Protein AF-A5CZR4-F1 (afdb_monomer)

InterPro domains:
  IPR012854 Copper amine oxidase-like, N-terminal [PF07833] (64-169)
  IPR036582 Copper amine oxidase-like, N-terminal domain superfamily [G3DSA:3.30.457.10] (82-157)
  IPR036582 Copper amine oxidase-like, N-terminal domain superfamily [SSF55383] (81-164)
  IPR054513 Dret_0059-like, sensor domain [PF22309] (193-313)

Radius of gyration: 25.27 Å; Cα contacts (8 Å, |Δi|>4): 749; chains: 1; bounding box: 67×56×71 Å

Structure (mmCIF, N/CA/C/O backbone):
data_AF-A5CZR4-F1
#
_entry.id   AF-A5CZR4-F1
#
loop_
_atom_site.group_PDB
_atom_site.id
_atom_site.type_symbol
_atom_site.label_atom_id
_atom_site.label_alt_id
_atom_site.label_comp_id
_atom_site.label_asym_id
_atom_site.label_entity_id
_atom_site.label_seq_id
_atom_site.pdbx_PDB_ins_code
_atom_site.Cartn_x
_atom_site.Cartn_y
_atom_site.Cartn_z
_atom_site.occupancy
_atom_site.B_iso_or_equiv
_atom_site.auth_seq_id
_atom_site.auth_comp_id
_atom_site.auth_asym_id
_atom_site.auth_atom_id
_atom_site.pdbx_PDB_model_num
ATOM 1 N N . MET A 1 1 ? -39.209 28.236 -10.255 1.00 30.67 1 MET A N 1
ATOM 2 C CA . MET A 1 1 ? -39.715 26.924 -9.791 1.00 30.67 1 MET A CA 1
ATOM 3 C C . MET A 1 1 ? -38.685 26.324 -8.853 1.00 30.67 1 MET A C 1
ATOM 5 O O . MET A 1 1 ? -37.496 26.477 -9.090 1.00 30.67 1 MET A O 1
ATOM 9 N N . LYS A 1 2 ? -39.156 25.779 -7.733 1.00 33.31 2 LYS A N 1
ATOM 10 C CA . LYS A 1 2 ? -38.364 25.315 -6.593 1.00 33.31 2 LYS A CA 1
ATOM 11 C C . LYS A 1 2 ? -37.701 23.972 -6.924 1.00 33.31 2 LYS A C 1
ATOM 13 O O . LYS A 1 2 ? -38.430 23.003 -7.052 1.00 33.31 2 LYS A O 1
ATOM 18 N N . ASN A 1 3 ? -36.371 23.908 -6.942 1.00 23.69 3 ASN A N 1
ATOM 19 C CA . ASN A 1 3 ? -35.631 22.676 -6.647 1.00 23.69 3 ASN A CA 1
ATOM 20 C C . ASN A 1 3 ? -34.798 22.932 -5.387 1.00 23.69 3 ASN A C 1
ATOM 22 O O . ASN A 1 3 ? -33.606 23.210 -5.440 1.00 23.69 3 ASN A O 1
ATOM 26 N N . LYS A 1 4 ? -35.480 22.916 -4.235 1.00 23.84 4 LYS A N 1
ATOM 27 C CA . LYS A 1 4 ? -34.820 22.755 -2.939 1.00 23.84 4 LYS A CA 1
ATOM 28 C C . LYS A 1 4 ? -34.399 21.295 -2.855 1.00 23.84 4 LYS A C 1
ATOM 30 O O . LYS A 1 4 ? -35.265 20.440 -2.693 1.00 23.84 4 LYS A O 1
ATOM 35 N N . ILE A 1 5 ? -33.104 21.027 -2.965 1.00 21.16 5 ILE A N 1
ATOM 36 C CA . ILE A 1 5 ? -32.567 19.736 -2.555 1.00 21.16 5 ILE A CA 1
ATOM 37 C C . ILE A 1 5 ? -32.197 19.861 -1.079 1.00 21.16 5 ILE A C 1
ATOM 39 O O . ILE A 1 5 ? -31.377 20.692 -0.696 1.00 21.16 5 ILE A O 1
ATOM 43 N N . PHE A 1 6 ? -32.903 19.103 -0.248 1.00 20.80 6 PHE A N 1
ATOM 44 C CA . PHE A 1 6 ? -32.605 18.912 1.165 1.00 20.80 6 PHE A CA 1
ATOM 45 C C . PHE A 1 6 ? -31.496 17.854 1.246 1.00 20.80 6 PHE A C 1
ATOM 47 O O . PHE A 1 6 ? -31.729 16.722 0.829 1.00 20.80 6 PHE A O 1
ATOM 54 N N . TYR A 1 7 ? -30.319 18.198 1.770 1.00 22.42 7 TYR A N 1
ATOM 55 C CA . TYR A 1 7 ? -29.271 17.224 2.087 1.00 22.42 7 TYR A CA 1
ATOM 56 C C . TYR A 1 7 ? -28.994 17.266 3.596 1.00 22.42 7 TYR A C 1
ATOM 58 O O . TYR A 1 7 ? -28.673 18.339 4.112 1.00 22.42 7 TYR A O 1
ATOM 66 N N . PRO A 1 8 ? -29.139 16.153 4.336 1.00 21.98 8 PRO A N 1
ATOM 67 C CA . PRO A 1 8 ? -28.614 16.069 5.688 1.00 21.98 8 PRO A CA 1
ATOM 68 C C . PRO A 1 8 ? -27.089 15.894 5.596 1.00 21.98 8 PRO A C 1
ATOM 70 O O . PRO A 1 8 ? -26.630 15.066 4.821 1.00 21.98 8 PRO A O 1
ATOM 73 N N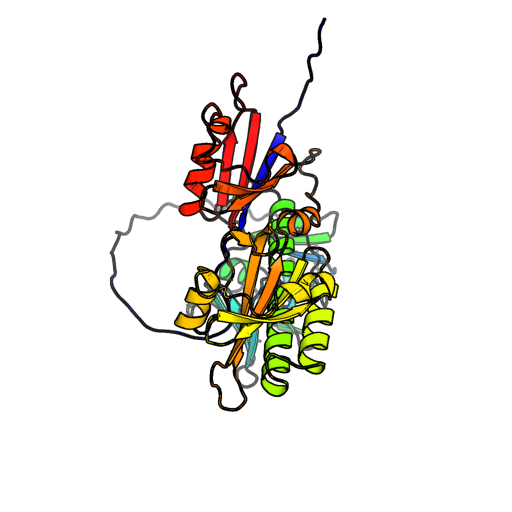 . VAL A 1 9 ? -26.343 16.717 6.343 1.00 23.88 9 VAL A N 1
ATOM 74 C CA . VAL A 1 9 ? -24.925 16.592 6.760 1.00 23.88 9 VAL A CA 1
ATOM 75 C C . VAL A 1 9 ? -24.106 15.550 5.976 1.00 23.88 9 VAL A C 1
ATOM 77 O O . VAL A 1 9 ? -24.296 14.361 6.181 1.00 23.88 9 VAL A O 1
ATOM 80 N N . PHE A 1 10 ? -23.180 15.971 5.109 1.00 28.44 10 PHE A N 1
ATOM 81 C CA . PHE A 1 10 ? -22.302 15.056 4.357 1.00 28.44 10 PHE A CA 1
ATOM 82 C C . PHE A 1 10 ? -20.956 14.892 5.083 1.00 28.44 10 PHE A C 1
ATOM 84 O O . PHE A 1 10 ? -20.252 15.877 5.306 1.00 28.44 10 PHE A O 1
ATOM 91 N N . CYS A 1 11 ? -20.562 13.667 5.427 1.00 24.89 11 CYS A N 1
ATOM 92 C CA . CYS A 1 11 ? -19.204 13.375 5.892 1.00 24.89 11 CYS A CA 1
ATOM 93 C C . CYS A 1 11 ? -18.263 13.133 4.694 1.00 24.89 11 CYS A C 1
ATOM 95 O O . CYS A 1 11 ? -18.562 12.298 3.843 1.00 24.89 11 CYS A O 1
ATOM 97 N N . LEU A 1 12 ? -17.130 13.840 4.633 1.00 31.44 12 LEU A N 1
ATOM 98 C CA . LEU A 1 12 ? -16.026 13.612 3.692 1.00 31.44 12 LEU A CA 1
ATOM 99 C C . LEU A 1 12 ? -14.877 12.915 4.427 1.00 31.44 12 LEU A C 1
ATOM 101 O O . LEU A 1 12 ? -14.344 13.441 5.398 1.00 31.44 12 LEU A O 1
ATOM 105 N N . LEU A 1 13 ? -14.436 11.759 3.963 1.00 36.16 13 LEU A N 1
ATOM 106 C CA . LEU A 1 13 ? -13.185 11.169 4.413 1.00 36.16 13 LEU A CA 1
ATOM 107 C C . LEU A 1 13 ? -12.037 11.755 3.592 1.00 36.16 13 LEU A C 1
ATOM 109 O O . LEU A 1 13 ? -12.016 11.597 2.377 1.00 36.16 13 LEU A O 1
ATOM 113 N N . VAL A 1 14 ? -11.076 12.396 4.250 1.00 39.22 14 VAL A N 1
ATOM 114 C CA . VAL A 1 14 ? -9.824 12.849 3.639 1.00 39.22 14 VAL A CA 1
ATOM 115 C C . VAL A 1 14 ? -8.721 11.898 4.065 1.00 39.22 14 VAL A C 1
ATOM 117 O O . VAL A 1 14 ? -8.128 12.051 5.134 1.00 39.22 14 VAL A O 1
ATOM 120 N N . LEU A 1 15 ? -8.437 10.896 3.241 1.00 35.72 15 LEU A N 1
ATOM 121 C CA . LEU A 1 15 ? -7.306 10.018 3.500 1.00 35.72 15 LEU A CA 1
ATOM 122 C C . LEU A 1 15 ? -6.047 10.683 2.945 1.00 35.72 15 LEU A C 1
ATOM 124 O O . LEU A 1 15 ? -5.894 10.869 1.737 1.00 35.72 15 LEU A O 1
ATOM 128 N N . THR A 1 16 ? -5.145 11.084 3.836 1.00 32.38 16 THR A N 1
ATOM 129 C CA . THR A 1 16 ? -3.812 11.533 3.427 1.00 32.38 16 THR A CA 1
ATOM 130 C C . THR A 1 16 ? -2.904 10.320 3.463 1.00 32.38 16 THR A C 1
ATOM 132 O O . THR A 1 16 ? -2.541 9.860 4.539 1.00 32.38 16 THR A O 1
ATOM 135 N N . VAL A 1 17 ? -2.532 9.770 2.314 1.00 28.62 17 VAL A N 1
ATOM 136 C CA . VAL A 1 17 ? -1.621 8.620 2.302 1.00 28.62 17 VAL A CA 1
ATOM 137 C C . VAL A 1 17 ? -0.233 9.102 2.727 1.00 28.62 17 VAL A C 1
ATOM 139 O O . VAL A 1 17 ? 0.376 9.943 2.060 1.00 28.62 17 VAL A O 1
ATOM 142 N N . PHE A 1 18 ? 0.274 8.604 3.855 1.00 27.00 18 PHE A N 1
ATOM 143 C CA . PHE A 1 18 ? 1.668 8.787 4.224 1.00 27.00 18 PHE A CA 1
ATOM 144 C C . PHE A 1 18 ? 2.429 7.628 3.587 1.00 27.00 18 PHE A C 1
ATOM 146 O O . PHE A 1 18 ? 2.500 6.522 4.102 1.00 27.00 18 PHE A O 1
ATOM 153 N N . LEU A 1 19 ? 3.030 7.880 2.430 1.00 26.22 19 LEU A N 1
ATOM 154 C CA . LEU A 1 19 ? 3.989 6.935 1.874 1.00 26.22 19 LEU A CA 1
ATOM 155 C C . LEU A 1 19 ? 5.321 7.085 2.601 1.00 26.22 19 LEU A C 1
ATOM 157 O O . LEU A 1 19 ? 6.267 7.729 2.152 1.00 26.22 19 LEU A O 1
ATOM 161 N N . LEU A 1 20 ? 5.339 6.537 3.810 1.00 22.75 20 LEU A N 1
ATOM 162 C CA . LEU A 1 20 ? 6.547 6.278 4.561 1.00 22.75 20 LEU A CA 1
ATOM 163 C C . LEU A 1 20 ? 7.191 5.025 3.968 1.00 22.75 20 LEU A C 1
ATOM 165 O O . LEU A 1 20 ? 6.613 3.943 3.997 1.00 22.75 20 LEU A O 1
ATOM 169 N N . VAL A 1 21 ? 8.413 5.173 3.458 1.00 25.75 21 VAL A N 1
ATOM 170 C CA . VAL A 1 21 ? 9.321 4.045 3.231 1.00 25.75 21 VAL A CA 1
ATOM 171 C C . VAL A 1 21 ? 9.515 3.347 4.579 1.00 25.75 21 VAL A C 1
ATOM 173 O O . VAL A 1 21 ? 10.308 3.791 5.407 1.00 25.75 21 VAL A O 1
ATOM 176 N N . ALA A 1 22 ? 8.769 2.274 4.818 1.00 22.27 22 ALA A N 1
ATOM 177 C CA . ALA A 1 22 ? 8.950 1.387 5.959 1.00 22.27 22 ALA A CA 1
ATOM 178 C C . ALA A 1 22 ? 9.208 -0.029 5.446 1.00 22.27 22 ALA A C 1
ATOM 180 O O . ALA A 1 22 ? 8.441 -0.963 5.644 1.00 22.27 22 ALA A O 1
ATOM 181 N N . VAL A 1 23 ? 10.338 -0.181 4.763 1.00 23.75 23 VAL A N 1
ATOM 182 C CA . VAL A 1 23 ? 10.877 -1.493 4.415 1.00 23.75 23 VAL A CA 1
ATOM 183 C C . VAL A 1 23 ? 11.694 -1.959 5.605 1.00 23.75 23 VAL A C 1
ATOM 185 O O . VAL A 1 23 ? 12.598 -1.258 6.056 1.00 23.75 23 VAL A O 1
ATOM 188 N N . ASN A 1 24 ? 11.352 -3.139 6.121 1.00 29.94 24 ASN A N 1
ATOM 189 C CA . ASN A 1 24 ? 12.074 -3.839 7.180 1.00 29.94 24 ASN A CA 1
ATOM 190 C C . ASN A 1 24 ? 13.597 -3.802 6.947 1.00 29.94 24 ASN A C 1
ATOM 192 O O . ASN A 1 24 ? 14.129 -4.558 6.139 1.00 29.94 24 ASN A O 1
ATOM 196 N N . GLY A 1 25 ? 14.304 -2.946 7.684 1.00 23.44 25 GLY A N 1
ATOM 197 C CA . GLY A 1 25 ? 15.756 -2.822 7.609 1.00 23.44 25 GLY A CA 1
ATOM 198 C C . GLY A 1 25 ? 16.273 -1.841 8.655 1.00 23.44 25 GLY A C 1
ATOM 199 O O . GLY A 1 25 ? 16.014 -0.646 8.580 1.00 23.44 25 GLY A O 1
ATOM 200 N N . ARG A 1 26 ? 16.971 -2.361 9.667 1.00 23.73 26 ARG A N 1
ATOM 201 C CA . ARG A 1 26 ? 17.547 -1.612 10.795 1.00 23.73 26 ARG A CA 1
ATOM 202 C C . ARG A 1 26 ? 18.355 -0.382 10.353 1.00 23.73 26 ARG A C 1
ATOM 204 O O . ARG A 1 26 ? 19.246 -0.507 9.520 1.00 23.73 26 ARG A O 1
ATOM 211 N N . ALA A 1 27 ? 18.174 0.725 11.070 1.00 22.50 27 ALA A N 1
ATOM 212 C CA . ALA A 1 27 ? 19.267 1.596 11.502 1.00 22.50 27 ALA A CA 1
ATOM 213 C C . ALA A 1 27 ? 18.890 2.237 12.852 1.00 22.50 27 ALA A C 1
ATOM 215 O O . ALA A 1 27 ? 17.874 2.915 12.968 1.00 22.50 27 ALA A O 1
ATOM 216 N N . MET A 1 28 ? 19.694 1.936 13.872 1.00 23.22 28 MET A N 1
ATOM 217 C CA . MET A 1 28 ? 19.753 2.599 15.180 1.00 23.22 28 MET A CA 1
ATOM 218 C C . MET A 1 28 ? 20.874 3.650 15.154 1.00 23.22 28 MET A C 1
ATOM 220 O O . MET A 1 28 ? 21.793 3.504 14.348 1.00 23.22 28 MET A O 1
ATOM 224 N N . ALA A 1 29 ? 20.820 4.567 16.134 1.00 22.89 29 ALA A N 1
ATOM 225 C CA . ALA A 1 29 ? 21.784 5.614 16.535 1.00 22.89 29 ALA A CA 1
ATOM 226 C C . ALA A 1 29 ? 21.515 7.011 15.930 1.00 22.89 29 ALA A C 1
ATOM 228 O O . ALA A 1 29 ? 21.290 7.119 14.731 1.00 22.89 29 ALA A O 1
ATOM 229 N N . GLN A 1 30 ? 21.571 8.143 16.649 1.00 23.19 30 GLN A N 1
ATOM 230 C CA . GLN A 1 30 ? 21.607 8.533 18.081 1.00 23.19 30 GLN A CA 1
ATOM 231 C C . GLN A 1 30 ? 21.529 10.091 18.057 1.00 23.19 30 GLN A C 1
ATOM 233 O O . GLN A 1 30 ? 22.121 10.696 17.173 1.00 23.19 30 GLN A O 1
ATOM 238 N N . GLU A 1 31 ? 20.665 10.764 18.825 1.00 23.50 31 GLU A N 1
ATOM 239 C CA . GLU A 1 31 ? 20.932 11.490 20.094 1.00 23.50 31 GLU A CA 1
ATOM 240 C C . GLU A 1 31 ? 20.886 13.036 20.009 1.00 23.50 31 GLU A C 1
ATOM 242 O O . GLU A 1 31 ? 21.411 13.646 19.084 1.00 23.50 31 GLU A O 1
ATOM 247 N N . GLY A 1 32 ? 20.322 13.643 21.068 1.00 22.22 32 GLY A N 1
ATOM 248 C CA . GLY A 1 32 ? 20.450 15.055 21.466 1.00 22.22 32 GLY A CA 1
ATOM 249 C C . GLY A 1 32 ? 19.177 15.886 21.243 1.00 22.22 32 GLY A C 1
ATOM 250 O O . GLY A 1 32 ? 18.725 16.008 20.118 1.00 22.22 32 GLY A O 1
ATOM 251 N N . LYS A 1 33 ? 18.532 16.526 22.225 1.00 22.81 33 LYS A N 1
ATOM 252 C CA . LYS A 1 33 ? 18.824 16.802 23.639 1.00 22.81 33 LYS A CA 1
ATOM 253 C C . LYS A 1 33 ? 17.498 16.973 24.392 1.00 22.81 33 LYS A C 1
ATOM 255 O O . LYS A 1 33 ? 16.488 17.346 23.808 1.00 22.81 33 LYS A O 1
ATOM 260 N N . ALA A 1 34 ? 17.555 16.708 25.693 1.00 23.17 34 ALA A N 1
ATOM 261 C CA . ALA A 1 34 ? 16.466 16.830 26.648 1.00 23.17 34 ALA A CA 1
ATOM 262 C C . ALA A 1 34 ? 15.982 18.278 26.824 1.00 23.17 34 ALA A C 1
ATOM 264 O O . ALA A 1 34 ? 16.802 19.185 26.969 1.00 23.17 34 ALA A O 1
ATOM 265 N N . GLU A 1 35 ? 14.666 18.456 26.933 1.00 23.66 35 GLU A N 1
ATOM 266 C CA . GLU A 1 35 ? 14.066 19.637 27.545 1.00 23.66 35 GLU A CA 1
ATOM 267 C C . GLU A 1 35 ? 13.180 19.183 28.709 1.00 23.66 35 GLU A C 1
ATOM 269 O O . GLU A 1 35 ? 12.320 18.311 28.584 1.00 23.66 35 GLU A O 1
ATOM 274 N N . VAL A 1 36 ? 13.505 19.718 29.883 1.00 23.58 36 VAL A N 1
ATOM 275 C CA . VAL A 1 36 ? 12.862 19.458 31.167 1.00 23.58 36 VAL A CA 1
ATOM 276 C C . VAL A 1 36 ? 11.646 20.372 31.264 1.00 23.58 36 VAL A C 1
ATOM 278 O O . VAL A 1 36 ? 11.800 21.588 31.206 1.00 23.58 36 VAL A O 1
ATOM 281 N N . LEU A 1 37 ? 10.457 19.806 31.473 1.00 24.42 37 LEU A N 1
ATOM 282 C CA . LEU A 1 37 ? 9.270 20.556 31.892 1.00 24.42 37 LEU A CA 1
ATOM 283 C C . LEU A 1 37 ? 8.853 20.129 33.310 1.00 24.42 37 LEU A C 1
ATOM 285 O O . LEU A 1 37 ? 9.069 18.975 33.693 1.00 24.42 37 LEU A O 1
ATOM 289 N N . PRO A 1 38 ? 8.325 21.058 34.127 1.00 24.08 38 PRO A N 1
ATOM 290 C CA . PRO A 1 38 ? 8.235 20.882 35.566 1.00 24.08 38 PRO A CA 1
ATOM 291 C C . PRO A 1 38 ? 7.031 20.035 35.981 1.00 24.08 38 PRO A C 1
ATOM 293 O O . PRO A 1 38 ? 5.996 20.001 35.318 1.00 24.08 38 PRO A O 1
ATOM 296 N N . ARG A 1 39 ? 7.187 19.387 37.141 1.00 22.97 39 ARG A N 1
ATOM 297 C CA . ARG A 1 39 ? 6.107 18.759 37.908 1.00 22.97 39 ARG A CA 1
ATOM 298 C C . ARG A 1 39 ? 5.023 19.794 38.213 1.00 22.97 39 ARG A C 1
ATOM 300 O O . ARG A 1 39 ? 5.339 20.870 38.716 1.00 22.97 39 ARG A O 1
ATOM 307 N N . GLN A 1 40 ? 3.769 19.429 37.970 1.00 26.83 40 GLN A N 1
ATOM 308 C CA . GLN A 1 40 ? 2.626 20.040 38.635 1.00 26.83 40 GLN A CA 1
ATOM 309 C C . GLN A 1 40 ? 1.829 18.973 39.371 1.00 26.83 40 GLN A C 1
ATOM 311 O O . GLN A 1 40 ? 1.790 17.803 38.989 1.00 26.83 40 GLN A O 1
ATOM 316 N N . ASP A 1 41 ? 1.300 19.436 40.491 1.00 25.69 41 ASP A N 1
ATOM 317 C CA . ASP A 1 41 ? 0.901 18.672 41.647 1.00 25.69 41 ASP A CA 1
ATOM 318 C C . ASP A 1 41 ? -0.386 17.867 41.465 1.00 25.69 41 ASP A C 1
ATOM 320 O O . ASP A 1 41 ? -1.242 18.125 40.621 1.00 25.69 41 ASP A O 1
ATOM 324 N N . SER A 1 42 ? -0.480 16.884 42.353 1.00 27.08 42 SER A N 1
ATOM 325 C CA . SER A 1 42 ? -1.641 16.099 42.748 1.00 27.08 42 SER A CA 1
ATOM 326 C C . SER A 1 42 ? -3.000 16.779 42.552 1.00 27.08 42 SER A C 1
ATOM 328 O O . SER A 1 42 ? -3.297 17.784 43.200 1.00 27.08 42 SER A O 1
ATOM 330 N N . VAL A 1 43 ? -3.884 16.114 41.804 1.00 26.58 43 VAL A N 1
ATOM 331 C CA . VAL A 1 43 ? -5.335 16.268 41.953 1.00 26.58 43 VAL A CA 1
ATOM 332 C C . VAL A 1 43 ? -5.961 14.886 42.117 1.00 26.58 43 VAL A C 1
ATOM 334 O O . VAL A 1 43 ? -5.739 13.971 41.328 1.00 26.58 43 VAL A O 1
ATOM 337 N N . LEU A 1 44 ? -6.706 14.759 43.212 1.00 26.70 44 LEU A N 1
ATOM 338 C CA . LEU A 1 44 ? -7.485 13.607 43.645 1.00 26.70 44 LEU A CA 1
ATOM 339 C C . LEU A 1 44 ? -8.405 13.109 42.519 1.00 26.70 44 LEU A C 1
ATOM 341 O O . LEU A 1 44 ? -9.279 13.843 42.062 1.00 26.70 44 LEU A O 1
ATOM 345 N N . SER A 1 45 ? -8.234 11.850 42.110 1.00 27.03 45 SER A N 1
ATOM 346 C CA . SER A 1 45 ? -9.193 11.152 41.254 1.00 27.03 45 SER A CA 1
ATOM 347 C C . SER A 1 45 ? -10.289 10.555 42.133 1.00 27.03 45 SER A C 1
ATOM 349 O O . SER A 1 45 ? -10.048 9.686 42.973 1.00 27.03 45 SER A O 1
ATOM 351 N N . THR A 1 46 ? -11.497 11.082 41.974 1.00 26.80 46 THR A N 1
ATOM 352 C CA . THR A 1 46 ? -12.733 10.533 42.517 1.00 26.80 46 THR A CA 1
ATOM 353 C C . THR A 1 46 ? -13.032 9.193 41.846 1.00 26.80 46 THR A C 1
ATOM 355 O O . THR A 1 46 ? -13.037 9.078 40.622 1.00 26.80 46 THR A O 1
ATOM 358 N N . GLY A 1 47 ? -13.266 8.163 42.663 1.00 29.75 47 GLY A N 1
ATOM 359 C CA . GLY A 1 47 ? -13.538 6.805 42.202 1.00 29.75 47 GLY A CA 1
ATOM 360 C C . GLY A 1 47 ? -14.771 6.731 41.301 1.00 29.75 47 GLY A C 1
ATOM 361 O O . GLY A 1 47 ? -15.885 7.026 41.732 1.00 29.75 47 GLY A O 1
ATOM 362 N N . ALA A 1 48 ? -14.564 6.296 40.059 1.00 30.05 48 ALA A N 1
ATOM 363 C CA . ALA A 1 48 ? -15.631 5.827 39.190 1.00 30.05 48 ALA A CA 1
ATOM 364 C C . ALA A 1 48 ? -16.009 4.395 39.599 1.00 30.05 48 ALA A C 1
ATOM 366 O O . ALA A 1 48 ? -15.158 3.510 39.691 1.00 30.05 48 ALA A O 1
ATOM 367 N N . ALA A 1 49 ? -17.293 4.187 39.882 1.00 28.89 49 ALA A N 1
ATOM 368 C CA . ALA A 1 49 ? -17.857 2.896 40.240 1.00 28.89 49 ALA A CA 1
ATOM 369 C C . ALA A 1 49 ? -17.650 1.870 39.113 1.00 28.89 49 ALA A C 1
ATOM 371 O O . ALA A 1 49 ? -18.019 2.112 37.964 1.00 28.89 49 ALA A O 1
ATOM 372 N N . ALA A 1 50 ? -17.082 0.715 39.465 1.00 31.03 50 ALA A N 1
ATOM 373 C CA . ALA A 1 50 ? -16.961 -0.436 38.583 1.00 31.03 50 ALA A CA 1
ATOM 374 C C . ALA A 1 50 ? -18.358 -0.938 38.181 1.00 31.03 50 ALA A C 1
ATOM 376 O O . ALA A 1 50 ? -19.161 -1.317 39.037 1.00 31.03 50 ALA A O 1
ATOM 377 N N . SER A 1 51 ? -18.653 -0.945 36.882 1.00 31.97 51 SER A N 1
ATOM 378 C CA . SER A 1 51 ? -19.820 -1.636 36.341 1.00 31.97 51 SER A CA 1
ATOM 379 C C . SER A 1 51 ? -19.607 -3.151 36.448 1.00 31.97 51 SER A C 1
ATOM 381 O O . SER A 1 51 ? -18.539 -3.676 36.134 1.00 31.97 51 SER A O 1
ATOM 383 N N . SER A 1 52 ? -20.618 -3.865 36.944 1.00 36.53 52 SER A N 1
ATOM 384 C CA . SER A 1 52 ? -20.574 -5.313 37.161 1.00 36.53 52 SER A CA 1
ATOM 385 C C . SER A 1 52 ? -20.447 -6.068 35.836 1.00 36.53 52 SER A C 1
ATOM 387 O O . SER A 1 52 ? -21.362 -6.024 35.012 1.00 36.53 52 SER A O 1
ATOM 389 N N . GLY A 1 53 ? -19.321 -6.761 35.649 1.00 45.22 53 GLY A N 1
ATOM 390 C CA . GLY A 1 53 ? -19.091 -7.678 34.531 1.00 45.22 53 GLY A CA 1
ATOM 391 C C . GLY A 1 53 ? -19.996 -8.924 34.576 1.00 45.22 53 GLY A C 1
ATOM 392 O O . GLY A 1 53 ? -20.536 -9.252 35.636 1.00 45.22 53 GLY A O 1
ATOM 393 N N . PRO A 1 54 ? -20.184 -9.622 33.439 1.00 46.69 54 PRO A N 1
ATOM 394 C CA . PRO A 1 54 ? -21.120 -10.742 33.328 1.00 46.69 54 PRO A CA 1
ATOM 395 C C . PRO A 1 54 ? -20.654 -12.025 34.053 1.00 46.69 54 PRO A C 1
ATOM 397 O O . PRO A 1 54 ? -19.540 -12.121 34.568 1.00 46.69 54 PRO A O 1
ATOM 400 N N . ALA A 1 55 ? -21.535 -13.031 34.104 1.00 45.66 55 ALA A N 1
ATOM 401 C CA . ALA A 1 55 ? -21.328 -14.301 34.810 1.00 45.66 55 ALA A CA 1
ATOM 402 C C . ALA A 1 55 ? -20.300 -15.234 34.127 1.00 45.66 55 ALA A C 1
ATOM 404 O O . ALA A 1 55 ? -20.333 -15.433 32.910 1.00 45.66 55 ALA A O 1
ATOM 405 N N . ALA A 1 56 ? -19.400 -15.821 34.927 1.00 42.44 56 ALA A N 1
ATOM 406 C CA . ALA A 1 56 ? -18.288 -16.678 34.496 1.00 42.44 56 ALA A CA 1
ATOM 407 C C . ALA A 1 56 ? -18.731 -18.001 33.825 1.00 42.44 56 ALA A C 1
ATOM 409 O O . ALA A 1 56 ? -19.782 -18.543 34.153 1.00 42.44 56 ALA A O 1
ATOM 410 N N . GLY A 1 57 ? -17.899 -18.543 32.921 1.00 47.50 57 GLY A N 1
ATOM 411 C CA . GLY A 1 57 ? -18.050 -19.885 32.325 1.00 47.50 57 GLY A CA 1
ATOM 412 C C . GLY A 1 57 ? -18.505 -19.934 30.860 1.00 47.50 57 GLY A C 1
ATOM 413 O O . GLY A 1 57 ? -18.828 -21.003 30.352 1.00 47.50 57 GLY A O 1
ATOM 414 N N . THR A 1 58 ? -18.543 -18.799 30.162 1.00 59.50 58 THR A N 1
ATOM 415 C CA . THR A 1 58 ? -19.065 -18.686 28.789 1.00 59.50 58 THR A CA 1
ATOM 416 C C . THR A 1 58 ? -18.014 -18.114 27.835 1.00 59.50 58 THR A C 1
ATOM 418 O O . THR A 1 58 ? -17.327 -17.143 28.162 1.00 59.50 58 THR A O 1
ATOM 421 N N . GLY A 1 59 ? -17.885 -18.718 26.648 1.00 74.38 59 GLY A N 1
ATOM 422 C CA . GLY A 1 59 ? -17.069 -18.176 25.557 1.00 74.38 59 GLY A CA 1
ATOM 423 C C . GLY A 1 59 ? -17.621 -16.839 25.052 1.00 74.38 59 GLY A C 1
ATOM 424 O O . GLY A 1 59 ? -18.807 -16.534 25.221 1.00 74.38 59 GLY A O 1
ATOM 425 N N . PHE A 1 60 ? -16.759 -16.024 24.453 1.00 90.81 60 PHE A N 1
ATOM 426 C CA . PHE A 1 60 ? -17.133 -14.762 23.811 1.00 90.81 60 PHE A CA 1
ATOM 427 C C . PHE A 1 60 ? -16.334 -14.563 22.520 1.00 90.81 60 PHE A C 1
ATOM 429 O O . PHE A 1 60 ? -15.388 -15.296 22.253 1.00 90.81 60 PHE A O 1
ATOM 436 N N . SER A 1 61 ? -16.721 -13.597 21.690 1.00 91.56 61 SER A N 1
ATOM 437 C CA . SER A 1 61 ? -15.938 -13.223 20.503 1.00 91.56 61 SER A CA 1
ATOM 438 C C . SER A 1 61 ? -15.106 -11.978 20.781 1.00 91.56 61 SER A C 1
ATOM 440 O O . SER A 1 61 ? -15.568 -11.077 21.475 1.00 91.56 61 SER A O 1
ATOM 442 N N . VAL A 1 62 ? -13.906 -11.876 20.212 1.00 90.81 62 VAL A N 1
ATOM 443 C CA . VAL A 1 62 ? -13.128 -10.627 20.246 1.00 90.81 62 VAL A CA 1
ATOM 444 C C . VAL A 1 62 ? -13.156 -9.995 18.867 1.00 90.81 62 VAL A C 1
ATOM 446 O O . VAL A 1 62 ? -12.950 -10.677 17.862 1.00 90.81 62 VAL A O 1
ATOM 449 N N . LYS A 1 63 ? -13.385 -8.686 18.818 1.00 85.44 63 LYS A N 1
ATOM 450 C CA . LYS A 1 63 ? -13.178 -7.878 17.618 1.00 85.44 63 LYS A CA 1
ATOM 451 C C . LYS A 1 63 ? -12.050 -6.892 17.861 1.00 85.44 63 LYS A C 1
ATOM 453 O O . LYS A 1 63 ? -12.017 -6.275 18.916 1.00 85.44 63 LYS A O 1
ATOM 458 N N . LEU A 1 64 ? -11.175 -6.703 16.884 1.00 81.81 64 LEU A N 1
ATOM 459 C CA . LEU A 1 64 ? -10.181 -5.637 16.875 1.00 81.81 64 LEU A CA 1
ATOM 460 C C . LEU A 1 64 ? -10.515 -4.665 15.750 1.00 81.81 64 LEU A C 1
ATOM 462 O O . LEU A 1 64 ? -10.421 -5.033 14.576 1.00 81.81 64 LEU A O 1
ATOM 466 N N . ASN A 1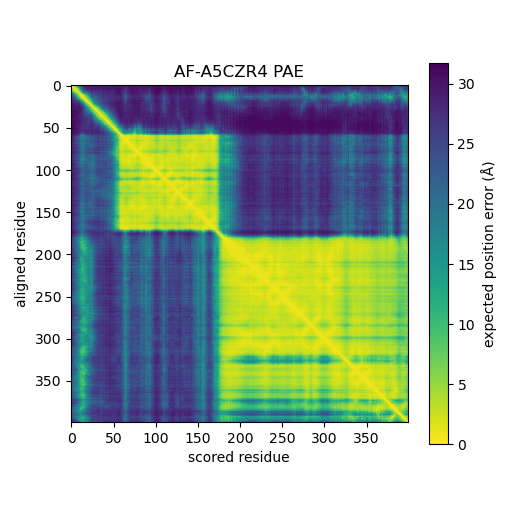 65 ? -10.887 -3.433 16.110 1.00 70.75 65 ASN A N 1
ATOM 467 C CA . ASN A 1 65 ? -11.370 -2.419 15.170 1.00 70.75 65 ASN A CA 1
ATOM 468 C C . ASN A 1 65 ? -12.424 -3.042 14.233 1.00 70.75 65 ASN A C 1
ATOM 470 O O . ASN A 1 65 ? -12.150 -3.288 13.068 1.00 70.75 65 ASN A O 1
ATOM 474 N N . GLY A 1 66 ? -13.559 -3.494 14.774 1.00 72.44 66 GLY A N 1
ATOM 475 C CA . GLY A 1 66 ? -14.654 -4.082 13.982 1.00 72.44 66 GLY A CA 1
ATOM 476 C C . GLY A 1 66 ? -14.428 -5.494 13.409 1.00 72.44 66 GLY A C 1
ATOM 477 O O . GLY A 1 66 ? -15.405 -6.230 13.248 1.00 72.44 66 GLY A O 1
ATOM 478 N N . ARG A 1 67 ? -13.181 -5.925 13.170 1.00 71.50 67 ARG A N 1
ATOM 479 C CA . ARG A 1 67 ? -12.859 -7.234 12.574 1.00 71.50 67 ARG A CA 1
ATOM 480 C C . ARG A 1 67 ? -12.778 -8.340 13.627 1.00 71.50 67 ARG A C 1
ATOM 482 O O . ARG A 1 67 ? -12.149 -8.125 14.662 1.00 71.50 67 ARG A O 1
ATOM 489 N N . PRO A 1 68 ? -13.371 -9.523 13.393 1.00 81.81 68 PRO A N 1
ATOM 490 C CA . PRO A 1 68 ? -13.250 -10.646 14.316 1.00 81.81 68 PRO A CA 1
ATOM 491 C C . PRO A 1 68 ? -11.800 -11.135 14.384 1.00 81.81 68 PRO A C 1
ATOM 493 O O . PRO A 1 68 ? -11.149 -11.328 13.359 1.00 81.81 68 PRO A O 1
ATOM 496 N N . VAL A 1 69 ? -11.303 -11.358 15.598 1.00 89.19 69 VAL A N 1
ATOM 497 C CA . VAL A 1 69 ? -10.025 -12.036 15.827 1.00 89.19 69 VAL A CA 1
ATOM 498 C C . VAL A 1 69 ? -10.307 -13.531 15.907 1.00 89.19 69 VAL A C 1
ATOM 500 O O . VAL A 1 69 ? -11.192 -13.963 16.647 1.00 89.19 69 VAL A O 1
ATOM 503 N N . THR A 1 70 ? -9.579 -14.321 15.121 1.00 89.38 70 THR A N 1
ATOM 504 C CA . THR A 1 70 ? -9.713 -15.781 15.138 1.00 89.38 70 THR A CA 1
ATOM 505 C C . THR A 1 70 ? -8.804 -16.361 16.210 1.00 89.38 70 THR A C 1
ATOM 507 O O . THR A 1 70 ? -7.641 -15.974 16.316 1.00 89.38 70 THR A O 1
ATOM 510 N N . PHE A 1 71 ? -9.332 -17.304 16.985 1.00 90.81 71 PHE A N 1
ATOM 511 C CA . PHE A 1 71 ? -8.592 -17.986 18.037 1.00 90.81 71 PHE A CA 1
ATOM 512 C C . PHE A 1 71 ? -8.679 -19.496 17.859 1.00 90.81 71 PHE A C 1
ATOM 514 O O . PHE A 1 71 ? -9.740 -20.034 17.552 1.00 90.81 71 PHE A O 1
ATOM 521 N N . ASP A 1 72 ? -7.562 -20.170 18.096 1.00 89.75 72 ASP A N 1
ATOM 522 C CA . ASP A 1 72 ? -7.484 -21.625 18.218 1.00 89.75 72 ASP A CA 1
ATOM 523 C C . ASP A 1 72 ? -7.813 -22.105 19.639 1.00 89.75 72 ASP A C 1
ATOM 525 O O . ASP A 1 72 ? -8.413 -23.162 19.813 1.00 89.75 72 ASP A O 1
ATOM 529 N N . VAL A 1 73 ? -7.481 -21.297 20.649 1.00 91.94 73 VAL A N 1
ATOM 530 C CA . VAL A 1 73 ? -7.953 -21.440 22.031 1.00 91.94 73 VAL A CA 1
ATOM 531 C C . VAL A 1 73 ? -8.994 -20.353 22.300 1.00 91.94 73 VAL A C 1
ATOM 533 O O . VAL A 1 73 ? -8.657 -19.174 22.230 1.00 91.94 73 VAL A O 1
ATOM 536 N N . PRO A 1 74 ? -10.260 -20.688 22.593 1.00 91.06 74 PRO A N 1
ATOM 537 C CA . PRO A 1 74 ? -11.308 -19.683 22.699 1.00 91.06 74 PRO A CA 1
ATOM 538 C C . PRO A 1 74 ? -11.071 -18.738 23.890 1.00 91.06 74 PRO A C 1
ATOM 540 O O . PRO A 1 74 ? -10.665 -19.186 24.968 1.00 91.06 74 PRO A O 1
ATOM 543 N N . PRO A 1 75 ? -11.364 -17.436 23.740 1.00 94.56 75 PRO A N 1
ATOM 544 C CA . PRO A 1 75 ? -11.362 -16.516 24.865 1.00 94.56 75 PRO A CA 1
ATOM 545 C C . PRO A 1 75 ? -12.542 -16.832 25.799 1.00 94.56 75 PRO A C 1
ATOM 547 O O . PRO A 1 75 ? -13.606 -17.291 25.365 1.00 94.56 75 PRO A O 1
ATOM 550 N N . ARG A 1 76 ? -12.361 -16.602 27.101 1.00 92.81 76 ARG A N 1
ATOM 551 C CA . ARG A 1 76 ? -13.328 -17.014 28.128 1.00 92.81 76 ARG A CA 1
ATOM 552 C C . ARG A 1 76 ? -13.518 -15.978 29.217 1.00 92.81 76 ARG A C 1
ATOM 554 O O . ARG A 1 76 ? -12.599 -15.237 29.556 1.00 92.81 76 ARG A O 1
ATOM 561 N N . LEU A 1 77 ? -14.720 -15.953 29.777 1.00 88.06 77 LEU A N 1
ATOM 562 C CA . LEU A 1 77 ? -14.983 -15.207 30.993 1.00 88.06 77 LEU A CA 1
ATOM 563 C C . LEU A 1 77 ? -14.783 -16.120 32.204 1.00 88.06 77 LEU A C 1
ATOM 565 O O . LEU A 1 77 ? -15.514 -17.097 32.371 1.00 88.06 77 LEU A O 1
ATOM 569 N N . GLU A 1 78 ? -13.814 -15.802 33.052 1.00 86.19 78 GLU A N 1
ATOM 570 C CA . GLU A 1 78 ? -13.456 -16.596 34.226 1.00 86.19 78 GLU A CA 1
ATOM 571 C C . GLU A 1 78 ? -13.427 -15.695 35.460 1.00 86.19 78 GLU A C 1
ATOM 573 O O . GLU A 1 78 ? -12.791 -14.644 35.454 1.00 86.19 78 GLU A O 1
ATOM 578 N N . SER A 1 79 ? -14.171 -16.065 36.507 1.00 84.88 79 SER A N 1
ATOM 579 C CA . SER A 1 79 ? -14.291 -15.271 37.742 1.00 84.88 79 SER A CA 1
ATOM 580 C C . SER A 1 79 ? -14.627 -13.786 37.500 1.00 84.88 79 SER A C 1
ATOM 582 O O . SER A 1 79 ? -14.098 -12.898 38.165 1.00 84.88 79 SER A O 1
ATOM 584 N N . GLY A 1 80 ? -15.490 -13.512 36.512 1.00 83.19 80 GLY A N 1
ATOM 585 C CA . GLY A 1 80 ? -15.903 -12.155 36.133 1.00 83.19 80 GLY A CA 1
ATOM 586 C C . GLY A 1 80 ? -14.862 -11.360 35.335 1.00 83.19 80 GLY A C 1
ATOM 587 O O . GLY A 1 80 ? -15.038 -10.159 35.148 1.00 83.19 80 GLY A O 1
ATOM 588 N N . ARG A 1 81 ? -13.785 -11.999 34.861 1.00 88.88 81 ARG A N 1
ATOM 589 C CA . ARG A 1 81 ? -12.717 -11.364 34.080 1.00 88.88 81 ARG A CA 1
ATOM 590 C C . ARG A 1 81 ? -12.622 -11.955 32.687 1.00 88.88 81 ARG A C 1
ATOM 592 O O . ARG A 1 81 ? -12.757 -13.164 32.500 1.00 88.88 81 ARG A O 1
ATOM 599 N N . PHE A 1 82 ? -12.373 -11.092 31.711 1.00 93.00 82 PHE A N 1
ATOM 600 C CA . PHE A 1 82 ? -12.080 -11.517 30.351 1.00 93.00 82 PHE A CA 1
ATOM 601 C C . PHE A 1 82 ? -10.668 -12.088 30.301 1.00 93.00 82 PHE A C 1
ATOM 603 O O . PHE A 1 82 ? -9.726 -11.465 30.778 1.00 93.00 82 PHE A O 1
ATOM 610 N N . LEU A 1 83 ? -10.530 -13.265 29.705 1.00 94.88 83 LEU A N 1
ATOM 611 C CA . LEU A 1 83 ? -9.253 -13.916 29.469 1.00 94.88 83 LEU A CA 1
ATOM 612 C C 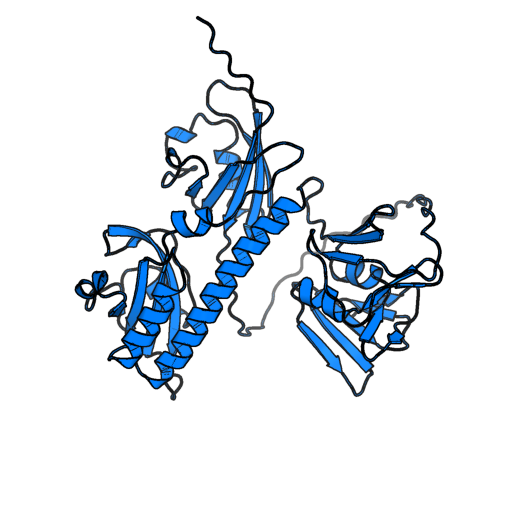. LEU A 1 83 ? -9.133 -14.235 27.985 1.00 94.88 83 LEU A C 1
ATOM 614 O O . LEU A 1 83 ? -10.019 -14.872 27.406 1.00 94.88 83 LEU A O 1
ATOM 618 N N . ILE A 1 84 ? -8.045 -13.777 27.370 1.00 95.81 84 ILE A N 1
ATOM 619 C CA . ILE A 1 84 ? -7.822 -13.899 25.927 1.00 95.81 84 ILE A CA 1
ATOM 620 C C . ILE A 1 84 ? -6.426 -14.456 25.628 1.00 95.81 84 ILE A C 1
ATOM 622 O O . ILE A 1 84 ? -5.470 -14.125 26.337 1.00 95.81 84 ILE A O 1
ATOM 626 N N . PRO A 1 85 ? -6.266 -15.269 24.568 1.00 96.06 85 PRO A N 1
ATOM 627 C CA . PRO A 1 85 ? -4.947 -15.588 24.041 1.00 96.06 85 PRO A CA 1
ATOM 628 C C . PRO A 1 85 ? -4.227 -14.320 23.572 1.00 96.06 85 PRO A C 1
ATOM 630 O O . PRO A 1 85 ? -4.732 -13.585 22.723 1.00 96.06 85 PRO A O 1
ATOM 633 N N . LEU A 1 86 ? -3.029 -14.085 24.109 1.00 94.12 86 LEU A N 1
ATOM 634 C CA . LEU A 1 86 ? -2.264 -12.855 23.896 1.00 94.12 86 LEU A CA 1
ATOM 635 C C . LEU A 1 86 ? -1.871 -12.660 22.420 1.00 94.12 86 LEU A C 1
ATOM 637 O O . LEU A 1 86 ? -2.035 -11.583 21.851 1.00 94.12 86 LEU A O 1
ATOM 641 N N . ARG A 1 87 ? -1.342 -13.718 21.793 1.00 93.75 87 ARG A N 1
ATOM 642 C CA . ARG A 1 87 ? -0.698 -13.639 20.474 1.00 93.75 87 ARG A CA 1
ATOM 643 C C . ARG A 1 87 ? -1.647 -13.216 19.344 1.00 93.75 87 ARG A C 1
ATOM 645 O O . ARG A 1 87 ? -1.296 -12.247 18.680 1.00 93.75 87 ARG A O 1
ATOM 652 N N . PRO A 1 88 ? -2.817 -13.854 19.124 1.00 93.06 88 PRO A N 1
ATOM 653 C CA . PRO A 1 88 ? -3.683 -13.496 17.997 1.00 93.06 88 PRO A CA 1
ATOM 654 C C . PRO A 1 88 ? -4.114 -12.029 18.017 1.00 93.06 88 PRO A C 1
ATOM 656 O O . PRO A 1 88 ? -4.229 -11.398 16.974 1.00 93.06 88 PRO A O 1
ATOM 659 N N . VAL A 1 89 ? -4.314 -11.468 19.212 1.00 91.56 89 VAL A N 1
ATOM 660 C CA . VAL A 1 89 ? -4.719 -10.068 19.381 1.00 91.56 89 VAL A CA 1
ATOM 661 C C . VAL A 1 89 ? -3.553 -9.130 19.080 1.00 91.56 89 VAL A C 1
ATOM 663 O O . VAL A 1 89 ? -3.732 -8.167 18.342 1.00 91.56 89 VAL A O 1
ATOM 666 N N . LEU A 1 90 ? -2.355 -9.420 19.595 1.00 89.88 90 LEU A N 1
ATOM 667 C CA . LEU A 1 90 ? -1.169 -8.602 19.331 1.00 89.88 90 LEU A CA 1
ATOM 668 C C . LEU A 1 90 ? -0.720 -8.669 17.866 1.00 89.88 90 LEU A C 1
ATOM 670 O O . LEU A 1 90 ? -0.392 -7.635 17.292 1.00 89.88 90 LEU A O 1
ATOM 674 N N . GLU A 1 91 ? -0.747 -9.845 17.237 1.00 88.12 91 GLU A N 1
ATOM 675 C CA . GLU A 1 91 ? -0.448 -9.998 15.806 1.00 88.12 91 GLU A CA 1
ATOM 676 C C . GLU A 1 91 ? -1.485 -9.264 14.945 1.00 88.12 91 GLU A C 1
ATOM 678 O O . GLU A 1 91 ? -1.112 -8.564 14.006 1.00 88.12 91 GLU A O 1
ATOM 683 N N . ALA A 1 92 ? -2.771 -9.314 15.316 1.00 81.94 92 ALA A N 1
ATOM 684 C CA . ALA A 1 92 ? -3.810 -8.516 14.664 1.00 81.94 92 ALA A CA 1
ATOM 685 C C . ALA A 1 92 ? -3.623 -6.995 14.868 1.00 81.94 92 ALA A C 1
ATOM 687 O O . ALA A 1 92 ? -4.093 -6.206 14.050 1.00 81.94 92 ALA A O 1
ATOM 688 N N . MET A 1 93 ? -2.919 -6.575 15.928 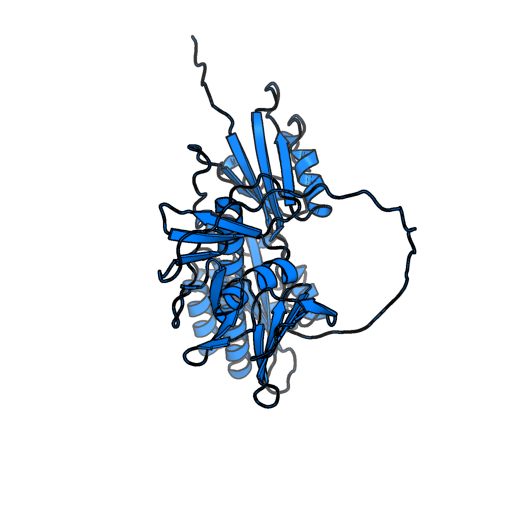1.00 77.69 93 MET A N 1
ATOM 689 C CA . MET A 1 93 ? -2.474 -5.191 16.156 1.00 77.69 93 MET A CA 1
ATOM 690 C C . MET A 1 93 ? -1.145 -4.853 15.448 1.00 77.69 93 MET A C 1
ATOM 692 O O . MET A 1 93 ? -0.604 -3.767 15.655 1.00 77.69 93 MET A O 1
ATOM 696 N N . GLY A 1 94 ? -0.608 -5.758 14.622 1.00 74.19 94 GLY A N 1
ATOM 697 C CA . GLY A 1 94 ? 0.634 -5.562 13.870 1.00 74.19 94 GLY A CA 1
ATOM 698 C C . GLY A 1 94 ? 1.911 -5.846 14.666 1.00 74.19 94 GLY A C 1
ATOM 699 O O . GLY A 1 94 ? 3.002 -5.485 14.225 1.00 74.19 94 GLY A O 1
ATOM 700 N N . ALA A 1 95 ? 1.812 -6.472 15.841 1.00 78.81 95 ALA A N 1
ATOM 701 C CA . ALA A 1 95 ? 2.981 -6.828 16.631 1.00 78.81 95 ALA A CA 1
ATOM 702 C C . ALA A 1 95 ? 3.689 -8.065 16.072 1.00 78.81 95 ALA A C 1
ATOM 704 O O . ALA A 1 95 ? 3.058 -9.052 15.691 1.00 78.81 95 ALA A O 1
ATOM 705 N N . LYS A 1 96 ? 5.022 -8.073 16.155 1.00 80.00 96 LYS A N 1
ATOM 706 C CA . LYS A 1 96 ? 5.791 -9.318 16.057 1.00 80.00 96 LYS A CA 1
ATOM 707 C C . LYS A 1 96 ? 5.915 -9.927 17.447 1.00 80.00 96 LYS A C 1
ATOM 709 O O . LYS A 1 96 ? 6.488 -9.297 18.335 1.00 80.00 96 LYS A O 1
ATOM 714 N N . VAL A 1 97 ? 5.416 -11.149 17.616 1.00 89.50 97 VAL A N 1
ATOM 715 C CA . VAL A 1 97 ? 5.437 -11.866 18.897 1.00 89.50 97 VAL A CA 1
ATOM 716 C C . VAL A 1 97 ? 6.479 -12.985 18.858 1.00 89.50 97 VAL A C 1
ATOM 718 O O . VAL A 1 97 ? 6.434 -13.864 17.998 1.00 89.50 97 VAL A O 1
ATOM 721 N N . SER A 1 98 ? 7.420 -12.971 19.798 1.00 88.81 98 SER A N 1
ATOM 722 C CA . SER A 1 98 ? 8.383 -14.046 20.038 1.00 88.81 98 SER A CA 1
ATOM 723 C C . SER A 1 98 ? 8.126 -14.725 21.383 1.00 88.81 98 SER A C 1
ATOM 725 O O . SER A 1 98 ? 7.483 -14.172 22.275 1.00 88.81 98 SER A O 1
ATOM 727 N N . TRP A 1 99 ? 8.610 -15.958 21.516 1.00 92.44 99 TRP A N 1
ATOM 728 C CA . TRP A 1 99 ? 8.544 -16.737 22.749 1.00 92.44 99 TRP A CA 1
ATOM 729 C C . TRP A 1 99 ? 9.955 -17.134 23.174 1.00 92.44 99 TRP A C 1
ATOM 731 O O . TRP A 1 99 ? 10.703 -17.695 22.373 1.00 92.44 99 TRP A O 1
ATOM 741 N N . SER A 1 100 ? 10.300 -16.853 24.426 1.00 87.75 100 SER A N 1
ATOM 742 C CA . SER A 1 100 ? 11.507 -17.333 25.092 1.00 87.75 100 SER A CA 1
ATOM 743 C C . SER A 1 100 ? 11.166 -18.606 25.860 1.00 87.75 100 SER A C 1
ATOM 745 O O . SER A 1 100 ? 10.467 -18.554 26.873 1.00 87.75 100 SER A O 1
ATOM 747 N N . GLY A 1 101 ? 11.639 -19.751 25.363 1.00 84.62 101 GLY A N 1
ATOM 748 C CA . GLY A 1 101 ? 11.423 -21.049 26.008 1.00 84.62 101 GLY A CA 1
ATOM 749 C C . GLY A 1 101 ? 12.108 -21.163 27.369 1.00 84.62 101 GLY A C 1
ATOM 750 O O . GLY A 1 101 ? 11.535 -21.751 28.279 1.00 84.62 101 GLY A O 1
ATOM 751 N N . ASP A 1 102 ? 13.277 -20.541 27.522 1.00 84.06 102 ASP A N 1
ATOM 752 C CA . ASP A 1 102 ? 14.099 -20.633 28.734 1.00 84.06 102 ASP A CA 1
ATOM 753 C C . ASP A 1 102 ? 13.455 -19.926 29.930 1.00 84.06 102 ASP A C 1
ATOM 755 O O . ASP A 1 102 ? 13.581 -20.366 31.070 1.00 84.06 102 ASP A O 1
ATOM 759 N N . THR A 1 103 ? 12.748 -18.825 29.666 1.00 88.12 103 THR A N 1
ATOM 760 C CA . THR A 1 103 ? 12.128 -17.987 30.702 1.00 88.12 103 THR A CA 1
ATOM 761 C C . THR A 1 103 ? 10.607 -18.098 30.736 1.00 88.12 103 THR A C 1
ATOM 763 O O . THR A 1 103 ? 9.980 -17.546 31.633 1.00 88.12 103 THR A O 1
ATOM 766 N N . GLY A 1 104 ? 9.994 -18.779 29.763 1.00 91.31 104 GLY A N 1
ATOM 767 C CA . GLY A 1 104 ? 8.539 -18.840 29.627 1.00 91.31 104 GLY A CA 1
ATOM 768 C C . GLY A 1 104 ? 7.905 -17.479 29.319 1.00 91.31 104 GLY A C 1
ATOM 769 O O . GLY A 1 104 ? 6.817 -17.180 29.814 1.00 91.31 104 GLY A O 1
ATOM 770 N N . THR A 1 105 ? 8.593 -16.635 28.543 1.00 93.06 105 THR A N 1
ATOM 771 C CA . THR A 1 105 ? 8.200 -15.235 28.309 1.00 93.06 105 THR A CA 1
ATOM 772 C C . THR A 1 105 ? 7.786 -15.001 26.862 1.00 93.06 105 THR A C 1
ATOM 774 O O . THR A 1 105 ? 8.559 -15.250 25.936 1.00 93.06 105 THR A O 1
ATOM 777 N N . ALA A 1 106 ? 6.592 -14.451 26.655 1.00 92.56 106 ALA A N 1
ATOM 778 C CA . ALA A 1 106 ? 6.195 -13.868 25.380 1.00 92.56 106 ALA A CA 1
ATOM 779 C C . ALA A 1 106 ? 6.691 -12.422 25.307 1.00 92.56 106 ALA A C 1
ATOM 781 O O . ALA A 1 106 ? 6.430 -11.646 26.223 1.00 92.56 106 ALA A O 1
ATOM 782 N N . VAL A 1 107 ? 7.367 -12.049 24.220 1.00 88.56 107 VAL A N 1
ATOM 783 C CA . VAL A 1 107 ? 7.785 -10.667 23.953 1.00 88.56 107 VAL A CA 1
ATOM 784 C C . VAL A 1 107 ? 7.141 -10.206 22.657 1.00 88.56 107 VAL A C 1
ATOM 786 O O . VAL A 1 107 ? 7.293 -10.842 21.617 1.00 88.56 107 VAL A O 1
ATOM 789 N N . ALA A 1 108 ? 6.417 -9.099 22.712 1.00 83.31 108 ALA A N 1
ATOM 790 C CA . ALA A 1 108 ? 5.764 -8.493 21.571 1.00 83.31 108 ALA A CA 1
ATOM 791 C C . ALA A 1 108 ? 6.297 -7.082 21.339 1.00 83.31 108 ALA A C 1
ATOM 793 O O . ALA A 1 108 ? 6.276 -6.241 22.241 1.00 83.31 108 ALA A O 1
ATOM 794 N N . CYS A 1 109 ? 6.745 -6.825 20.113 1.00 69.81 109 CYS A N 1
ATOM 795 C CA . CYS A 1 109 ? 7.154 -5.496 19.675 1.00 69.81 109 CYS A CA 1
ATOM 796 C C . CYS A 1 109 ? 6.021 -4.864 18.868 1.00 69.81 109 CYS A C 1
ATOM 798 O O . CYS A 1 109 ? 5.690 -5.352 17.786 1.00 69.81 109 CYS A O 1
ATOM 800 N N . LEU A 1 110 ? 5.455 -3.784 19.396 1.00 66.50 110 LEU A N 1
ATOM 801 C CA . LEU A 1 110 ? 4.455 -2.933 18.757 1.00 66.50 110 LEU A CA 1
ATOM 802 C C . LEU A 1 110 ? 5.117 -1.622 18.293 1.00 66.50 110 LEU A C 1
ATOM 804 O O . LEU A 1 110 ? 6.174 -1.246 18.812 1.00 66.50 110 LEU A O 1
ATOM 808 N N . PRO A 1 111 ? 4.500 -0.859 17.375 1.00 54.69 111 PRO A N 1
ATOM 809 C CA . PRO A 1 111 ? 4.940 0.503 17.087 1.00 54.69 111 PRO A CA 1
ATOM 810 C C . PRO A 1 111 ? 4.912 1.378 18.355 1.00 54.69 111 PRO A C 1
ATOM 812 O O . PRO A 1 111 ? 3.845 1.768 18.829 1.00 54.69 111 PRO A O 1
ATOM 815 N N . GLY A 1 112 ? 6.091 1.681 18.908 1.00 54.22 112 GLY A N 1
ATOM 816 C CA . GLY A 1 112 ? 6.261 2.542 20.086 1.00 54.22 112 GLY A CA 1
ATOM 817 C C . GLY A 1 112 ? 6.091 1.860 21.450 1.00 54.22 112 GLY A C 1
ATOM 818 O O . GLY A 1 112 ? 6.152 2.557 22.462 1.00 54.22 112 GLY A O 1
ATOM 819 N N . ALA A 1 113 ? 5.902 0.536 21.503 1.00 69.38 113 ALA A N 1
ATOM 820 C CA . ALA A 1 113 ? 5.794 -0.193 22.765 1.00 69.38 113 ALA A CA 1
ATOM 821 C C . ALA A 1 113 ? 6.377 -1.613 22.698 1.00 69.38 113 ALA A C 1
ATOM 823 O O . ALA A 1 113 ? 6.245 -2.309 21.693 1.00 69.38 113 ALA A O 1
ATOM 824 N N . THR A 1 114 ? 6.964 -2.066 23.802 1.00 68.50 114 THR A N 1
ATOM 825 C CA . THR A 1 114 ? 7.365 -3.463 24.008 1.00 68.50 114 THR A CA 1
ATOM 826 C C . THR A 1 114 ? 6.571 -4.036 25.167 1.00 68.50 114 THR A C 1
ATOM 828 O O . THR A 1 114 ? 6.616 -3.477 26.262 1.00 68.50 114 THR A O 1
ATOM 831 N N . LEU A 1 115 ? 5.893 -5.159 24.938 1.00 84.81 115 LEU A N 1
ATOM 832 C CA . LEU A 1 115 ? 5.178 -5.914 25.963 1.00 84.81 115 LEU A CA 1
ATOM 833 C C . LEU A 1 115 ? 5.878 -7.256 26.196 1.00 84.81 115 LEU A C 1
ATOM 835 O O . LEU A 1 115 ? 6.079 -8.020 25.256 1.00 84.81 115 LEU A O 1
ATOM 839 N N . ALA A 1 116 ? 6.225 -7.554 27.443 1.00 90.38 116 ALA A N 1
ATOM 840 C CA . ALA A 1 116 ? 6.783 -8.825 27.878 1.00 90.38 116 ALA A CA 1
ATOM 841 C C . ALA A 1 116 ? 5.868 -9.451 28.935 1.00 90.38 116 ALA A C 1
ATOM 843 O O . ALA A 1 116 ? 5.571 -8.820 29.943 1.00 90.38 116 ALA A O 1
ATOM 844 N N . VAL A 1 117 ? 5.424 -10.689 28.729 1.00 94.81 117 VAL A N 1
ATOM 845 C CA . VAL A 1 117 ? 4.562 -11.397 29.686 1.00 94.81 117 VAL A CA 1
ATOM 846 C C . VAL A 1 117 ? 5.134 -12.780 29.950 1.00 94.81 117 VAL A C 1
ATOM 848 O O . VAL A 1 117 ? 5.309 -13.571 29.022 1.00 94.81 117 VAL A O 1
ATOM 851 N N . THR A 1 118 ? 5.412 -13.073 31.217 1.00 95.50 118 THR A N 1
ATOM 852 C CA . THR A 1 118 ? 5.955 -14.363 31.657 1.00 95.50 118 THR A CA 1
ATOM 853 C C . THR A 1 118 ? 4.842 -15.241 32.213 1.00 95.50 118 THR A C 1
ATOM 855 O O . THR A 1 118 ? 4.053 -14.799 33.047 1.00 95.50 118 THR A O 1
ATOM 858 N N . ALA A 1 119 ? 4.767 -16.492 31.758 1.00 95.62 119 ALA A N 1
ATOM 859 C CA . ALA A 1 119 ? 3.817 -17.463 32.292 1.00 95.62 119 ALA A CA 1
ATOM 860 C C . ALA A 1 119 ? 4.044 -17.683 33.797 1.00 95.62 119 ALA A C 1
ATOM 862 O O . ALA A 1 119 ? 5.179 -17.812 34.247 1.00 95.62 119 ALA A O 1
ATOM 863 N N . GLY A 1 120 ? 2.966 -17.725 34.578 1.00 93.94 120 GLY A N 1
ATOM 864 C CA . GLY A 1 120 ? 3.032 -17.842 36.037 1.00 93.94 120 GLY A CA 1
ATOM 865 C C . GLY A 1 120 ? 3.335 -16.529 36.768 1.00 93.94 120 GLY A C 1
ATOM 866 O O . GLY A 1 120 ? 3.277 -16.505 37.994 1.00 93.94 120 GLY A O 1
ATOM 867 N N . SER A 1 121 ? 3.597 -15.435 36.046 1.00 94.50 121 SER A N 1
ATOM 868 C CA . SER A 1 121 ? 3.776 -14.103 36.628 1.00 94.50 121 SER A CA 1
ATOM 869 C C . SER A 1 121 ? 2.443 -13.372 36.770 1.00 94.50 121 SER A C 1
ATOM 871 O O . SER A 1 121 ? 1.573 -13.468 35.898 1.00 94.50 121 SER A O 1
ATOM 873 N N . GLN A 1 122 ? 2.300 -12.604 37.849 1.00 94.31 122 GLN A N 1
ATOM 874 C CA . GLN A 1 122 ? 1.234 -11.613 37.993 1.00 94.31 122 GLN A CA 1
ATOM 875 C C . GLN A 1 122 ? 1.643 -10.240 37.439 1.00 94.31 122 GLN A C 1
ATOM 877 O O . GLN A 1 122 ? 0.806 -9.356 37.322 1.00 94.31 122 GLN A O 1
ATOM 882 N N . ASP A 1 123 ? 2.894 -10.081 37.021 1.00 90.44 123 ASP A N 1
ATOM 883 C CA . ASP A 1 123 ? 3.417 -8.846 36.451 1.00 90.44 123 ASP A CA 1
ATOM 884 C C . ASP A 1 123 ? 3.796 -9.040 34.983 1.00 90.44 123 ASP A C 1
ATOM 886 O O . ASP A 1 123 ? 4.258 -10.110 34.563 1.00 90.44 123 ASP A O 1
ATOM 890 N N . ALA A 1 124 ? 3.619 -7.980 34.204 1.00 91.56 124 ALA A N 1
ATOM 891 C CA . ALA A 1 124 ? 4.063 -7.878 32.824 1.00 91.56 124 ALA A CA 1
ATOM 892 C C . ALA A 1 124 ? 4.996 -6.674 32.655 1.00 91.56 124 ALA A C 1
ATOM 894 O O . ALA A 1 124 ? 4.867 -5.667 33.338 1.00 91.56 124 ALA A O 1
ATOM 895 N N . GLY A 1 125 ? 5.949 -6.761 31.734 1.00 82.12 125 GLY A N 1
ATOM 896 C CA . GLY A 1 125 ? 6.852 -5.668 31.397 1.00 82.12 125 GLY A CA 1
ATOM 897 C C . GLY A 1 125 ? 6.312 -4.837 30.237 1.00 82.12 125 GLY A C 1
ATOM 898 O O . GLY A 1 125 ? 6.193 -5.353 29.130 1.00 82.12 125 GLY A O 1
ATOM 899 N N . ILE A 1 126 ? 6.058 -3.546 30.444 1.00 80.94 126 ILE A N 1
ATOM 900 C CA . ILE A 1 126 ? 5.736 -2.582 29.384 1.00 80.94 126 ILE A CA 1
ATOM 901 C C . ILE A 1 126 ? 6.874 -1.571 29.294 1.00 80.94 126 ILE A C 1
ATOM 903 O O . ILE A 1 126 ? 7.166 -0.862 30.257 1.00 80.94 126 ILE A O 1
ATOM 907 N N . ASN A 1 127 ? 7.545 -1.501 28.142 1.00 70.00 127 ASN A N 1
ATOM 908 C CA . ASN A 1 127 ? 8.682 -0.597 27.909 1.00 70.00 127 ASN A CA 1
ATOM 909 C C . ASN A 1 127 ? 9.780 -0.703 28.986 1.00 70.00 127 ASN A C 1
ATOM 911 O O . ASN A 1 127 ? 10.383 0.292 29.386 1.00 70.00 127 ASN A O 1
ATOM 915 N N . GLY A 1 128 ? 10.019 -1.925 29.470 1.00 69.38 128 GLY A N 1
ATOM 916 C CA . GLY A 1 128 ? 11.008 -2.214 30.511 1.00 69.38 128 GLY A CA 1
ATOM 917 C C . GLY A 1 128 ? 10.566 -1.878 31.940 1.00 69.38 128 GLY A C 1
ATOM 918 O O . GLY A 1 128 ? 11.388 -1.971 32.845 1.00 69.38 128 GLY A O 1
ATOM 919 N N . ARG A 1 129 ? 9.301 -1.494 32.161 1.00 70.75 129 ARG A N 1
ATOM 920 C CA . ARG A 1 129 ? 8.718 -1.272 33.493 1.00 70.75 129 ARG A CA 1
ATOM 921 C C . ARG A 1 129 ? 7.707 -2.355 33.831 1.00 70.75 129 ARG A C 1
ATOM 923 O O . ARG A 1 129 ? 6.920 -2.736 32.971 1.00 70.75 129 ARG A O 1
ATOM 930 N N . GLU A 1 130 ? 7.715 -2.814 35.074 1.00 84.38 130 GLU A N 1
ATOM 931 C CA . GLU A 1 130 ? 6.734 -3.780 35.566 1.00 84.38 130 GLU A CA 1
ATOM 932 C C . GLU A 1 130 ? 5.359 -3.135 35.743 1.00 84.38 130 GLU A C 1
ATOM 934 O O . GLU A 1 130 ? 5.234 -2.004 36.219 1.00 84.38 130 GLU A O 1
ATOM 939 N N . TRP A 1 131 ? 4.339 -3.883 35.347 1.00 85.69 131 TRP A N 1
ATOM 940 C CA . TRP A 1 131 ? 2.935 -3.532 35.424 1.00 85.69 131 TRP A CA 1
ATOM 941 C C . TRP A 1 131 ? 2.149 -4.696 36.027 1.00 85.69 131 TRP A C 1
ATOM 943 O O . TRP A 1 131 ? 2.147 -5.788 35.445 1.00 85.69 131 TRP A O 1
ATOM 953 N N . PRO A 1 132 ? 1.465 -4.475 37.161 1.00 89.19 132 PRO A N 1
ATOM 954 C CA . PRO A 1 132 ? 0.714 -5.524 37.825 1.00 89.19 132 PRO A CA 1
ATOM 955 C C . PRO A 1 132 ? -0.545 -5.874 37.036 1.00 89.19 132 PRO A C 1
ATOM 957 O O . PRO A 1 132 ? -1.292 -5.004 36.584 1.00 89.19 132 PRO A O 1
ATOM 960 N N . MET A 1 133 ? -0.814 -7.168 36.917 1.00 90.88 133 MET A N 1
ATOM 961 C CA . MET A 1 133 ? -2.036 -7.708 36.340 1.00 90.88 133 MET A CA 1
ATOM 962 C C . MET A 1 133 ? -2.991 -8.176 37.445 1.00 90.88 133 MET A C 1
ATOM 964 O O . MET A 1 133 ? -2.579 -8.677 38.496 1.00 90.88 133 MET A O 1
ATOM 968 N N . PRO A 1 134 ? -4.311 -8.085 37.217 1.00 86.69 134 PRO A N 1
ATOM 969 C CA . PRO A 1 134 ? -5.295 -8.542 38.194 1.00 86.69 134 PRO A CA 1
ATOM 970 C C . PRO A 1 134 ? -5.322 -10.069 38.372 1.00 86.69 134 PRO A C 1
ATOM 972 O O . PRO A 1 134 ? -5.947 -10.556 39.313 1.00 86.69 134 PRO A O 1
ATOM 975 N N . VAL A 1 135 ? -4.697 -10.815 37.458 1.00 90.94 135 VAL A N 1
ATOM 976 C CA . VAL A 1 135 ? -4.587 -12.276 37.468 1.00 90.94 135 VAL A CA 1
ATOM 977 C C . VAL A 1 135 ? -3.235 -12.698 36.905 1.00 90.94 135 VAL A C 1
ATOM 979 O O . VAL A 1 135 ? -2.642 -11.993 36.090 1.00 90.94 135 VAL A O 1
ATOM 982 N N . VAL A 1 136 ? -2.775 -13.872 37.327 1.00 93.12 136 VAL A N 1
ATOM 983 C CA . VAL A 1 136 ? -1.554 -14.501 36.818 1.00 93.12 136 VAL A CA 1
ATOM 984 C C . VAL A 1 136 ? -1.724 -14.875 35.343 1.00 93.12 136 VAL A C 1
ATOM 986 O O . VAL A 1 136 ? -2.760 -15.418 34.954 1.00 93.12 136 VAL A O 1
ATOM 989 N N . ALA A 1 137 ? -0.699 -14.628 34.526 1.00 94.50 137 ALA A N 1
ATOM 990 C CA . ALA A 1 137 ? -0.672 -15.089 33.143 1.00 94.50 137 ALA A CA 1
ATOM 991 C C . ALA A 1 137 ? -0.593 -16.624 33.092 1.00 94.50 137 ALA A C 1
ATOM 993 O O . ALA A 1 137 ? 0.359 -17.232 33.587 1.00 94.50 137 ALA A O 1
ATOM 994 N N . GLY A 1 138 ? -1.597 -17.256 32.489 1.00 94.00 138 GLY A N 1
ATOM 995 C CA . GLY A 1 138 ? -1.728 -18.712 32.432 1.00 94.00 138 GLY A CA 1
ATOM 996 C C . GLY A 1 138 ? -1.352 -19.281 31.070 1.00 94.00 138 GLY A C 1
ATOM 997 O O . GLY A 1 138 ? -1.455 -18.599 30.054 1.00 94.00 138 GLY A O 1
ATOM 998 N N . ILE A 1 139 ? -0.961 -20.553 31.029 1.00 94.44 139 ILE A N 1
ATOM 999 C CA . ILE A 1 139 ? -0.874 -21.309 29.776 1.00 94.44 139 ILE A CA 1
ATOM 1000 C C . ILE A 1 139 ? -2.100 -22.208 29.673 1.00 94.44 139 ILE A C 1
ATOM 1002 O O . ILE A 1 139 ? -2.375 -22.989 30.580 1.00 94.44 139 ILE A O 1
ATOM 1006 N N . ASP A 1 140 ? -2.799 -22.128 28.547 1.00 92.44 140 ASP A N 1
ATOM 1007 C CA . ASP A 1 140 ? -3.877 -23.046 28.194 1.00 92.44 140 ASP A CA 1
ATOM 1008 C C . ASP A 1 140 ? -3.675 -23.546 26.765 1.00 92.44 140 ASP A C 1
ATOM 1010 O O . ASP A 1 140 ? -3.517 -22.744 25.846 1.00 92.44 140 ASP A O 1
ATOM 1014 N N . ASN A 1 141 ? -3.625 -24.870 26.586 1.00 90.56 141 ASN A N 1
ATOM 1015 C CA . ASN A 1 141 ? -3.413 -25.529 25.292 1.00 90.56 141 ASN A CA 1
ATOM 1016 C C . ASN A 1 141 ? -2.260 -24.910 24.468 1.00 90.56 141 ASN A C 1
ATOM 1018 O O . ASN A 1 141 ? -2.343 -24.729 23.255 1.00 90.56 141 ASN A O 1
ATOM 1022 N N . GLY A 1 142 ? -1.163 -24.545 25.144 1.00 91.31 142 GLY A N 1
ATOM 1023 C CA . GLY A 1 142 ? 0.011 -23.934 24.511 1.00 91.31 142 GLY A CA 1
ATOM 1024 C C . GLY A 1 142 ? -0.170 -22.469 24.088 1.00 91.31 142 GLY A C 1
ATOM 1025 O O . GLY A 1 142 ? 0.609 -21.962 23.276 1.00 91.31 142 GLY A O 1
ATOM 1026 N N . ARG A 1 143 ? -1.188 -21.770 24.599 1.00 94.56 143 ARG A N 1
ATOM 1027 C CA . ARG A 1 143 ? -1.391 -20.327 24.421 1.00 94.56 143 ARG A CA 1
ATOM 1028 C C . ARG A 1 143 ? -1.248 -19.610 25.754 1.00 94.56 143 ARG A C 1
ATOM 1030 O O . ARG A 1 143 ? -1.768 -20.063 26.768 1.00 94.56 143 ARG A O 1
ATOM 1037 N N . LEU A 1 144 ? -0.550 -18.477 25.731 1.00 96.00 144 LEU A N 1
ATOM 1038 C CA . LEU A 1 144 ? -0.479 -17.573 26.872 1.00 96.00 144 LEU A CA 1
ATOM 1039 C C . LEU A 1 144 ? -1.783 -16.782 26.956 1.00 96.00 144 LEU A C 1
ATOM 1041 O O . LEU A 1 144 ? -2.119 -16.037 26.033 1.00 96.00 144 LEU A O 1
ATOM 1045 N N . ILE A 1 145 ? -2.505 -16.986 28.049 1.00 96.00 145 ILE A N 1
ATOM 1046 C CA . ILE A 1 145 ? -3.794 -16.383 28.349 1.00 96.00 145 ILE A CA 1
ATOM 1047 C C . ILE A 1 145 ? -3.579 -15.259 29.355 1.00 96.00 145 ILE A C 1
ATOM 1049 O O . ILE A 1 145 ? -2.969 -15.464 30.408 1.00 96.00 145 ILE A O 1
ATOM 1053 N N . VAL A 1 146 ? -4.089 -14.076 29.024 1.00 95.94 146 VAL A N 1
ATOM 1054 C CA . VAL A 1 146 ? -3.913 -12.864 29.828 1.00 95.94 146 VAL A CA 1
ATOM 1055 C C . VAL A 1 146 ? -5.228 -12.099 29.990 1.00 95.94 146 VAL A C 1
ATOM 1057 O O . VAL A 1 146 ? -6.140 -12.259 29.167 1.00 95.94 146 VAL A O 1
ATOM 1060 N N . PRO A 1 147 ? -5.318 -11.229 31.008 1.00 95.06 147 PRO A N 1
ATOM 1061 C CA . PRO A 1 147 ? -6.318 -10.169 31.047 1.00 95.06 147 PRO A CA 1
ATOM 1062 C C . PRO A 1 147 ? -6.090 -9.186 29.876 1.00 95.06 147 PRO A C 1
ATOM 1064 O O . PRO A 1 147 ? -4.944 -8.791 29.646 1.00 95.06 147 PRO A O 1
ATOM 1067 N N . PRO A 1 148 ? -7.122 -8.779 29.107 1.00 93.50 148 PRO A N 1
ATOM 1068 C CA . PRO A 1 148 ? -6.967 -7.822 28.007 1.00 93.50 148 PRO A CA 1
ATOM 1069 C C . PRO A 1 148 ? -6.373 -6.484 28.450 1.00 93.50 148 PRO A C 1
ATOM 1071 O O . PRO A 1 148 ? -5.736 -5.817 27.642 1.00 93.50 148 PRO A O 1
ATOM 1074 N N . GLU A 1 149 ? -6.539 -6.108 29.716 1.00 89.94 149 GLU A N 1
ATOM 1075 C CA . GLU A 1 149 ? -6.053 -4.873 30.327 1.00 89.94 149 GLU A CA 1
ATOM 1076 C C . GLU A 1 149 ? -4.561 -4.648 30.073 1.00 89.94 149 GLU A C 1
ATOM 1078 O O . GLU A 1 149 ? -4.163 -3.517 29.818 1.00 89.94 149 GLU A O 1
ATOM 1083 N N . ILE A 1 150 ? -3.739 -5.704 30.045 1.00 89.31 150 ILE A N 1
ATOM 1084 C CA . ILE A 1 150 ? -2.310 -5.529 29.765 1.00 89.31 150 ILE A CA 1
ATOM 1085 C C . ILE A 1 150 ? -2.035 -5.160 28.305 1.00 89.31 150 ILE A C 1
ATOM 1087 O O . ILE A 1 150 ? -1.096 -4.424 28.006 1.00 89.31 150 ILE A O 1
ATOM 1091 N N . ILE A 1 151 ? -2.875 -5.636 27.384 1.00 89.19 151 ILE A N 1
ATOM 1092 C CA . ILE A 1 151 ? -2.825 -5.232 25.978 1.00 89.19 151 ILE A CA 1
ATOM 1093 C C . ILE A 1 151 ? -3.268 -3.776 25.867 1.00 89.19 151 ILE A C 1
ATOM 1095 O O . ILE A 1 151 ? -2.623 -3.000 25.165 1.00 89.19 151 ILE A O 1
ATOM 1099 N N . LEU A 1 152 ? -4.341 -3.398 26.568 1.00 86.00 152 LEU A N 1
ATOM 1100 C CA . LEU A 1 152 ? -4.842 -2.023 26.589 1.00 86.00 152 LEU A CA 1
ATOM 1101 C C . LEU A 1 152 ? -3.767 -1.061 27.098 1.00 86.00 152 LEU A C 1
ATOM 1103 O O . LEU A 1 152 ? -3.446 -0.104 26.402 1.00 86.00 152 LEU A O 1
ATOM 1107 N N . GLU A 1 153 ? -3.139 -1.377 28.229 1.00 83.06 153 GLU A N 1
ATOM 1108 C CA . GLU A 1 153 ? -2.080 -0.564 28.830 1.00 83.06 153 GLU A CA 1
ATOM 1109 C C . GLU A 1 153 ? -0.850 -0.458 27.915 1.00 83.06 153 GLU A C 1
ATOM 1111 O O . GLU A 1 153 ? -0.353 0.633 27.648 1.00 83.06 153 GLU A O 1
ATOM 1116 N N . ALA A 1 154 ? -0.389 -1.577 27.344 1.00 77.31 154 ALA A N 1
ATOM 1117 C CA . ALA A 1 154 ? 0.787 -1.578 26.473 1.00 77.31 154 ALA A CA 1
ATOM 1118 C C . ALA A 1 154 ? 0.574 -0.811 25.160 1.00 77.31 154 ALA A C 1
ATOM 1120 O O . ALA A 1 154 ? 1.536 -0.346 24.550 1.00 77.31 154 ALA A O 1
ATOM 1121 N N . THR A 1 155 ? -0.671 -0.710 24.693 1.00 72.12 155 THR A N 1
ATOM 1122 C CA . THR A 1 155 ? -0.992 -0.155 23.370 1.00 72.12 155 THR A CA 1
ATOM 1123 C C . THR A 1 155 ? -1.720 1.186 23.428 1.00 72.12 155 THR A C 1
ATOM 1125 O O . THR A 1 155 ? -1.821 1.864 22.403 1.00 72.12 155 THR A O 1
ATOM 1128 N N . GLY A 1 156 ? -2.240 1.597 24.583 1.00 72.81 156 GLY A N 1
ATOM 1129 C CA . GLY A 1 156 ? -3.222 2.681 24.678 1.00 72.81 156 GLY A CA 1
ATOM 1130 C C . GLY A 1 156 ? -4.544 2.344 23.975 1.00 72.81 156 GLY A C 1
ATOM 1131 O O . GLY A 1 156 ? -5.254 3.240 23.521 1.00 72.81 156 GLY A O 1
ATOM 1132 N N . ALA A 1 157 ? -4.844 1.056 23.794 1.00 78.00 157 ALA A N 1
ATOM 1133 C CA . ALA A 1 157 ? -6.142 0.622 23.305 1.00 78.00 157 ALA A CA 1
ATOM 1134 C C . ALA A 1 157 ? -7.202 0.706 24.406 1.00 78.00 157 ALA A C 1
ATOM 1136 O O . ALA A 1 157 ? -6.913 0.786 25.594 1.00 78.00 157 ALA A O 1
ATOM 1137 N N . GLN A 1 158 ? -8.453 0.638 23.991 1.00 78.50 158 GLN A N 1
ATOM 1138 C CA . GLN A 1 158 ? -9.637 0.570 24.820 1.00 78.50 158 GLN A CA 1
ATOM 1139 C C . GLN A 1 158 ? -10.443 -0.674 24.485 1.00 78.50 158 GLN A C 1
ATOM 1141 O O . GLN A 1 158 ? -10.256 -1.307 23.440 1.00 78.50 158 GLN A O 1
ATOM 1146 N N . ALA A 1 159 ? -11.355 -1.013 25.390 1.00 84.31 159 ALA A N 1
ATOM 1147 C CA . ALA A 1 159 ? -12.252 -2.138 25.244 1.00 84.31 159 ALA A CA 1
A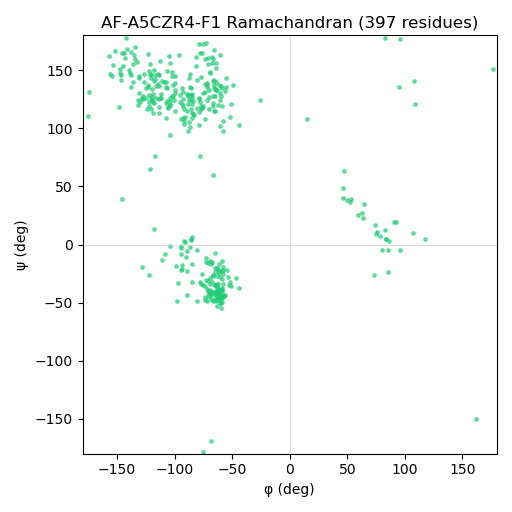TOM 1148 C C . ALA A 1 159 ? -13.699 -1.728 25.522 1.00 84.31 159 ALA A C 1
ATOM 1150 O O . ALA A 1 159 ? -13.981 -0.947 26.428 1.00 84.31 159 ALA A O 1
ATOM 1151 N N . ARG A 1 160 ? -14.630 -2.313 24.769 1.00 85.69 160 ARG A N 1
ATOM 1152 C CA . ARG A 1 160 ? -16.071 -2.210 25.001 1.00 85.69 160 ARG A CA 1
ATOM 1153 C C . ARG A 1 160 ? -16.696 -3.595 24.962 1.00 85.69 160 ARG A C 1
ATOM 1155 O O . ARG A 1 160 ? -16.481 -4.345 24.012 1.00 85.69 160 ARG A O 1
ATOM 1162 N N . TRP A 1 161 ? -17.489 -3.912 25.978 1.00 87.25 161 TRP A N 1
ATOM 1163 C CA . TRP A 1 161 ? -18.288 -5.132 26.023 1.00 87.25 161 TRP A CA 1
ATOM 1164 C C . TRP A 1 161 ? -19.663 -4.898 25.392 1.00 87.25 161 TRP A C 1
ATOM 1166 O O . TRP A 1 161 ? -20.355 -3.943 25.743 1.00 87.25 161 TRP A O 1
ATOM 1176 N N . ASP A 1 162 ? -20.049 -5.774 24.469 1.00 83.88 162 ASP A N 1
ATOM 1177 C CA . ASP A 1 162 ? -21.412 -5.898 23.960 1.00 83.88 162 ASP A CA 1
ATOM 1178 C C . ASP A 1 162 ? -22.020 -7.183 24.523 1.00 83.88 162 ASP A C 1
ATOM 1180 O O . ASP A 1 162 ? -21.625 -8.290 24.146 1.00 83.88 162 ASP A O 1
ATOM 1184 N N . ASP A 1 163 ? -22.963 -7.024 25.449 1.00 82.69 163 ASP A N 1
ATOM 1185 C CA . ASP A 1 163 ? -23.578 -8.149 26.144 1.00 82.69 163 ASP A CA 1
ATOM 1186 C C . ASP A 1 163 ? -24.517 -8.954 25.238 1.00 82.69 163 ASP A C 1
ATOM 1188 O O . ASP A 1 163 ? -24.485 -10.185 25.258 1.00 82.69 163 ASP A O 1
ATOM 1192 N N . ALA A 1 164 ? -25.273 -8.272 24.371 1.00 79.62 164 ALA A N 1
ATOM 1193 C CA . ALA A 1 164 ? -26.209 -8.908 23.448 1.00 79.62 164 ALA A CA 1
ATOM 1194 C C . ALA A 1 164 ? -25.470 -9.735 22.388 1.00 79.62 164 ALA A C 1
ATOM 1196 O O . ALA A 1 164 ? -25.853 -10.866 22.095 1.00 79.62 164 ALA A O 1
ATOM 1197 N N . ALA A 1 165 ? -24.380 -9.189 21.842 1.00 83.19 165 ALA A N 1
ATOM 1198 C CA . ALA A 1 165 ? -23.546 -9.871 20.857 1.00 83.19 165 ALA A CA 1
ATOM 1199 C C . ALA A 1 165 ? -22.464 -10.766 21.482 1.00 83.19 165 ALA A C 1
ATOM 1201 O O . ALA A 1 165 ? -21.689 -11.380 20.744 1.00 83.19 165 ALA A O 1
ATOM 1202 N N . ARG A 1 166 ? -22.350 -10.803 22.819 1.00 88.69 166 ARG A N 1
ATOM 1203 C CA . ARG A 1 166 ? -21.296 -11.518 23.558 1.00 88.69 166 ARG A CA 1
ATOM 1204 C C . ARG A 1 166 ? -19.908 -11.267 22.964 1.00 88.69 166 ARG A C 1
ATOM 1206 O O . ARG A 1 166 ? -19.151 -12.199 22.676 1.00 88.69 166 ARG A O 1
ATOM 1213 N N . THR A 1 167 ? -19.602 -9.994 22.722 1.00 89.38 167 THR A N 1
ATOM 1214 C CA . THR A 1 167 ? -18.409 -9.567 21.988 1.00 89.38 167 THR A CA 1
ATOM 1215 C C . THR A 1 167 ? -17.609 -8.532 22.773 1.00 89.38 167 THR A C 1
ATOM 1217 O O . THR A 1 167 ? -18.133 -7.492 23.164 1.00 89.38 167 THR A O 1
ATOM 1220 N N . LEU A 1 168 ? -16.311 -8.786 22.942 1.00 91.19 168 LEU A N 1
ATOM 1221 C CA . LEU A 1 168 ? -15.340 -7.810 23.426 1.00 91.19 168 LEU A CA 1
ATOM 1222 C C . LEU A 1 168 ? -14.725 -7.082 22.225 1.00 91.19 168 LEU A C 1
ATOM 1224 O O . LEU A 1 168 ? -13.975 -7.672 21.449 1.00 91.19 168 LEU A O 1
ATOM 1228 N N . ALA A 1 169 ? -15.047 -5.806 22.051 1.00 83.75 169 ALA A N 1
ATOM 1229 C CA . ALA A 1 169 ? -14.468 -4.967 21.010 1.00 83.75 169 ALA A CA 1
ATOM 1230 C C . ALA A 1 169 ? -13.252 -4.210 21.555 1.00 83.75 169 ALA A C 1
ATOM 1232 O O . ALA A 1 169 ? -13.394 -3.429 22.489 1.00 83.75 169 ALA A O 1
ATOM 1233 N N . LEU A 1 170 ? -12.086 -4.418 20.951 1.00 84.88 170 LEU A N 1
ATOM 1234 C CA . LEU A 1 170 ? -10.835 -3.710 21.213 1.00 84.88 170 LEU A CA 1
ATOM 1235 C C . LEU A 1 170 ? -10.602 -2.660 20.120 1.00 84.88 170 LEU A C 1
ATOM 1237 O O . LEU A 1 170 ? -10.811 -2.944 18.938 1.00 84.88 170 LEU A O 1
ATOM 1241 N N . PHE A 1 171 ? -10.170 -1.459 20.495 1.00 76.00 171 PHE A N 1
ATOM 1242 C CA . PHE A 1 171 ? -9.923 -0.354 19.561 1.00 76.00 171 PHE A CA 1
ATOM 1243 C C . PHE A 1 171 ? -8.927 0.649 20.148 1.00 76.00 171 PHE A C 1
ATOM 1245 O O . PHE A 1 171 ? -8.924 0.846 21.351 1.00 76.00 171 PHE A O 1
ATOM 1252 N N . ARG A 1 172 ? -8.070 1.302 19.351 1.00 65.06 172 ARG A N 1
ATOM 1253 C CA . ARG A 1 172 ? -7.201 2.382 19.870 1.00 65.06 172 ARG A CA 1
ATOM 1254 C C . ARG A 1 172 ? -7.921 3.720 19.817 1.00 65.06 172 ARG A C 1
ATOM 1256 O O . ARG A 1 172 ? -8.313 4.153 18.738 1.00 65.06 172 ARG A O 1
ATOM 1263 N N . GLU A 1 173 ? -8.013 4.401 20.955 1.00 48.75 173 GLU A N 1
ATOM 1264 C CA . GLU A 1 173 ? -8.246 5.842 20.939 1.00 48.75 173 GLU A CA 1
ATOM 1265 C C . GLU A 1 173 ? -6.910 6.530 20.635 1.00 48.75 173 GLU A C 1
ATOM 1267 O O . GLU A 1 173 ? -6.022 6.633 21.476 1.00 48.75 173 GLU A O 1
ATOM 1272 N N . GLY A 1 174 ? -6.736 6.981 19.390 1.00 45.72 174 GLY A N 1
ATOM 1273 C CA . GLY A 1 174 ? -5.853 8.121 19.126 1.00 45.72 174 GLY A CA 1
ATOM 1274 C C . GLY A 1 174 ? -6.472 9.405 19.706 1.00 45.72 174 GLY A C 1
ATOM 1275 O O . GLY A 1 174 ? -7.486 9.317 20.394 1.00 45.72 174 GLY A O 1
ATOM 1276 N N . PRO A 1 175 ? -5.954 10.611 19.407 1.00 38.19 175 PRO A N 1
ATOM 1277 C CA . PRO A 1 175 ? -6.628 11.888 19.704 1.00 38.19 175 PRO A CA 1
ATOM 1278 C C . PRO A 1 175 ? -7.914 12.053 18.858 1.00 38.19 175 PRO A C 1
ATOM 1280 O O . PRO A 1 175 ? -8.054 12.934 18.019 1.00 38.19 175 PRO A O 1
ATOM 1283 N N . VAL A 1 176 ? -8.830 11.111 19.035 1.00 42.28 176 VAL A N 1
ATOM 1284 C CA . VAL A 1 176 ? -9.851 10.624 18.111 1.00 42.28 176 VAL A CA 1
ATOM 1285 C C . VAL A 1 176 ? -11.085 10.246 18.944 1.00 42.28 176 VAL A C 1
ATOM 1287 O O . VAL A 1 176 ? -11.785 9.270 18.699 1.00 42.28 176 VAL A O 1
ATOM 1290 N N . ALA A 1 177 ? -11.401 11.034 19.967 1.00 32.47 177 ALA A N 1
ATOM 1291 C CA . ALA A 1 177 ? -12.758 11.013 20.486 1.00 32.47 177 ALA A CA 1
ATOM 1292 C C . ALA A 1 177 ? -13.691 11.437 19.329 1.00 32.47 177 ALA A C 1
ATOM 1294 O O . ALA A 1 177 ? -13.729 12.611 18.963 1.00 32.47 177 ALA A O 1
ATOM 1295 N N . GLY A 1 178 ? -14.374 10.474 18.694 1.00 43.03 178 GLY A N 1
ATOM 1296 C CA . GLY A 1 178 ? -15.396 10.732 17.672 1.00 43.03 178 GLY A CA 1
ATOM 1297 C C . GLY A 1 178 ? -15.161 10.225 16.240 1.00 43.03 178 GLY A C 1
ATOM 1298 O O . GLY A 1 178 ? -16.020 10.514 15.407 1.00 43.03 178 GLY A O 1
ATOM 1299 N N . PHE A 1 179 ? -14.099 9.468 15.905 1.00 46.97 179 PHE A N 1
ATOM 1300 C CA . PHE A 1 179 ? -14.052 8.818 14.575 1.00 46.97 179 PHE A CA 1
ATOM 1301 C C . PHE A 1 179 ? -14.776 7.466 14.565 1.00 46.97 179 PHE A C 1
ATOM 1303 O O . PHE A 1 179 ? -14.490 6.606 15.398 1.00 46.97 179 PHE A O 1
ATOM 1310 N N . PRO A 1 180 ? -15.694 7.232 13.612 1.00 55.53 180 PRO A N 1
ATOM 1311 C CA . PRO A 1 180 ? -16.351 5.941 13.480 1.00 55.53 180 PRO A CA 1
ATOM 1312 C C . PRO A 1 180 ? -15.355 4.830 13.123 1.00 55.53 180 PRO A C 1
ATOM 1314 O O . PRO A 1 180 ? -14.583 4.977 12.176 1.00 55.53 180 PRO A O 1
ATOM 1317 N N . ALA A 1 181 ? -15.427 3.691 13.821 1.00 59.16 181 ALA A N 1
ATOM 1318 C CA . ALA A 1 181 ? -14.621 2.493 13.545 1.00 59.16 181 ALA A CA 1
ATOM 1319 C C . ALA A 1 181 ? -14.519 2.106 12.050 1.00 59.16 181 ALA A C 1
ATOM 1321 O O . ALA A 1 181 ? -13.420 1.760 11.622 1.00 59.16 181 ALA A O 1
ATOM 1322 N N . PRO A 1 182 ? -15.579 2.246 11.225 1.00 62.78 182 PRO A N 1
ATOM 1323 C CA . PRO A 1 182 ? -15.478 1.914 9.808 1.00 62.78 182 PRO A CA 1
ATOM 1324 C C . PRO A 1 182 ? -14.450 2.750 9.018 1.00 62.78 182 PRO A C 1
ATOM 1326 O O . PRO A 1 182 ? -13.948 2.297 7.995 1.00 62.78 182 PRO A O 1
ATOM 1329 N N . LEU A 1 183 ? -14.079 3.947 9.483 1.00 63.62 183 LEU A N 1
ATOM 1330 C CA . LEU A 1 183 ? -13.046 4.753 8.818 1.00 63.62 183 LEU A CA 1
ATOM 1331 C C . LEU A 1 183 ? -11.632 4.230 9.082 1.00 63.62 183 LEU A C 1
ATOM 1333 O O . LEU A 1 183 ? -10.787 4.265 8.191 1.00 63.62 183 LEU A O 1
ATOM 1337 N N . LEU A 1 184 ? -11.394 3.697 10.280 1.00 66.38 184 LEU A N 1
ATOM 1338 C CA . LEU A 1 184 ? -10.146 3.003 10.599 1.00 66.38 184 LEU A CA 1
ATOM 1339 C C . LEU A 1 184 ? -10.032 1.692 9.812 1.00 66.38 184 LEU A C 1
ATOM 1341 O O . LEU A 1 184 ? -8.932 1.296 9.430 1.00 66.38 184 LEU A O 1
ATOM 1345 N N . ASP A 1 185 ? -11.162 1.035 9.541 1.00 71.38 185 ASP A N 1
ATOM 1346 C CA . ASP A 1 185 ? -11.207 -0.171 8.711 1.00 71.38 185 ASP A CA 1
ATOM 1347 C C . ASP A 1 185 ? -10.783 0.132 7.279 1.00 71.38 185 ASP A C 1
ATOM 1349 O O . ASP A 1 185 ? -9.883 -0.531 6.775 1.00 71.38 185 ASP A O 1
ATOM 1353 N N . LEU A 1 186 ? -11.346 1.184 6.682 1.00 74.31 186 LEU A N 1
ATOM 1354 C CA . LEU A 1 186 ? -10.992 1.635 5.339 1.00 74.31 186 LEU A CA 1
ATOM 1355 C C . LEU A 1 186 ? -9.520 2.061 5.231 1.00 74.31 186 LEU A C 1
ATOM 1357 O O . LEU A 1 186 ? -8.833 1.675 4.289 1.00 74.31 186 LEU A O 1
ATOM 1361 N N . GLN A 1 187 ? -9.007 2.817 6.208 1.00 73.62 187 GLN A N 1
ATOM 1362 C CA . GLN A 1 187 ? -7.588 3.187 6.251 1.00 73.62 187 GLN A CA 1
ATOM 1363 C C . GLN A 1 187 ? -6.682 1.950 6.261 1.00 73.62 187 GLN A C 1
ATOM 1365 O O . GLN A 1 187 ? -5.687 1.895 5.540 1.00 73.62 187 GLN A O 1
ATOM 1370 N N . ARG A 1 188 ? -7.033 0.955 7.076 1.00 72.50 188 ARG A N 1
ATOM 1371 C CA . ARG A 1 188 ? -6.300 -0.305 7.165 1.00 72.50 188 ARG A CA 1
ATOM 1372 C C . ARG A 1 188 ? -6.423 -1.132 5.890 1.00 72.50 188 ARG A C 1
ATOM 1374 O O . ARG A 1 188 ? -5.415 -1.666 5.467 1.00 72.50 188 ARG A O 1
ATOM 1381 N N . ASP A 1 189 ? -7.596 -1.209 5.264 1.00 80.00 189 ASP A N 1
ATOM 1382 C CA . ASP A 1 189 ? -7.767 -1.907 3.981 1.00 80.00 189 ASP A CA 1
ATOM 1383 C C . ASP A 1 189 ? -6.860 -1.318 2.896 1.00 80.00 189 ASP A C 1
ATOM 1385 O O . ASP A 1 189 ? -6.216 -2.058 2.153 1.00 80.00 189 ASP A O 1
ATOM 1389 N N . ILE A 1 190 ? -6.753 0.012 2.847 1.00 81.38 190 ILE A N 1
ATOM 1390 C CA . ILE A 1 190 ? -5.837 0.703 1.934 1.00 81.38 190 ILE A CA 1
ATOM 1391 C C . ILE A 1 190 ? -4.380 0.343 2.248 1.00 81.38 190 ILE A C 1
ATOM 1393 O O . ILE A 1 190 ? -3.622 0.025 1.333 1.00 81.38 190 ILE A O 1
ATOM 1397 N N . GLN A 1 191 ? -3.987 0.360 3.525 1.00 78.69 191 GLN A N 1
ATOM 1398 C CA . GLN A 1 191 ? -2.630 -0.016 3.930 1.00 78.69 191 GLN A CA 1
ATOM 1399 C C . GLN A 1 191 ? -2.319 -1.487 3.617 1.00 78.69 191 GLN A C 1
ATOM 1401 O O . GLN A 1 191 ? -1.254 -1.782 3.085 1.00 78.69 191 GLN A O 1
ATOM 1406 N N . ASP A 1 192 ? -3.252 -2.398 3.899 1.00 79.75 192 ASP A N 1
ATOM 1407 C CA . ASP A 1 192 ? -3.113 -3.836 3.661 1.00 79.75 192 ASP A CA 1
ATOM 1408 C C . ASP A 1 192 ? -2.886 -4.125 2.163 1.00 79.75 192 ASP A C 1
ATOM 1410 O O . ASP A 1 192 ? -2.069 -4.986 1.814 1.00 79.75 192 ASP A O 1
ATOM 1414 N N . GLU A 1 193 ? -3.569 -3.392 1.275 1.00 87.88 193 GLU A N 1
ATOM 1415 C CA . GLU A 1 193 ? -3.390 -3.505 -0.176 1.00 87.88 193 GLU A CA 1
ATOM 1416 C C . GLU A 1 193 ? -2.037 -2.940 -0.632 1.00 87.88 193 GLU A C 1
ATOM 1418 O O . GLU A 1 193 ? -1.326 -3.604 -1.385 1.00 87.88 193 GLU A O 1
ATOM 1423 N N . LEU A 1 194 ? -1.620 -1.770 -0.134 1.00 84.38 194 LEU A N 1
ATOM 1424 C CA . LEU A 1 194 ? -0.297 -1.210 -0.444 1.00 84.38 194 LEU A CA 1
ATOM 1425 C C . LEU A 1 194 ? 0.838 -2.136 0.027 1.00 84.38 194 LEU A C 1
ATOM 1427 O O . LEU A 1 194 ? 1.769 -2.409 -0.732 1.00 84.38 194 LEU A O 1
ATOM 1431 N N . ASP A 1 195 ? 0.728 -2.689 1.236 1.00 80.69 195 ASP A N 1
ATOM 1432 C CA . ASP A 1 195 ? 1.679 -3.662 1.779 1.00 80.69 195 ASP A CA 1
ATOM 1433 C C . ASP A 1 195 ? 1.712 -4.951 0.948 1.00 80.69 195 ASP A C 1
ATOM 1435 O O . ASP A 1 195 ? 2.748 -5.611 0.827 1.00 80.69 195 ASP A O 1
ATOM 1439 N N . ARG A 1 196 ? 0.569 -5.356 0.386 1.00 87.94 196 ARG A N 1
ATOM 1440 C CA . ARG A 1 196 ? 0.481 -6.523 -0.493 1.00 87.94 196 ARG A CA 1
ATOM 1441 C C . ARG A 1 196 ? 1.208 -6.280 -1.813 1.00 87.94 196 ARG A C 1
ATOM 1443 O O . ARG A 1 196 ? 2.005 -7.135 -2.201 1.00 87.94 196 ARG A O 1
ATOM 1450 N N . VAL A 1 197 ? 0.978 -5.134 -2.453 1.00 89.62 197 VAL A N 1
ATOM 1451 C CA . VAL A 1 197 ? 1.679 -4.743 -3.686 1.00 89.62 197 VAL A CA 1
ATOM 1452 C C . VAL A 1 197 ? 3.185 -4.689 -3.442 1.00 89.62 197 VAL A C 1
ATOM 1454 O O . VAL A 1 197 ? 3.954 -5.273 -4.202 1.00 89.62 197 VAL A O 1
ATOM 1457 N N . ASP A 1 198 ? 3.610 -4.066 -2.342 1.00 87.19 198 ASP A N 1
ATOM 1458 C CA . ASP A 1 198 ? 5.020 -3.957 -1.967 1.00 87.19 198 ASP A CA 1
ATOM 1459 C C . ASP A 1 198 ? 5.679 -5.329 -1.727 1.00 87.19 198 ASP A C 1
ATOM 1461 O O . ASP A 1 198 ? 6.795 -5.576 -2.193 1.00 87.19 198 ASP A O 1
ATOM 1465 N N . ARG A 1 199 ? 4.986 -6.262 -1.056 1.00 91.75 199 ARG A N 1
ATOM 1466 C CA . ARG A 1 199 ? 5.470 -7.643 -0.873 1.00 91.75 199 ARG A CA 1
ATOM 1467 C C . ARG A 1 199 ? 5.627 -8.390 -2.196 1.00 91.75 199 ARG A C 1
ATOM 1469 O O . ARG A 1 199 ? 6.630 -9.080 -2.376 1.00 91.75 199 ARG A O 1
ATOM 1476 N N . ASP A 1 200 ? 4.669 -8.263 -3.107 1.00 96.06 200 ASP A N 1
ATOM 1477 C CA . ASP A 1 200 ? 4.733 -8.934 -4.409 1.00 96.06 200 ASP A CA 1
ATOM 1478 C C . ASP A 1 200 ? 5.836 -8.334 -5.295 1.00 96.06 200 ASP A C 1
ATOM 1480 O O . ASP A 1 200 ? 6.594 -9.071 -5.929 1.00 96.06 200 ASP A O 1
ATOM 1484 N N . LEU A 1 201 ? 6.008 -7.010 -5.261 1.00 94.94 201 LEU A N 1
ATOM 1485 C CA . LEU A 1 201 ? 7.119 -6.327 -5.922 1.00 94.94 201 LEU A CA 1
ATOM 1486 C C . LEU A 1 201 ? 8.477 -6.754 -5.330 1.00 94.94 201 LEU A C 1
ATOM 1488 O O . LEU A 1 201 ? 9.458 -6.915 -6.055 1.00 94.94 201 LEU A O 1
ATOM 1492 N N . ALA A 1 202 ? 8.544 -7.004 -4.017 1.00 94.12 202 ALA A N 1
ATOM 1493 C CA . ALA A 1 202 ? 9.742 -7.520 -3.353 1.00 94.12 202 ALA A CA 1
ATOM 1494 C C . ALA A 1 202 ? 10.107 -8.928 -3.822 1.00 94.12 202 ALA A C 1
ATOM 1496 O O . ALA A 1 202 ? 11.284 -9.224 -4.041 1.00 94.12 202 ALA A O 1
ATOM 1497 N N . ALA A 1 203 ? 9.101 -9.793 -3.962 1.00 97.12 203 ALA A N 1
ATOM 1498 C CA . ALA A 1 203 ? 9.281 -11.138 -4.484 1.00 97.12 203 ALA A CA 1
ATOM 1499 C C . ALA A 1 203 ? 9.807 -11.088 -5.926 1.00 97.12 203 ALA A C 1
ATOM 1501 O O . ALA A 1 203 ? 10.827 -11.715 -6.216 1.00 97.12 203 ALA A O 1
ATOM 1502 N N . ALA A 1 204 ? 9.204 -10.250 -6.778 1.00 98.25 204 ALA A N 1
ATOM 1503 C CA . ALA A 1 204 ? 9.663 -10.027 -8.147 1.00 98.25 204 ALA A CA 1
ATOM 1504 C C . ALA A 1 204 ? 11.121 -9.541 -8.195 1.00 98.25 204 ALA A C 1
ATOM 1506 O O . ALA A 1 204 ? 11.922 -10.090 -8.949 1.00 98.25 204 ALA A O 1
ATOM 1507 N N . ALA A 1 205 ? 11.514 -8.589 -7.340 1.00 98.00 205 ALA A N 1
ATOM 1508 C CA . ALA A 1 205 ? 12.905 -8.139 -7.243 1.00 98.00 205 ALA A CA 1
ATOM 1509 C C . ALA A 1 205 ? 13.873 -9.286 -6.874 1.00 98.00 205 ALA A C 1
ATOM 1511 O O . ALA A 1 205 ? 14.970 -9.389 -7.426 1.00 98.00 205 ALA A O 1
ATOM 1512 N N . GLY A 1 206 ? 13.464 -10.185 -5.972 1.00 97.31 206 GLY A N 1
ATOM 1513 C CA . GLY A 1 206 ? 14.237 -11.375 -5.597 1.00 97.31 206 GLY A CA 1
ATOM 1514 C C . GLY A 1 206 ? 14.330 -12.439 -6.700 1.00 97.31 206 GLY A C 1
ATOM 1515 O O . GLY A 1 206 ? 15.317 -13.176 -6.786 1.00 97.31 206 GLY A O 1
ATOM 1516 N N . GLU A 1 207 ? 13.330 -12.532 -7.573 1.00 98.25 207 GLU A N 1
ATOM 1517 C CA . GLU A 1 207 ? 13.396 -13.349 -8.787 1.00 98.25 207 GLU A CA 1
ATOM 1518 C C . GLU A 1 207 ? 14.339 -12.717 -9.819 1.00 98.25 207 GLU A C 1
ATOM 1520 O O . GLU A 1 207 ? 15.289 -13.375 -10.255 1.00 98.25 207 GLU A O 1
ATOM 1525 N N . LEU A 1 208 ? 14.183 -11.417 -10.086 1.00 98.38 208 LEU A N 1
ATOM 1526 C CA . LEU A 1 208 ? 15.002 -10.639 -11.023 1.00 98.38 208 LEU A CA 1
ATOM 1527 C C . LEU A 1 208 ? 16.489 -10.590 -10.644 1.00 98.38 208 LEU A C 1
ATOM 1529 O O . LEU A 1 208 ? 17.352 -10.561 -11.519 1.00 98.38 208 LEU A O 1
ATOM 1533 N N . SER A 1 209 ? 16.812 -10.706 -9.352 1.00 97.31 209 SER A N 1
ATOM 1534 C CA . SER A 1 209 ? 18.182 -10.907 -8.853 1.00 97.31 209 SER A CA 1
ATOM 1535 C C . SER A 1 209 ? 18.912 -12.079 -9.531 1.00 97.31 209 SER A C 1
ATOM 1537 O O . SER A 1 209 ? 20.135 -12.061 -9.700 1.00 97.31 209 SER A O 1
ATOM 1539 N N . ARG A 1 210 ? 18.168 -13.125 -9.920 1.00 95.19 210 ARG A N 1
ATOM 1540 C CA . ARG A 1 210 ? 18.706 -14.345 -10.537 1.00 95.19 210 ARG A CA 1
ATOM 1541 C C . ARG A 1 210 ? 18.610 -14.332 -12.056 1.00 95.19 210 ARG A C 1
ATOM 1543 O O . ARG A 1 210 ? 19.463 -14.939 -12.697 1.00 95.19 210 ARG A O 1
ATOM 1550 N N . THR A 1 211 ? 17.573 -13.707 -12.599 1.00 95.62 211 THR A N 1
ATOM 1551 C CA . THR A 1 211 ? 17.236 -13.766 -14.027 1.00 95.62 211 THR A CA 1
ATOM 1552 C C . THR A 1 211 ? 17.842 -12.607 -14.811 1.00 95.62 211 THR A C 1
ATOM 1554 O O . THR A 1 211 ? 18.013 -12.719 -16.019 1.00 95.62 211 THR A O 1
ATOM 1557 N N . GLY A 1 212 ? 18.195 -11.516 -14.126 1.00 97.19 212 GLY A N 1
ATOM 1558 C CA . GLY A 1 212 ? 18.533 -10.244 -14.751 1.00 97.19 212 GLY A CA 1
ATOM 1559 C C . GLY A 1 212 ? 17.286 -9.422 -15.085 1.00 97.19 212 GLY A C 1
ATOM 1560 O O . GLY A 1 212 ? 16.157 -9.852 -14.850 1.00 97.19 212 GLY A O 1
ATOM 1561 N N . LEU A 1 213 ? 17.518 -8.222 -15.621 1.00 98.50 213 LEU A N 1
ATOM 1562 C CA . LEU A 1 213 ? 16.495 -7.206 -15.907 1.00 98.50 213 LEU A CA 1
ATOM 1563 C C . LEU A 1 213 ? 15.911 -7.294 -17.330 1.00 98.50 213 LEU A C 1
ATOM 1565 O O . LEU A 1 213 ? 15.127 -6.447 -17.723 1.00 98.50 213 LEU A O 1
ATOM 1569 N N . ASP A 1 214 ? 16.313 -8.274 -18.135 1.00 97.75 214 ASP A N 1
ATOM 1570 C CA . ASP A 1 214 ? 15.790 -8.477 -19.492 1.00 97.75 214 ASP A CA 1
ATOM 1571 C C . ASP A 1 214 ? 15.656 -9.978 -19.779 1.00 97.75 214 ASP A C 1
ATOM 1573 O O . ASP A 1 214 ? 16.013 -10.830 -18.963 1.00 97.75 214 ASP A O 1
ATOM 1577 N N . GLY A 1 215 ? 15.150 -10.306 -20.961 1.00 97.62 215 GLY A N 1
ATOM 1578 C CA . GLY A 1 215 ? 14.914 -11.657 -21.436 1.00 97.62 215 GLY A CA 1
ATOM 1579 C C . GLY A 1 215 ? 13.481 -12.120 -21.197 1.00 97.62 215 GLY A C 1
ATOM 1580 O O . GLY A 1 215 ? 12.641 -11.414 -20.637 1.00 97.62 215 GLY A O 1
ATOM 1581 N N . GLU A 1 216 ? 13.186 -13.329 -21.667 1.00 97.69 216 GLU A N 1
ATOM 1582 C CA . GLU A 1 216 ? 11.847 -13.925 -21.569 1.00 97.69 216 GLU A CA 1
ATOM 1583 C C . GLU A 1 216 ? 11.423 -14.174 -20.116 1.00 97.69 216 GLU A C 1
ATOM 1585 O O . GLU A 1 216 ? 10.257 -14.011 -19.765 1.00 97.69 216 GLU A O 1
ATOM 1590 N N . GLU A 1 217 ? 12.377 -14.537 -19.258 1.00 98.00 217 GLU A N 1
ATOM 1591 C CA . GLU A 1 217 ? 12.139 -14.797 -17.839 1.00 98.00 217 GLU A CA 1
ATOM 1592 C C . GLU A 1 217 ? 11.727 -13.521 -17.092 1.00 98.00 217 GLU A C 1
ATOM 1594 O O . GLU A 1 217 ? 10.700 -13.516 -16.413 1.00 98.00 217 GLU A O 1
ATOM 1599 N N . ALA A 1 218 ? 12.469 -12.422 -17.285 1.00 98.25 218 ALA A N 1
ATOM 1600 C CA . ALA A 1 218 ? 12.140 -11.122 -16.704 1.00 98.25 218 ALA A CA 1
ATOM 1601 C C . ALA A 1 218 ? 10.768 -10.631 -17.188 1.00 98.25 218 ALA A C 1
ATOM 1603 O O . ALA A 1 218 ? 9.925 -10.261 -16.374 1.00 98.25 218 ALA A O 1
ATOM 1604 N N . ARG A 1 219 ? 10.491 -10.722 -18.498 1.00 98.50 219 ARG A N 1
ATOM 1605 C CA . ARG A 1 219 ? 9.174 -10.373 -19.060 1.00 98.50 219 ARG A CA 1
ATOM 1606 C C . ARG A 1 219 ? 8.043 -11.203 -18.455 1.00 98.50 219 ARG A C 1
ATOM 1608 O O . ARG A 1 219 ? 6.985 -10.664 -18.156 1.00 98.50 219 ARG A O 1
ATOM 1615 N N . ARG A 1 220 ? 8.241 -12.497 -18.198 1.00 98.56 220 ARG A N 1
ATOM 1616 C CA . ARG A 1 220 ? 7.202 -13.318 -17.555 1.00 98.56 220 ARG A CA 1
ATOM 1617 C C . ARG A 1 220 ? 6.905 -12.871 -16.124 1.00 98.56 220 ARG A C 1
ATOM 1619 O O . ARG A 1 220 ? 5.736 -12.835 -15.744 1.00 98.56 220 ARG A O 1
ATOM 1626 N N . ILE A 1 221 ? 7.939 -12.522 -15.354 1.00 98.69 221 ILE A N 1
ATOM 1627 C CA . ILE A 1 221 ? 7.790 -11.975 -13.996 1.00 98.69 221 ILE A CA 1
ATOM 1628 C C . ILE A 1 221 ? 6.993 -10.665 -14.053 1.00 98.69 221 ILE A C 1
ATOM 1630 O O . ILE A 1 221 ? 5.984 -10.532 -13.361 1.00 98.69 221 ILE A O 1
ATOM 1634 N N . LEU A 1 222 ? 7.395 -9.737 -14.929 1.00 98.75 222 LEU A N 1
ATOM 1635 C CA . LEU A 1 222 ? 6.724 -8.446 -15.116 1.00 98.75 222 LEU A CA 1
ATOM 1636 C C . LEU A 1 222 ? 5.265 -8.612 -15.553 1.00 98.75 222 LEU A C 1
ATOM 1638 O O . LEU A 1 222 ? 4.375 -8.009 -14.963 1.00 98.75 222 LEU A O 1
ATOM 1642 N N . SER A 1 223 ? 4.997 -9.481 -16.529 1.00 98.50 223 SER A N 1
ATOM 1643 C CA . SER A 1 223 ? 3.642 -9.768 -17.008 1.00 98.50 223 SER A CA 1
ATOM 1644 C C . SER A 1 223 ? 2.751 -10.325 -15.893 1.00 98.50 223 SER A C 1
ATOM 1646 O O . SER A 1 223 ? 1.617 -9.877 -15.723 1.00 98.50 223 SER A O 1
ATOM 1648 N N . GLY A 1 224 ? 3.275 -11.251 -15.082 1.00 98.00 224 GLY A N 1
ATOM 1649 C CA . GLY A 1 224 ? 2.557 -11.796 -13.930 1.00 98.00 224 GLY A CA 1
ATOM 1650 C C . GLY A 1 224 ? 2.278 -10.757 -12.842 1.00 98.00 224 GLY A C 1
ATOM 1651 O O . GLY A 1 224 ? 1.229 -10.815 -12.198 1.00 98.00 224 GLY A O 1
ATOM 1652 N N . LEU A 1 225 ? 3.190 -9.803 -12.643 1.00 97.25 225 LEU A N 1
ATOM 1653 C CA . LEU A 1 225 ? 3.024 -8.717 -11.681 1.00 97.25 225 LEU A CA 1
ATOM 1654 C C . LEU A 1 225 ? 2.001 -7.681 -12.171 1.00 97.25 225 LEU A C 1
ATOM 1656 O O . LEU A 1 225 ? 1.071 -7.357 -11.436 1.00 97.25 225 LEU A O 1
ATOM 1660 N N . ALA A 1 226 ? 2.112 -7.238 -13.427 1.00 97.69 226 ALA A N 1
ATOM 1661 C CA . ALA A 1 226 ? 1.185 -6.290 -14.044 1.00 97.69 226 ALA A CA 1
ATOM 1662 C C . ALA A 1 226 ? -0.248 -6.843 -14.11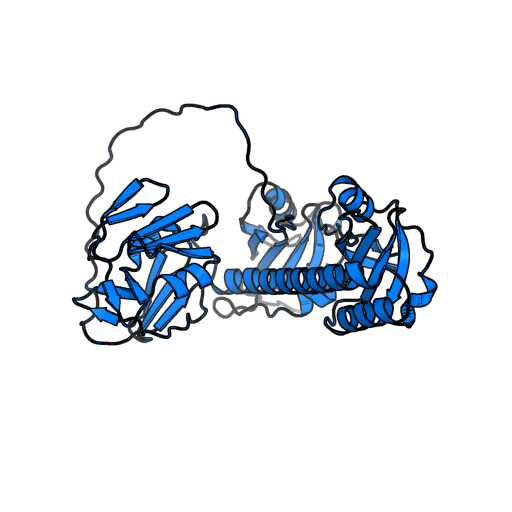4 1.00 97.69 226 ALA A C 1
ATOM 1664 O O . ALA A 1 226 ? -1.204 -6.150 -13.782 1.00 97.69 226 ALA A O 1
ATOM 1665 N N . ALA A 1 227 ? -0.416 -8.120 -14.475 1.00 97.75 227 ALA A N 1
ATOM 1666 C CA . ALA A 1 227 ? -1.734 -8.749 -14.588 1.00 97.75 227 ALA A CA 1
ATOM 1667 C C . ALA A 1 227 ? -2.430 -8.995 -13.237 1.00 97.75 227 ALA A C 1
ATOM 1669 O O . ALA A 1 227 ? -3.630 -9.269 -13.200 1.00 97.75 227 ALA A O 1
ATOM 1670 N N . ARG A 1 228 ? -1.692 -8.933 -12.122 1.00 97.44 228 ARG A N 1
ATOM 1671 C CA . ARG A 1 228 ? -2.223 -9.228 -10.786 1.00 97.44 228 ARG A CA 1
ATOM 1672 C C . ARG A 1 228 ? -3.149 -8.138 -10.258 1.00 97.44 228 ARG A C 1
ATOM 1674 O O . ARG A 1 228 ? -4.055 -8.441 -9.482 1.00 97.44 228 ARG A O 1
ATOM 1681 N N . TYR A 1 229 ? -2.909 -6.896 -10.662 1.00 96.31 229 TYR A N 1
ATOM 1682 C CA . TYR A 1 229 ? -3.543 -5.724 -10.080 1.00 96.31 229 TYR A CA 1
ATOM 1683 C C . TYR A 1 229 ? -4.258 -4.917 -11.168 1.00 96.31 229 TYR A C 1
ATOM 1685 O O . TYR A 1 229 ? -3.604 -4.368 -12.049 1.00 96.31 229 TYR A O 1
ATOM 1693 N N . PRO A 1 230 ? -5.596 -4.780 -11.119 1.00 95.75 230 PRO A N 1
ATOM 1694 C CA . PRO A 1 230 ? -6.357 -4.103 -12.176 1.00 95.75 230 PRO A CA 1
ATOM 1695 C C . PRO A 1 230 ? -6.079 -2.594 -12.267 1.00 95.75 230 PRO A C 1
ATOM 1697 O O . PRO A 1 230 ? -6.452 -1.948 -13.244 1.00 95.75 230 PRO A O 1
ATOM 1700 N N . TYR A 1 231 ? -5.451 -2.023 -11.239 1.00 95.81 231 TYR A N 1
ATOM 1701 C CA . TYR A 1 231 ? -5.040 -0.624 -11.175 1.00 95.81 231 TYR A CA 1
ATOM 1702 C C . TYR A 1 231 ? -3.586 -0.394 -11.610 1.00 95.81 231 TYR A C 1
ATOM 1704 O O . TYR A 1 231 ? -3.144 0.753 -11.630 1.00 95.81 231 TYR A O 1
ATOM 1712 N N . VAL A 1 232 ? -2.845 -1.447 -11.963 1.00 97.81 232 VAL A N 1
ATOM 1713 C CA . VAL A 1 232 ? -1.503 -1.339 -12.541 1.00 97.81 232 VAL A CA 1
ATOM 1714 C C . VAL A 1 232 ? -1.629 -1.217 -14.058 1.00 97.81 232 VAL A C 1
ATOM 1716 O O . VAL A 1 232 ? -2.345 -1.981 -14.703 1.00 97.81 232 VAL A O 1
ATOM 1719 N N . ALA A 1 233 ? -0.971 -0.211 -14.627 1.00 97.44 233 ALA A N 1
ATOM 1720 C CA . ALA A 1 233 ? -0.916 -0.001 -16.066 1.00 97.44 233 ALA A CA 1
ATOM 1721 C C . ALA A 1 233 ? 0.128 -0.914 -16.716 1.00 97.44 233 ALA A C 1
ATOM 1723 O O . ALA A 1 233 ? -0.180 -1.612 -17.683 1.00 97.44 233 ALA A O 1
ATOM 1724 N N . ASP A 1 234 ? 1.325 -0.924 -16.139 1.00 98.12 234 ASP A N 1
ATOM 1725 C CA . ASP A 1 234 ? 2.450 -1.744 -16.551 1.00 98.12 234 ASP A CA 1
ATOM 1726 C C . ASP A 1 234 ? 3.378 -2.047 -15.363 1.00 98.12 234 ASP A C 1
ATOM 1728 O O . ASP A 1 234 ? 3.269 -1.472 -14.274 1.00 98.12 234 ASP A O 1
ATOM 1732 N N . ALA A 1 235 ? 4.260 -3.013 -15.585 1.00 98.69 235 ALA A N 1
ATOM 1733 C CA . ALA A 1 235 ? 5.401 -3.307 -14.742 1.00 98.69 235 ALA A CA 1
ATOM 1734 C C . ALA A 1 235 ? 6.659 -3.261 -15.606 1.00 98.69 235 ALA A C 1
ATOM 1736 O O . ALA A 1 235 ? 6.686 -3.852 -16.692 1.00 98.69 235 ALA A O 1
ATOM 1737 N N . CYS A 1 236 ? 7.715 -2.619 -15.120 1.00 98.62 236 CYS A N 1
ATOM 1738 C CA . CYS A 1 236 ? 8.968 -2.521 -15.856 1.00 98.62 236 CYS A CA 1
ATOM 1739 C C . CYS A 1 236 ? 10.191 -2.800 -14.984 1.00 98.62 236 CYS A C 1
ATOM 1741 O O . CYS A 1 236 ? 10.130 -2.798 -13.756 1.00 98.62 236 CYS A O 1
ATOM 1743 N N . THR A 1 237 ? 11.317 -3.072 -15.629 1.00 98.75 237 THR A N 1
ATOM 1744 C CA . THR A 1 237 ? 12.636 -3.045 -15.000 1.00 98.75 237 THR A CA 1
ATOM 1745 C C . THR A 1 237 ? 13.438 -1.878 -15.535 1.00 98.75 237 THR A C 1
ATOM 1747 O O . THR A 1 237 ? 13.448 -1.627 -16.742 1.00 98.75 237 THR A O 1
ATOM 1750 N N . VAL A 1 238 ? 14.182 -1.228 -14.650 1.00 98.50 238 VAL A N 1
ATOM 1751 C CA . VAL A 1 238 ? 15.014 -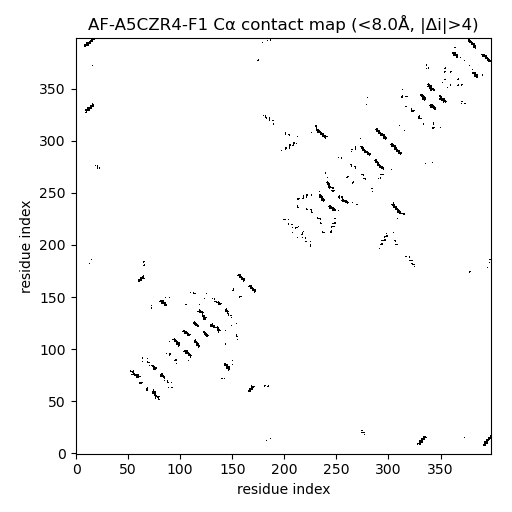0.064 -14.964 1.00 98.50 238 VAL A CA 1
ATOM 1752 C C . VAL A 1 238 ? 16.460 -0.406 -14.633 1.00 98.50 238 VAL A C 1
ATOM 1754 O O . VAL A 1 238 ? 16.726 -0.979 -13.579 1.00 98.50 238 VAL A O 1
ATOM 1757 N N . ASP A 1 239 ? 17.413 -0.107 -15.513 1.00 97.75 239 ASP A N 1
ATOM 1758 C CA . ASP A 1 239 ? 18.831 -0.335 -15.225 1.00 97.75 239 ASP A CA 1
ATOM 1759 C C . ASP A 1 239 ? 19.404 0.707 -14.242 1.00 97.75 239 ASP A C 1
ATOM 1761 O O . ASP A 1 239 ? 18.785 1.717 -13.907 1.00 97.75 239 ASP A O 1
ATOM 1765 N N . LYS A 1 240 ? 20.646 0.498 -13.791 1.00 95.44 240 LYS A N 1
ATOM 1766 C CA . LYS A 1 240 ? 21.362 1.432 -12.895 1.00 95.44 240 LYS A CA 1
ATOM 1767 C C . LYS A 1 240 ? 21.555 2.861 -13.446 1.00 95.44 240 LYS A C 1
ATOM 1769 O O . LYS A 1 240 ? 21.967 3.764 -12.701 1.00 95.44 240 LYS A O 1
ATOM 1774 N N . ASN A 1 241 ? 21.344 3.065 -14.745 1.00 95.69 241 ASN A N 1
ATOM 1775 C CA . ASN A 1 241 ? 21.439 4.365 -15.397 1.00 95.69 241 ASN A CA 1
ATOM 1776 C C . ASN A 1 241 ? 20.079 5.065 -15.487 1.00 95.69 241 ASN A C 1
ATOM 1778 O O . ASN A 1 241 ? 20.072 6.245 -15.810 1.00 95.69 241 ASN A O 1
ATOM 1782 N N . GLY A 1 242 ? 18.975 4.394 -15.144 1.00 96.19 242 GLY A N 1
ATOM 1783 C CA . GLY A 1 242 ? 17.624 4.937 -15.266 1.00 96.19 242 GLY A CA 1
ATOM 1784 C C . GLY A 1 242 ? 16.967 4.636 -16.615 1.00 96.19 242 GLY A C 1
ATOM 1785 O O . GLY A 1 242 ? 16.026 5.327 -16.987 1.00 96.19 242 GLY A O 1
ATOM 1786 N N . MET A 1 243 ? 17.453 3.641 -17.362 1.00 98.00 243 MET A N 1
ATOM 1787 C CA . MET A 1 243 ? 16.859 3.226 -18.635 1.00 98.00 243 MET A CA 1
ATOM 1788 C C . MET A 1 243 ? 15.861 2.092 -18.421 1.00 98.00 243 MET A C 1
ATOM 1790 O O . MET A 1 243 ? 16.209 1.083 -17.808 1.00 98.00 243 MET A O 1
ATOM 1794 N N . ILE A 1 244 ? 14.657 2.201 -18.984 1.00 98.06 244 ILE A N 1
ATOM 1795 C CA . ILE A 1 244 ? 13.700 1.085 -19.004 1.00 98.06 244 ILE A CA 1
ATOM 1796 C C . ILE A 1 244 ? 14.267 -0.034 -19.886 1.00 98.06 244 ILE A C 1
ATOM 1798 O O . ILE A 1 244 ? 14.535 0.177 -21.067 1.00 98.06 244 ILE A O 1
ATOM 1802 N N . VAL A 1 245 ? 14.435 -1.232 -19.334 1.00 97.88 245 VAL A N 1
ATOM 1803 C CA . VAL A 1 245 ? 15.039 -2.382 -20.028 1.00 97.88 245 VAL A CA 1
ATOM 1804 C C . VAL A 1 245 ? 13.972 -3.323 -20.585 1.00 97.88 245 VAL A C 1
ATOM 1806 O O . VAL A 1 245 ? 14.003 -3.689 -21.758 1.00 97.88 245 VAL A O 1
ATOM 1809 N N . ALA A 1 246 ? 12.998 -3.683 -19.754 1.00 98.44 246 ALA A N 1
ATOM 1810 C CA . ALA A 1 246 ? 11.861 -4.513 -20.118 1.00 98.44 246 ALA A CA 1
ATOM 1811 C C . ALA A 1 246 ? 10.604 -3.924 -19.481 1.00 98.44 246 ALA A C 1
ATOM 1813 O O . ALA A 1 246 ? 10.663 -3.362 -18.391 1.00 98.44 246 ALA A O 1
ATOM 1814 N N . VAL A 1 247 ? 9.472 -4.039 -20.165 1.00 98.56 247 VAL A N 1
ATOM 1815 C CA . VAL A 1 247 ? 8.181 -3.516 -19.712 1.00 98.56 247 VAL A CA 1
ATOM 1816 C C . VAL A 1 247 ? 7.080 -4.447 -20.194 1.00 98.56 247 VAL A C 1
ATOM 1818 O O . VAL A 1 247 ? 7.165 -4.980 -21.298 1.00 98.56 247 VAL A O 1
ATOM 1821 N N . GLU A 1 248 ? 6.067 -4.668 -19.369 1.00 98.56 248 GLU A N 1
ATOM 1822 C CA . GLU A 1 248 ? 4.894 -5.478 -19.687 1.00 98.56 248 GLU A CA 1
ATOM 1823 C C . GLU A 1 248 ? 3.624 -4.806 -19.157 1.00 98.56 248 GLU A C 1
ATOM 1825 O O . GLU A 1 248 ? 3.677 -4.186 -18.100 1.00 98.56 248 GLU A O 1
ATOM 1830 N N . PRO A 1 249 ? 2.464 -4.958 -19.822 1.00 98.25 249 PRO A N 1
ATOM 1831 C CA . PRO A 1 249 ? 2.201 -5.866 -20.944 1.00 98.25 249 PRO A CA 1
ATOM 1832 C C . PRO A 1 249 ? 2.715 -5.356 -22.303 1.00 98.25 249 PRO A C 1
ATOM 1834 O O . PRO A 1 249 ? 3.082 -4.193 -22.448 1.00 98.25 249 PRO A O 1
ATOM 1837 N N . ALA A 1 250 ? 2.644 -6.208 -23.335 1.00 97.19 250 ALA A N 1
ATOM 1838 C CA . ALA A 1 250 ? 3.089 -5.926 -24.709 1.00 97.19 250 ALA A CA 1
ATOM 1839 C C . ALA A 1 250 ? 2.647 -4.576 -25.307 1.00 97.19 250 ALA A C 1
ATOM 1841 O O . ALA A 1 250 ? 3.361 -3.989 -26.120 1.00 97.19 250 ALA A O 1
ATOM 1842 N N . ALA A 1 251 ? 1.499 -4.042 -24.880 1.00 96.69 251 ALA A N 1
ATOM 1843 C CA . ALA A 1 251 ? 1.022 -2.719 -25.286 1.00 96.69 251 ALA A CA 1
ATOM 1844 C C . ALA A 1 251 ? 2.005 -1.573 -24.950 1.00 96.69 251 ALA A C 1
ATOM 1846 O O . ALA A 1 251 ? 1.963 -0.520 -25.591 1.00 96.69 251 ALA A O 1
ATOM 1847 N N . TYR A 1 252 ? 2.900 -1.790 -23.984 1.00 97.06 252 TYR A N 1
ATOM 1848 C CA . TYR A 1 252 ? 3.867 -0.820 -23.479 1.00 97.06 252 TYR A CA 1
ATOM 1849 C C . TYR A 1 252 ? 5.297 -1.056 -23.985 1.00 97.06 252 TYR A C 1
ATOM 1851 O O . TYR A 1 252 ? 6.172 -0.242 -23.718 1.00 97.06 252 TYR A O 1
ATOM 1859 N N . HIS A 1 253 ? 5.558 -2.093 -24.796 1.00 97.62 253 HIS A N 1
ATOM 1860 C CA . HIS A 1 253 ? 6.912 -2.430 -25.287 1.00 97.62 253 HIS A CA 1
ATOM 1861 C C . HIS A 1 253 ? 7.643 -1.276 -25.977 1.00 97.62 253 HIS A C 1
ATOM 1863 O O . HIS A 1 253 ? 8.867 -1.209 -25.922 1.00 97.62 253 HIS A O 1
ATOM 1869 N N . LYS A 1 254 ? 6.908 -0.338 -26.584 1.00 96.88 254 LYS A N 1
ATOM 1870 C CA . LYS A 1 254 ? 7.478 0.869 -27.202 1.00 96.88 254 LYS A CA 1
ATOM 1871 C C . LYS A 1 254 ? 8.224 1.789 -26.223 1.00 96.88 254 LYS A C 1
ATOM 1873 O O . LYS A 1 254 ? 8.952 2.658 -26.686 1.00 96.88 254 LYS A O 1
ATOM 1878 N N . PHE A 1 255 ? 8.016 1.633 -24.914 1.00 96.50 255 PHE A N 1
ATOM 1879 C CA . PHE A 1 255 ? 8.687 2.414 -23.874 1.00 96.50 255 PHE A CA 1
ATOM 1880 C C . PHE A 1 255 ? 9.998 1.778 -23.395 1.00 96.50 255 PHE A C 1
ATOM 1882 O O . PHE A 1 255 ? 10.782 2.456 -22.729 1.00 96.50 255 PHE A O 1
ATOM 1889 N N . ALA A 1 256 ? 10.295 0.529 -23.776 1.00 96.75 256 ALA A N 1
ATOM 1890 C CA . ALA A 1 256 ? 11.621 -0.042 -23.559 1.00 96.75 256 ALA A CA 1
ATOM 1891 C C . ALA A 1 256 ? 12.690 0.816 -24.261 1.00 96.75 256 ALA A C 1
ATOM 1893 O O . ALA A 1 256 ? 12.523 1.231 -25.407 1.00 96.75 256 ALA A O 1
ATOM 1894 N N . GLY A 1 257 ? 13.786 1.097 -23.559 1.00 97.00 257 GLY A N 1
ATOM 1895 C CA . GLY A 1 257 ? 14.834 2.018 -23.991 1.00 97.00 257 GLY A CA 1
ATOM 1896 C C . GLY A 1 257 ? 14.554 3.496 -23.701 1.00 97.00 257 GLY A C 1
ATOM 1897 O O . GLY A 1 257 ? 15.354 4.333 -24.110 1.00 97.00 257 GLY A O 1
ATOM 1898 N N . SER A 1 258 ? 13.465 3.845 -23.009 1.00 96.88 258 SER A N 1
ATOM 1899 C CA . SER A 1 258 ? 13.236 5.223 -22.548 1.00 96.88 258 SER A CA 1
ATOM 1900 C C . SER A 1 258 ? 14.147 5.564 -21.368 1.00 96.88 258 SER A C 1
ATOM 1902 O O . SER A 1 258 ? 14.316 4.748 -20.461 1.00 96.88 258 SER A O 1
ATOM 1904 N N . ASP A 1 259 ? 14.704 6.776 -21.374 1.00 97.06 259 ASP A N 1
ATOM 1905 C CA . ASP A 1 259 ? 15.460 7.332 -20.249 1.00 97.06 259 ASP A CA 1
ATOM 1906 C C . ASP A 1 259 ? 14.502 8.006 -19.262 1.00 97.06 259 ASP A C 1
ATOM 1908 O O . ASP A 1 259 ? 13.823 8.980 -19.600 1.00 97.06 259 ASP A O 1
ATOM 1912 N N . ILE A 1 260 ? 14.446 7.474 -18.044 1.00 95.69 260 ILE A N 1
ATOM 1913 C CA . ILE A 1 260 ? 13.649 7.999 -16.933 1.00 95.69 260 ILE A CA 1
ATOM 1914 C C . ILE A 1 260 ? 14.522 8.430 -15.747 1.00 95.69 260 ILE A C 1
ATOM 1916 O O . ILE A 1 260 ? 14.008 8.713 -14.667 1.00 95.69 260 ILE A O 1
ATOM 1920 N N . SER A 1 261 ? 15.839 8.547 -15.939 1.00 95.62 261 SER A N 1
ATOM 1921 C CA . SER A 1 261 ? 16.805 8.914 -14.893 1.00 95.62 261 SER A CA 1
ATOM 1922 C C . SER A 1 261 ? 16.537 10.270 -14.231 1.00 95.62 261 SER A C 1
ATOM 1924 O O . SER A 1 261 ? 16.962 10.499 -13.099 1.00 95.62 261 SER A O 1
ATOM 1926 N N . GLY A 1 262 ? 15.816 11.163 -14.917 1.00 93.81 262 GLY A N 1
ATOM 1927 C CA . GLY A 1 262 ? 15.409 12.470 -14.402 1.00 93.81 262 GLY A CA 1
ATOM 1928 C C . GLY A 1 262 ? 14.185 12.458 -13.477 1.00 93.81 262 GLY A C 1
ATOM 1929 O O . GLY A 1 262 ? 13.826 13.515 -12.960 1.00 93.81 262 GLY A O 1
ATOM 1930 N N . GLN A 1 263 ? 13.519 11.315 -13.281 1.00 92.44 263 GLN A N 1
ATOM 1931 C CA . GLN A 1 263 ? 12.346 11.215 -12.407 1.00 92.44 263 GLN A CA 1
ATOM 1932 C C . GLN A 1 263 ? 12.756 11.099 -10.925 1.00 92.44 263 GLN A C 1
ATOM 1934 O O . GLN A 1 263 ? 13.750 10.451 -10.589 1.00 92.44 263 GLN A O 1
ATOM 1939 N N . GLU A 1 264 ? 12.004 11.740 -10.018 1.00 92.00 264 GLU A N 1
ATOM 1940 C CA . GLU A 1 264 ? 12.411 11.903 -8.606 1.00 92.00 264 GLU A CA 1
ATOM 1941 C C . GLU A 1 264 ? 12.570 10.574 -7.862 1.00 92.00 264 GLU A C 1
ATOM 1943 O O . GLU A 1 264 ? 13.502 10.404 -7.073 1.00 92.00 264 GLU A O 1
ATOM 1948 N N . GLN A 1 265 ? 11.693 9.612 -8.139 1.00 88.50 265 GLN A N 1
ATOM 1949 C CA . GLN A 1 265 ? 11.708 8.303 -7.505 1.00 88.50 265 GLN A CA 1
ATOM 1950 C C . GLN A 1 265 ? 12.898 7.453 -7.974 1.00 88.50 265 GLN A C 1
ATOM 1952 O O . GLN A 1 265 ? 13.574 6.866 -7.129 1.00 88.50 265 GLN A O 1
ATOM 1957 N N . VAL A 1 266 ? 13.249 7.498 -9.266 1.00 93.38 266 VAL A N 1
ATOM 1958 C CA . VAL A 1 266 ? 14.422 6.801 -9.827 1.00 93.38 266 VAL A CA 1
ATOM 1959 C C . VAL A 1 266 ? 15.705 7.318 -9.169 1.00 93.38 266 VAL A C 1
ATOM 1961 O O . VAL A 1 266 ? 16.548 6.538 -8.713 1.00 93.38 266 VAL A O 1
ATOM 1964 N N . GLY A 1 267 ? 15.829 8.645 -9.043 1.00 91.50 267 GLY A N 1
ATOM 1965 C CA . GLY A 1 267 ? 16.941 9.289 -8.340 1.00 91.50 267 GLY A CA 1
ATOM 1966 C C . GLY A 1 267 ? 17.026 8.869 -6.870 1.00 91.50 267 GLY A C 1
ATOM 1967 O O . GLY A 1 267 ? 18.068 8.391 -6.415 1.00 91.50 267 GLY A O 1
ATOM 1968 N N . ARG A 1 268 ? 15.911 8.953 -6.133 1.00 89.94 268 ARG A N 1
ATOM 1969 C CA . ARG A 1 268 ? 15.845 8.564 -4.713 1.00 89.94 268 ARG A CA 1
ATOM 1970 C C . ARG A 1 268 ? 16.170 7.091 -4.483 1.00 89.94 268 ARG A C 1
ATOM 1972 O O . ARG A 1 268 ? 16.855 6.770 -3.509 1.00 89.94 268 ARG A O 1
ATOM 1979 N N . LEU A 1 269 ? 15.701 6.184 -5.339 1.00 90.62 269 LEU A N 1
ATOM 1980 C CA . LEU A 1 269 ? 16.020 4.759 -5.236 1.00 90.62 269 LEU A CA 1
ATOM 1981 C C . LEU A 1 269 ? 17.514 4.530 -5.439 1.00 90.62 269 LEU A C 1
ATOM 1983 O O . LEU A 1 269 ? 18.131 3.816 -4.651 1.00 90.62 269 LEU A O 1
ATOM 1987 N N . LYS A 1 270 ? 18.110 5.163 -6.454 1.00 90.25 270 LYS A N 1
ATOM 1988 C CA . LYS A 1 270 ? 19.543 5.053 -6.745 1.00 90.25 270 LYS A CA 1
ATOM 1989 C C . LYS A 1 270 ? 20.413 5.569 -5.601 1.00 90.25 270 LYS A C 1
ATOM 1991 O O . LYS A 1 270 ? 21.412 4.938 -5.266 1.00 90.25 270 LYS A O 1
ATOM 1996 N N . GLU A 1 271 ? 20.033 6.689 -4.995 1.00 88.62 271 GLU A N 1
ATOM 1997 C CA . GLU A 1 271 ? 20.755 7.282 -3.865 1.00 88.62 271 GLU A CA 1
ATOM 1998 C C . GLU A 1 271 ? 20.631 6.450 -2.587 1.00 88.62 271 GLU A C 1
ATOM 2000 O O . GLU A 1 271 ? 21.601 6.287 -1.846 1.00 88.62 271 GLU A O 1
ATOM 2005 N N . THR A 1 272 ? 19.435 5.930 -2.306 1.00 87.75 272 THR A N 1
ATOM 2006 C CA . THR A 1 272 ? 19.150 5.276 -1.021 1.00 87.75 272 THR A CA 1
ATOM 2007 C C . THR A 1 272 ? 19.333 3.763 -1.049 1.00 87.75 272 THR A C 1
ATOM 2009 O O . THR A 1 272 ? 19.493 3.156 0.012 1.00 87.75 272 THR A O 1
ATOM 2012 N N . GLY A 1 273 ? 19.276 3.139 -2.229 1.00 86.62 273 GLY A N 1
ATOM 2013 C CA . GLY A 1 273 ? 19.219 1.687 -2.391 1.00 86.62 273 GLY A CA 1
ATOM 2014 C C . GLY A 1 273 ? 17.997 1.063 -1.712 1.00 86.62 273 GLY A C 1
ATOM 2015 O O . GLY A 1 273 ? 18.055 -0.090 -1.282 1.00 86.62 273 GLY A O 1
ATOM 2016 N N . ARG A 1 274 ? 16.914 1.831 -1.538 1.00 87.19 274 ARG A N 1
ATOM 2017 C CA . ARG A 1 274 ? 15.698 1.424 -0.825 1.00 87.19 274 ARG A CA 1
ATOM 2018 C C . ARG A 1 274 ? 14.481 1.507 -1.742 1.00 87.19 274 ARG A C 1
ATOM 2020 O O . ARG A 1 274 ? 14.495 2.293 -2.685 1.00 87.19 274 ARG A O 1
ATOM 2027 N N . PRO A 1 275 ? 13.425 0.729 -1.455 1.00 86.19 275 PRO A N 1
ATOM 2028 C CA . PRO A 1 275 ? 12.142 0.903 -2.117 1.00 86.19 275 PRO A CA 1
ATOM 2029 C C . PRO A 1 275 ? 11.614 2.327 -1.981 1.00 86.19 275 PRO A C 1
ATOM 2031 O O . PRO A 1 275 ? 11.775 2.963 -0.933 1.00 86.19 275 PRO A O 1
ATOM 2034 N N . VAL A 1 276 ? 10.967 2.805 -3.033 1.00 84.75 276 VAL A N 1
ATOM 2035 C CA . VAL A 1 276 ? 10.401 4.149 -3.111 1.00 84.75 276 VAL A CA 1
ATOM 2036 C C . VAL A 1 276 ? 9.012 4.085 -3.713 1.00 84.75 276 VAL A C 1
ATOM 2038 O O . VAL A 1 276 ? 8.700 3.193 -4.493 1.00 84.75 276 VAL A O 1
ATOM 2041 N N . ILE A 1 277 ? 8.207 5.083 -3.381 1.00 86.06 277 ILE A N 1
ATOM 2042 C CA . ILE A 1 277 ? 7.085 5.476 -4.215 1.00 86.06 277 ILE A CA 1
ATOM 2043 C C . ILE A 1 277 ? 7.310 6.917 -4.671 1.00 86.06 277 ILE A C 1
ATOM 2045 O O . ILE A 1 277 ? 7.907 7.722 -3.932 1.00 86.06 277 ILE A O 1
ATOM 2049 N N . SER A 1 278 ? 6.789 7.247 -5.841 1.00 88.50 278 SER A N 1
ATOM 2050 C CA . SER A 1 278 ? 6.748 8.609 -6.349 1.00 88.50 278 SER A CA 1
ATOM 2051 C C . SER A 1 278 ? 5.584 9.417 -5.762 1.00 88.50 278 SER A C 1
ATOM 2053 O O . SER A 1 278 ? 4.574 8.887 -5.288 1.00 88.50 278 SER A O 1
ATOM 2055 N N . SER A 1 279 ? 5.695 10.739 -5.863 1.00 87.56 279 SER A N 1
ATOM 2056 C CA . SER A 1 279 ? 4.512 11.600 -5.984 1.00 87.56 279 SER A CA 1
ATOM 2057 C C . SER A 1 279 ? 3.777 11.337 -7.305 1.00 87.56 279 SER A C 1
ATOM 2059 O O . SER A 1 279 ? 4.331 10.686 -8.188 1.00 87.56 279 SER A O 1
ATOM 2061 N N . VAL A 1 280 ? 2.549 11.841 -7.490 1.00 89.25 280 VAL A N 1
ATOM 2062 C CA . VAL A 1 280 ? 1.918 11.739 -8.813 1.00 89.25 280 VAL A CA 1
ATOM 2063 C C . VAL A 1 280 ? 2.758 12.482 -9.853 1.00 89.25 280 VAL A C 1
ATOM 2065 O O . VAL A 1 280 ? 3.232 13.595 -9.614 1.00 89.25 280 VAL A O 1
ATOM 2068 N N . PHE A 1 281 ? 2.930 11.879 -11.020 1.00 90.44 281 PHE A N 1
ATOM 2069 C CA . PHE A 1 281 ? 3.592 12.503 -12.160 1.00 90.44 281 PHE A CA 1
ATOM 2070 C C . PHE A 1 281 ? 2.913 12.069 -13.457 1.00 90.44 281 PHE A C 1
ATOM 2072 O O . PHE A 1 281 ? 2.112 11.136 -13.472 1.00 90.44 281 PHE A O 1
ATOM 2079 N N . THR A 1 282 ? 3.195 12.775 -14.553 1.00 91.69 282 THR A N 1
ATOM 2080 C CA . THR A 1 282 ? 2.761 12.320 -15.881 1.00 91.69 282 THR A CA 1
ATOM 2081 C C . THR A 1 282 ? 3.772 11.307 -16.385 1.00 91.69 282 THR A C 1
ATOM 2083 O O . THR A 1 282 ? 4.913 11.673 -16.664 1.00 91.69 282 THR A O 1
ATOM 2086 N N . ALA A 1 283 ? 3.352 10.051 -16.476 1.00 89.12 283 ALA A N 1
ATOM 2087 C CA . ALA A 1 283 ? 4.198 8.971 -16.950 1.00 89.12 283 ALA A CA 1
ATOM 2088 C C . ALA A 1 283 ? 4.534 9.141 -18.443 1.00 89.12 283 ALA A C 1
ATOM 2090 O O . ALA A 1 283 ? 3.839 9.871 -19.162 1.00 89.12 283 ALA A O 1
ATOM 2091 N N . VAL A 1 284 ? 5.579 8.465 -18.932 1.00 83.00 284 VAL A N 1
ATOM 2092 C CA . VAL A 1 284 ? 5.973 8.528 -20.358 1.00 83.00 284 VAL A CA 1
ATOM 2093 C C . VAL A 1 284 ? 4.878 7.965 -21.275 1.00 83.00 284 VAL A C 1
ATOM 2095 O O . VAL A 1 284 ? 4.772 8.323 -22.447 1.00 83.00 284 VAL A O 1
ATOM 2098 N N . GLU A 1 285 ? 3.992 7.166 -20.692 1.00 84.19 285 GLU A N 1
ATOM 2099 C CA . GLU A 1 285 ? 2.761 6.619 -21.236 1.00 84.19 285 GLU A CA 1
ATOM 2100 C C . GLU A 1 285 ? 1.670 7.674 -21.486 1.00 84.19 285 GLU A C 1
ATOM 2102 O O . GLU A 1 285 ? 0.723 7.409 -22.231 1.00 84.19 285 GLU A O 1
ATOM 2107 N N . GLY A 1 286 ? 1.798 8.870 -20.900 1.00 88.56 286 GLY A N 1
ATOM 2108 C CA . GLY A 1 286 ? 0.926 10.022 -21.139 1.00 88.56 286 GLY A CA 1
A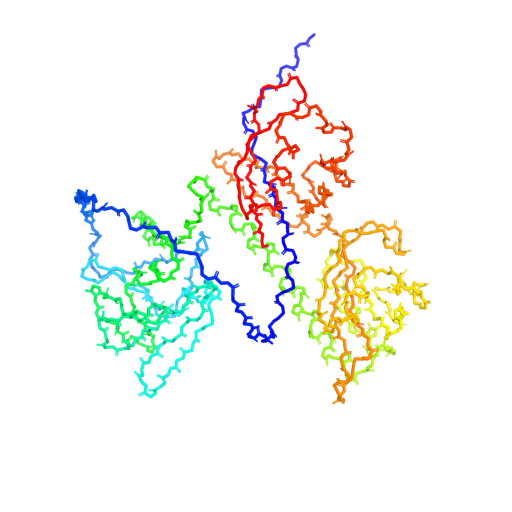TOM 2109 C C . GLY A 1 286 ? -0.262 10.163 -20.184 1.00 88.56 286 GLY A C 1
ATOM 2110 O O . GLY A 1 286 ? -1.221 10.857 -20.518 1.00 88.56 286 GLY A O 1
ATOM 2111 N N . PHE A 1 287 ? -0.233 9.525 -19.010 1.00 90.69 287 PHE A N 1
ATOM 2112 C CA . PHE A 1 287 ? -1.279 9.665 -17.989 1.00 90.69 287 PHE A CA 1
ATOM 2113 C C . PHE A 1 287 ? -0.701 9.914 -16.583 1.00 90.69 287 PHE A C 1
ATOM 2115 O O . PHE A 1 287 ? 0.449 9.556 -16.328 1.00 90.69 287 PHE A O 1
ATOM 2122 N N . PRO A 1 288 ? -1.477 10.520 -15.659 1.00 90.44 288 PRO A N 1
ATOM 2123 C CA . PRO A 1 288 ? -1.075 10.672 -14.263 1.00 90.44 288 PRO A CA 1
ATOM 2124 C C . PRO A 1 288 ? -0.958 9.318 -13.559 1.00 90.44 288 PRO A C 1
ATOM 2126 O O . PRO A 1 288 ? -1.905 8.526 -13.578 1.00 90.44 288 PRO A O 1
ATOM 2129 N N . ALA A 1 289 ? 0.175 9.068 -12.916 1.00 93.69 289 ALA A N 1
ATOM 2130 C CA . ALA A 1 289 ? 0.466 7.803 -12.258 1.00 93.69 289 ALA A CA 1
ATOM 2131 C C . ALA A 1 289 ? 1.254 7.995 -10.959 1.00 93.69 289 ALA A C 1
ATOM 2133 O O . ALA A 1 289 ? 1.884 9.030 -10.739 1.00 93.69 289 ALA A O 1
ATOM 2134 N N . LEU A 1 290 ? 1.199 6.969 -10.115 1.00 92.69 290 LEU A N 1
ATOM 2135 C CA . LEU A 1 290 ? 2.165 6.721 -9.052 1.00 92.69 290 LEU A CA 1
ATOM 2136 C C . LEU A 1 290 ? 3.092 5.605 -9.521 1.00 92.69 290 LEU A C 1
ATOM 2138 O O . LEU A 1 290 ? 2.634 4.671 -10.171 1.00 92.69 290 LEU A O 1
ATOM 2142 N N . ASP A 1 291 ? 4.357 5.671 -9.150 1.00 94.38 291 ASP A N 1
ATOM 2143 C CA . ASP A 1 291 ? 5.326 4.622 -9.435 1.00 94.38 291 ASP A CA 1
ATOM 2144 C C . ASP A 1 291 ? 5.863 4.062 -8.123 1.00 94.38 291 ASP A C 1
ATOM 2146 O O . ASP A 1 291 ? 6.347 4.818 -7.276 1.00 94.38 291 ASP A O 1
ATOM 2150 N N . LEU A 1 292 ? 5.716 2.751 -7.934 1.00 93.31 292 LEU A N 1
ATOM 2151 C CA . LEU A 1 292 ? 6.285 2.015 -6.812 1.00 93.31 292 LEU A CA 1
ATOM 2152 C C . LEU A 1 292 ? 7.472 1.203 -7.321 1.00 93.31 292 LEU A C 1
ATOM 2154 O O . LEU A 1 292 ? 7.294 0.281 -8.115 1.00 93.31 292 LEU A O 1
ATOM 2158 N N . GLU A 1 293 ? 8.663 1.488 -6.801 1.00 93.56 293 GLU A N 1
ATOM 2159 C CA . GLU A 1 293 ? 9.891 0.832 -7.232 1.00 93.56 293 GLU A CA 1
ATOM 2160 C C . GLU A 1 293 ? 10.599 0.091 -6.102 1.00 93.56 293 GLU A C 1
ATOM 2162 O O . GLU A 1 293 ? 10.698 0.568 -4.964 1.00 93.56 293 GLU A O 1
ATOM 2167 N N . ARG A 1 294 ? 11.188 -1.060 -6.441 1.00 96.69 294 ARG A N 1
ATOM 2168 C CA . ARG A 1 294 ? 12.115 -1.791 -5.576 1.00 96.69 294 ARG A CA 1
ATOM 2169 C C . ARG A 1 294 ? 13.466 -2.020 -6.241 1.00 96.69 294 ARG A C 1
ATOM 2171 O O . ARG A 1 294 ? 13.511 -2.432 -7.398 1.00 96.69 294 ARG A O 1
ATOM 2178 N N . PRO A 1 295 ? 14.574 -1.827 -5.504 1.00 97.38 295 PRO A N 1
ATOM 2179 C CA . PRO A 1 295 ? 15.907 -2.101 -6.016 1.00 97.38 295 PRO A CA 1
ATOM 2180 C C . PRO A 1 295 ? 16.101 -3.602 -6.251 1.00 97.38 295 PRO A C 1
ATOM 2182 O O . PRO A 1 295 ? 15.698 -4.437 -5.437 1.00 97.38 295 PRO A O 1
ATOM 2185 N N . VAL A 1 296 ? 16.775 -3.935 -7.347 1.00 98.31 296 VAL A N 1
ATOM 2186 C CA . VAL A 1 296 ? 17.195 -5.292 -7.689 1.00 98.31 296 VAL A CA 1
ATOM 2187 C C . VAL A 1 296 ? 18.702 -5.388 -7.490 1.00 98.31 296 VAL A C 1
ATOM 2189 O O . VAL A 1 296 ? 19.480 -4.664 -8.116 1.00 98.31 296 VAL A O 1
ATOM 2192 N N . PHE A 1 297 ? 19.116 -6.313 -6.628 1.00 96.38 297 PHE A N 1
ATOM 2193 C CA . PHE A 1 297 ? 20.521 -6.614 -6.368 1.00 96.38 297 PHE A CA 1
ATOM 2194 C C . PHE A 1 297 ? 20.890 -7.955 -6.997 1.00 96.38 297 PHE A C 1
ATOM 2196 O O . PHE A 1 297 ? 20.103 -8.898 -6.932 1.00 96.38 297 PHE A O 1
ATOM 2203 N N . ASN A 1 298 ? 22.077 -8.075 -7.587 1.00 94.19 298 ASN A N 1
ATOM 2204 C CA . ASN A 1 298 ? 22.581 -9.366 -8.065 1.00 94.19 298 ASN A CA 1
ATOM 2205 C C . ASN A 1 298 ? 23.066 -10.259 -6.900 1.00 94.19 298 ASN A C 1
ATOM 2207 O O . ASN A 1 298 ? 23.017 -9.882 -5.728 1.00 94.19 298 ASN A O 1
ATOM 2211 N N . ARG A 1 299 ? 23.578 -11.457 -7.214 1.00 92.88 299 ARG A N 1
ATOM 2212 C CA . ARG A 1 299 ? 24.096 -12.409 -6.207 1.00 92.88 299 ARG A CA 1
ATOM 2213 C C . ARG A 1 299 ? 25.327 -11.902 -5.448 1.00 92.88 299 ARG A C 1
ATOM 2215 O O . ARG A 1 299 ? 25.623 -12.416 -4.375 1.00 92.88 299 ARG A O 1
ATOM 2222 N N . GLN A 1 300 ? 26.036 -10.923 -6.002 1.00 94.50 300 GLN A N 1
ATOM 2223 C CA . GLN A 1 300 ? 27.167 -10.233 -5.385 1.00 94.50 300 GLN A CA 1
ATOM 2224 C C . GLN A 1 300 ? 26.714 -9.056 -4.503 1.00 94.50 300 GLN A C 1
ATOM 2226 O O . GLN A 1 300 ? 27.556 -8.349 -3.957 1.00 94.50 300 GLN A O 1
ATOM 2231 N N . ASN A 1 301 ? 25.399 -8.875 -4.321 1.00 92.50 301 ASN A N 1
ATOM 2232 C CA . ASN A 1 301 ? 24.789 -7.776 -3.575 1.00 92.50 301 ASN A CA 1
ATOM 2233 C C . ASN A 1 301 ? 25.070 -6.390 -4.191 1.00 92.50 301 ASN A C 1
ATOM 2235 O O . ASN A 1 301 ? 25.077 -5.376 -3.494 1.00 92.50 301 ASN A O 1
ATOM 2239 N N . GLU A 1 302 ? 25.292 -6.338 -5.504 1.00 94.56 302 GLU A N 1
ATOM 2240 C CA . GLU A 1 302 ? 25.461 -5.100 -6.263 1.00 94.56 302 GLU A CA 1
ATOM 2241 C C . GLU A 1 302 ? 24.111 -4.669 -6.839 1.00 94.56 302 GLU A C 1
ATOM 2243 O O . GLU A 1 302 ? 23.379 -5.489 -7.400 1.00 94.56 302 GLU A O 1
ATOM 2248 N N . LEU A 1 303 ? 23.780 -3.381 -6.718 1.00 95.25 303 LEU A N 1
ATOM 2249 C CA . LEU A 1 303 ? 22.579 -2.809 -7.325 1.00 95.25 303 LEU A CA 1
ATOM 2250 C C . LEU A 1 303 ? 22.711 -2.863 -8.853 1.00 95.25 303 LEU A C 1
ATOM 2252 O O . LEU A 1 303 ? 23.569 -2.190 -9.428 1.00 95.25 303 LEU A O 1
ATOM 2256 N N . ILE A 1 304 ? 21.855 -3.646 -9.508 1.00 96.88 304 ILE A N 1
ATOM 2257 C CA . ILE A 1 304 ? 21.833 -3.758 -10.974 1.00 96.88 304 ILE A CA 1
ATOM 2258 C C . ILE A 1 304 ? 20.748 -2.892 -11.617 1.00 96.88 304 ILE A C 1
ATOM 2260 O O . ILE A 1 304 ? 20.856 -2.573 -12.801 1.00 96.88 304 ILE A O 1
ATOM 2264 N N . GLY A 1 305 ? 19.748 -2.474 -10.839 1.00 98.00 305 GLY A N 1
ATOM 2265 C CA . GLY A 1 305 ? 18.628 -1.661 -11.300 1.00 98.00 305 GLY A CA 1
ATOM 2266 C C . GLY A 1 305 ? 17.444 -1.723 -10.337 1.00 98.00 305 GLY A C 1
ATOM 2267 O O . GLY A 1 305 ? 17.635 -1.945 -9.139 1.00 98.00 305 GLY A O 1
ATOM 2268 N N . SER A 1 306 ? 16.232 -1.575 -10.855 1.00 98.56 306 SER A N 1
ATOM 2269 C CA . SER A 1 306 ? 14.976 -1.683 -10.110 1.00 98.56 306 SER A CA 1
ATOM 2270 C C . SER A 1 306 ? 13.906 -2.449 -10.892 1.00 98.56 306 SER A C 1
ATOM 2272 O O . SER A 1 306 ? 14.035 -2.710 -12.091 1.00 98.56 306 SER A O 1
ATOM 2274 N N . VAL A 1 307 ? 12.856 -2.842 -10.177 1.00 98.69 307 VAL A N 1
ATOM 2275 C CA . VAL A 1 307 ? 11.566 -3.260 -10.725 1.00 98.69 307 VAL A CA 1
ATOM 2276 C C . VAL A 1 307 ? 10.505 -2.273 -10.251 1.00 98.69 307 VAL A C 1
ATOM 2278 O O . VAL A 1 307 ? 10.511 -1.881 -9.083 1.00 98.69 307 VAL A O 1
ATOM 2281 N N . SER A 1 308 ? 9.624 -1.875 -11.157 1.00 98.06 308 SER A N 1
ATOM 2282 C CA . SER A 1 308 ? 8.661 -0.785 -11.016 1.00 98.06 308 SER A CA 1
ATOM 2283 C C . SER A 1 308 ? 7.244 -1.276 -11.322 1.00 98.06 308 SER A C 1
ATOM 2285 O O . SER A 1 308 ? 7.052 -2.160 -12.166 1.00 98.06 308 SER A O 1
ATOM 2287 N N . LEU A 1 309 ? 6.259 -0.699 -10.630 1.00 98.31 309 LEU A N 1
ATOM 2288 C CA . LEU A 1 309 ? 4.838 -0.795 -10.951 1.00 98.31 309 LEU A CA 1
ATOM 2289 C C . LEU A 1 309 ? 4.248 0.594 -11.155 1.00 98.31 309 LEU A C 1
ATOM 2291 O O . LEU A 1 309 ? 4.157 1.379 -10.207 1.00 98.31 309 LEU A O 1
ATOM 2295 N N . LEU A 1 310 ? 3.737 0.836 -12.361 1.00 97.38 310 LEU A N 1
ATOM 2296 C CA . LEU A 1 310 ? 3.053 2.073 -12.695 1.00 97.38 310 LEU A CA 1
ATOM 2297 C C . LEU A 1 310 ? 1.563 1.961 -12.345 1.00 97.38 310 LEU A C 1
ATOM 2299 O O . LEU A 1 310 ? 0.777 1.281 -13.010 1.00 97.38 310 LEU A O 1
ATOM 2303 N N . ILE A 1 311 ? 1.159 2.624 -11.267 1.00 96.00 311 ILE A N 1
ATOM 2304 C CA . ILE A 1 311 ? -0.167 2.533 -10.654 1.00 96.00 311 ILE A CA 1
ATOM 2305 C C . ILE A 1 311 ? -1.036 3.717 -11.084 1.00 96.00 311 ILE A C 1
ATOM 2307 O O . ILE A 1 311 ? -0.650 4.880 -10.974 1.00 96.00 311 ILE A O 1
ATOM 2311 N N . LYS A 1 312 ? -2.273 3.425 -11.496 1.00 95.62 312 LYS A N 1
ATOM 2312 C CA . LYS A 1 312 ? -3.330 4.415 -11.727 1.00 95.62 312 LYS A CA 1
ATOM 2313 C C . LYS A 1 312 ? -4.073 4.675 -10.411 1.00 95.62 312 LYS A C 1
ATOM 2315 O O . LYS A 1 312 ? -4.940 3.872 -10.050 1.00 95.62 312 LYS A O 1
ATOM 2320 N N . PRO A 1 313 ? -3.798 5.785 -9.696 1.00 90.94 313 PRO A N 1
ATOM 2321 C CA . PRO A 1 313 ? -4.329 6.006 -8.349 1.00 90.94 313 PRO A CA 1
ATOM 2322 C C . PRO A 1 313 ? -5.860 6.003 -8.308 1.00 90.94 313 PRO A C 1
ATOM 2324 O O . PRO A 1 313 ? -6.448 5.424 -7.399 1.00 90.94 313 PRO A O 1
ATOM 2327 N N . GLN A 1 314 ? -6.512 6.563 -9.331 1.00 91.75 314 GLN A N 1
ATOM 2328 C CA . GLN A 1 314 ? -7.969 6.542 -9.437 1.00 91.75 314 GLN A CA 1
ATOM 2329 C C . GLN A 1 314 ? -8.533 5.114 -9.399 1.00 91.75 314 GLN A C 1
ATOM 2331 O O . GLN A 1 314 ? -9.527 4.877 -8.720 1.00 91.75 314 GLN A O 1
ATOM 2336 N N . LEU A 1 315 ? -7.915 4.167 -10.114 1.00 93.69 315 LEU A N 1
ATOM 2337 C CA . LEU A 1 315 ? -8.380 2.778 -10.155 1.00 93.69 315 LEU A CA 1
ATOM 2338 C C . LEU A 1 315 ? -8.073 2.037 -8.852 1.00 93.69 315 LEU A C 1
ATOM 2340 O O . LEU A 1 315 ? -8.887 1.223 -8.425 1.00 93.69 315 LEU A O 1
ATOM 2344 N N . LEU A 1 316 ? -6.932 2.332 -8.220 1.00 92.06 316 LEU A N 1
ATOM 2345 C CA . LEU A 1 316 ? -6.570 1.765 -6.921 1.00 92.06 316 LEU A CA 1
ATOM 2346 C C . LEU A 1 316 ? -7.623 2.138 -5.874 1.00 92.06 316 LEU A C 1
ATOM 2348 O O . LEU A 1 316 ? -8.217 1.266 -5.245 1.00 92.06 316 LEU A O 1
ATOM 2352 N N . PHE A 1 317 ? -7.893 3.435 -5.718 1.00 89.69 317 PHE A N 1
ATOM 2353 C CA . PHE A 1 317 ? -8.778 3.908 -4.658 1.00 89.69 317 PHE A CA 1
ATOM 2354 C C . PHE A 1 317 ? -10.265 3.662 -4.948 1.00 89.69 317 PHE A C 1
ATOM 2356 O O . PHE A 1 317 ? -11.035 3.478 -4.008 1.00 89.69 317 PHE A O 1
ATOM 2363 N N . ALA A 1 318 ? -10.667 3.554 -6.221 1.00 89.44 318 ALA A N 1
ATOM 2364 C CA . ALA A 1 318 ? -12.027 3.156 -6.600 1.00 89.44 318 ALA A CA 1
ATOM 2365 C C . ALA A 1 318 ? -12.405 1.739 -6.127 1.00 89.44 318 ALA A C 1
ATOM 2367 O O . ALA A 1 318 ? -13.590 1.422 -6.034 1.00 89.44 318 ALA A O 1
ATOM 2368 N N . GLY A 1 319 ? -11.416 0.884 -5.840 1.00 86.06 319 GLY A N 1
ATOM 2369 C CA . GLY A 1 319 ? -11.638 -0.479 -5.357 1.00 86.06 319 GLY A CA 1
ATOM 2370 C C . GLY A 1 319 ? -12.128 -0.568 -3.908 1.00 86.06 319 GLY A C 1
ATOM 2371 O O . GLY A 1 319 ? -12.629 -1.619 -3.508 1.00 86.06 319 GLY A O 1
ATOM 2372 N N . PHE A 1 320 ? -12.016 0.507 -3.121 1.00 85.81 320 PHE A N 1
ATOM 2373 C CA . PHE A 1 320 ? -12.390 0.488 -1.709 1.00 85.81 320 PHE A CA 1
ATOM 2374 C C . PHE A 1 320 ? -13.818 0.986 -1.487 1.00 85.81 320 PHE A C 1
ATOM 2376 O O . PHE A 1 320 ? -14.207 2.071 -1.920 1.00 85.81 320 PHE A O 1
ATOM 2383 N N . ALA A 1 321 ? -14.604 0.196 -0.757 1.00 76.69 321 ALA A N 1
ATOM 2384 C CA . ALA A 1 321 ? -15.949 0.581 -0.360 1.00 76.69 321 ALA A CA 1
ATOM 2385 C C . ALA A 1 321 ? -15.895 1.539 0.834 1.00 76.69 321 ALA A C 1
ATOM 2387 O O . ALA A 1 321 ? -15.331 1.203 1.874 1.00 76.69 321 ALA A O 1
ATOM 2388 N N . VAL A 1 322 ? -16.536 2.704 0.712 1.00 71.50 322 VAL A N 1
ATOM 2389 C CA . VAL A 1 322 ? -16.720 3.610 1.850 1.00 71.50 322 VAL A CA 1
ATOM 2390 C C . VAL A 1 322 ? -17.871 3.082 2.709 1.00 71.50 322 VAL A C 1
ATOM 2392 O O . VAL A 1 322 ? -19.012 3.033 2.234 1.00 71.50 322 VAL A O 1
ATOM 2395 N N . PRO A 1 323 ? -17.608 2.648 3.950 1.00 64.06 323 PRO A N 1
ATOM 2396 C CA . PRO A 1 323 ? -18.645 2.083 4.794 1.00 64.06 323 PRO A CA 1
ATOM 2397 C C . PRO A 1 323 ? -19.650 3.149 5.230 1.00 64.06 323 PRO A C 1
ATOM 2399 O O . PRO A 1 323 ? -19.312 4.316 5.426 1.00 64.06 323 PRO A O 1
ATOM 2402 N N . GLU A 1 324 ? -20.899 2.729 5.413 1.00 61.62 324 GLU A N 1
ATOM 2403 C CA . GLU A 1 324 ? -21.958 3.600 5.910 1.00 61.62 324 GLU A CA 1
ATOM 2404 C C . GLU A 1 324 ? -21.677 4.027 7.358 1.00 61.62 324 GLU A C 1
ATOM 2406 O O . GLU A 1 324 ? -21.325 3.211 8.214 1.00 61.62 324 GLU A O 1
ATOM 2411 N N . LEU A 1 325 ? -21.856 5.315 7.640 1.00 57.06 325 LEU A N 1
ATOM 2412 C CA . LEU A 1 325 ? -21.667 5.913 8.954 1.00 57.06 325 LEU A CA 1
ATOM 2413 C C . LEU A 1 325 ? -22.995 6.499 9.422 1.00 57.06 325 LEU A C 1
ATOM 2415 O O . LEU A 1 325 ? -23.480 7.467 8.848 1.00 57.06 325 LEU A O 1
ATOM 2419 N N . GLN A 1 326 ? -23.583 5.923 10.473 1.00 58.97 32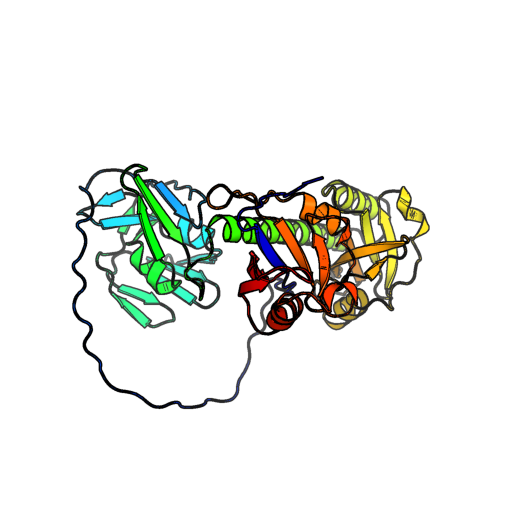6 GLN A N 1
ATOM 2420 C CA . GLN A 1 326 ? -24.797 6.456 11.114 1.00 58.97 326 GLN A CA 1
ATOM 2421 C C . GLN A 1 326 ? -25.972 6.703 10.139 1.00 58.97 326 GLN A C 1
ATOM 2423 O O . GLN A 1 326 ? -26.686 7.696 10.262 1.00 58.97 326 GLN A O 1
ATOM 2428 N N . GLY A 1 327 ? -26.187 5.816 9.161 1.00 54.06 327 GLY A N 1
ATOM 2429 C CA . GLY A 1 327 ? -27.253 5.985 8.163 1.00 54.06 327 GLY A CA 1
ATOM 2430 C C . GLY A 1 327 ? -26.863 6.840 6.953 1.00 54.06 327 GLY A C 1
ATOM 2431 O O . GLY A 1 327 ? -27.709 7.119 6.104 1.00 54.06 327 GLY A O 1
ATOM 2432 N N . GLN A 1 328 ? -25.609 7.296 6.874 1.00 54.66 328 GLN A N 1
ATOM 2433 C CA . GLN A 1 328 ? -25.100 8.139 5.796 1.00 54.66 328 GLN A CA 1
ATOM 2434 C C . GLN A 1 328 ? -23.988 7.443 5.019 1.00 54.66 328 GLN A C 1
ATOM 2436 O O . GLN A 1 328 ? -23.137 6.768 5.596 1.00 54.66 328 GLN A O 1
ATOM 2441 N N . ARG A 1 329 ? -23.961 7.652 3.701 1.00 63.47 329 ARG A N 1
ATOM 2442 C CA . ARG A 1 329 ? -22.869 7.200 2.832 1.00 63.47 329 ARG A CA 1
ATOM 2443 C C . ARG A 1 329 ? -21.849 8.330 2.691 1.00 63.47 329 ARG A C 1
ATOM 2445 O O . ARG A 1 329 ? -22.186 9.329 2.056 1.00 63.47 329 ARG A O 1
ATOM 2452 N N . PRO A 1 330 ? -20.653 8.217 3.291 1.00 69.62 330 PRO A N 1
ATOM 2453 C CA . PRO A 1 330 ? -19.638 9.254 3.181 1.00 69.62 330 PRO A CA 1
ATOM 2454 C C . PRO A 1 330 ? -19.046 9.292 1.770 1.00 69.62 330 PRO A C 1
ATOM 2456 O O . PRO A 1 330 ? -19.019 8.283 1.065 1.00 69.62 330 PRO A O 1
ATOM 2459 N N . GLU A 1 331 ? -18.515 10.450 1.395 1.00 75.38 331 GLU A N 1
ATOM 2460 C CA . GLU A 1 331 ? -17.620 10.591 0.241 1.00 75.38 331 GLU A CA 1
ATOM 2461 C C . GLU A 1 331 ? -16.180 10.315 0.691 1.00 75.38 331 GLU A C 1
ATOM 2463 O O . GLU A 1 331 ? -15.805 10.643 1.817 1.00 75.38 331 GLU A O 1
ATOM 2468 N N . MET A 1 332 ? -15.358 9.740 -0.183 1.00 80.12 332 MET A N 1
ATOM 2469 C CA . MET A 1 332 ? -13.916 9.590 0.025 1.00 80.12 332 MET A CA 1
ATOM 2470 C C . MET A 1 332 ? -13.142 10.474 -0.947 1.00 80.12 332 MET A C 1
ATOM 2472 O O . MET A 1 332 ? -13.350 10.379 -2.155 1.00 80.12 332 MET A O 1
ATOM 2476 N N . MET A 1 333 ? -12.214 11.256 -0.398 1.00 83.31 333 MET A N 1
ATOM 2477 C CA . MET A 1 333 ? -11.169 11.996 -1.095 1.00 83.31 333 MET A CA 1
ATOM 2478 C C . MET A 1 333 ? -9.806 11.487 -0.616 1.00 83.31 333 MET A C 1
ATOM 2480 O O . MET A 1 333 ? -9.532 11.420 0.584 1.00 83.31 333 MET A O 1
ATOM 2484 N N . VAL A 1 334 ? -8.934 11.144 -1.557 1.00 85.75 334 VAL A N 1
ATOM 2485 C CA . VAL A 1 334 ? -7.545 10.767 -1.295 1.00 85.75 334 VAL A CA 1
ATOM 2486 C C . VAL A 1 334 ? -6.647 11.825 -1.901 1.00 85.75 334 VAL A C 1
ATOM 2488 O O . VAL A 1 334 ? -6.745 12.135 -3.088 1.00 85.75 334 VAL A O 1
ATOM 2491 N N . MET A 1 335 ? -5.769 12.387 -1.079 1.00 85.44 335 MET A N 1
ATOM 2492 C CA . MET A 1 335 ? -4.998 13.570 -1.440 1.00 85.44 335 MET A CA 1
ATOM 2493 C C . MET A 1 335 ? -3.535 13.414 -1.026 1.00 85.44 335 MET A C 1
ATOM 2495 O O . MET A 1 335 ? -3.231 12.915 0.062 1.00 85.44 335 MET A O 1
ATOM 2499 N N . GLN A 1 336 ? -2.626 13.867 -1.885 1.00 84.44 336 GLN A N 1
ATOM 2500 C CA . GLN A 1 336 ? -1.223 14.046 -1.539 1.00 84.44 336 GLN A CA 1
ATOM 2501 C C . GLN A 1 336 ? -1.039 15.224 -0.578 1.00 84.44 336 GLN A C 1
ATOM 2503 O O . GLN A 1 336 ? -1.866 16.128 -0.473 1.00 84.44 336 GLN A O 1
ATOM 2508 N N . LYS A 1 337 ? 0.100 15.239 0.112 1.00 77.44 337 LYS A N 1
ATOM 2509 C CA . LYS A 1 337 ? 0.451 16.289 1.080 1.00 77.44 337 LYS A CA 1
ATOM 2510 C C . LYS A 1 337 ? 0.548 17.691 0.480 1.00 77.44 337 LYS A C 1
ATOM 2512 O O . LYS A 1 337 ? 0.413 18.671 1.201 1.00 77.44 337 LYS A O 1
ATOM 2517 N N . ASP A 1 338 ? 0.802 17.788 -0.818 1.00 83.31 338 ASP A N 1
ATOM 2518 C CA . ASP A 1 338 ? 0.874 19.057 -1.539 1.00 83.31 338 ASP A CA 1
ATOM 2519 C C . ASP A 1 338 ? -0.501 19.551 -2.028 1.00 83.31 338 ASP A C 1
ATOM 2521 O O . ASP A 1 338 ? -0.573 20.558 -2.735 1.00 83.31 338 ASP A O 1
ATOM 2525 N N . GLY A 1 339 ? -1.578 18.839 -1.682 1.00 85.81 339 GLY A N 1
ATOM 2526 C CA . GLY A 1 339 ? -2.950 19.171 -2.037 1.00 85.81 339 GLY A CA 1
ATOM 2527 C C . GLY A 1 339 ? -3.485 18.469 -3.286 1.00 85.81 339 GLY A C 1
ATOM 2528 O O . GLY A 1 339 ? -4.658 18.661 -3.598 1.00 85.81 339 GLY A O 1
ATOM 2529 N N . TYR A 1 340 ? -2.680 17.689 -4.018 1.00 88.62 340 TYR A N 1
ATOM 2530 C CA . TYR A 1 340 ? -3.144 17.027 -5.242 1.00 88.62 340 TYR A CA 1
ATOM 2531 C C . TYR A 1 340 ? -4.133 15.893 -4.940 1.00 88.62 340 TYR A C 1
ATOM 2533 O O . TYR A 1 340 ? -3.828 14.987 -4.163 1.00 88.62 340 TYR A O 1
ATOM 2541 N N . ILE A 1 341 ? -5.306 15.913 -5.572 1.00 89.50 341 ILE A N 1
ATOM 2542 C CA . ILE A 1 341 ? -6.359 14.910 -5.380 1.00 89.50 341 ILE A CA 1
ATOM 2543 C C . ILE A 1 341 ? -6.097 13.701 -6.286 1.00 89.50 341 ILE A C 1
ATOM 2545 O O . ILE A 1 341 ? -6.267 13.762 -7.504 1.00 89.50 341 ILE A O 1
ATOM 2549 N N . LEU A 1 342 ? -5.707 12.586 -5.667 1.00 88.81 342 LEU A N 1
ATOM 2550 C CA . LEU A 1 342 ? -5.449 11.296 -6.317 1.00 88.81 342 LEU A CA 1
ATOM 2551 C C . LEU A 1 342 ? -6.740 10.548 -6.661 1.00 88.81 342 LEU A C 1
ATOM 2553 O O . LEU A 1 342 ? -6.800 9.821 -7.652 1.00 88.81 342 LEU A O 1
ATOM 2557 N N . TYR A 1 343 ? -7.755 10.704 -5.814 1.00 90.12 343 TYR A N 1
ATOM 2558 C CA . TYR A 1 343 ? -9.069 10.097 -5.968 1.00 90.12 343 TYR A CA 1
ATOM 2559 C C . TYR A 1 343 ? -10.114 10.938 -5.243 1.00 90.12 343 TYR A C 1
ATOM 2561 O O . TYR A 1 343 ? -9.845 11.472 -4.170 1.00 90.12 343 TYR A O 1
ATOM 2569 N N . ASP A 1 344 ? -11.314 11.002 -5.804 1.00 87.19 344 ASP A N 1
ATOM 2570 C CA . ASP A 1 344 ? -12.490 11.564 -5.159 1.00 87.19 344 ASP A CA 1
ATOM 2571 C C . ASP A 1 344 ? -13.731 10.802 -5.637 1.00 87.19 344 ASP A C 1
ATOM 2573 O O . ASP A 1 344 ? -13.761 10.275 -6.754 1.00 87.19 344 ASP A O 1
ATOM 2577 N N . SER A 1 345 ? -14.752 10.733 -4.785 1.00 81.38 345 SER A N 1
ATOM 2578 C CA . SER A 1 345 ? -16.050 10.144 -5.131 1.00 81.38 345 SER A CA 1
ATOM 2579 C C . SER A 1 345 ? -16.783 10.969 -6.196 1.00 81.38 345 SER A C 1
ATOM 2581 O O . SER A 1 345 ? -17.552 10.414 -6.980 1.00 81.38 345 SER A O 1
ATOM 2583 N N . ASP A 1 346 ? -16.513 12.274 -6.266 1.00 80.94 346 ASP A N 1
ATOM 2584 C CA . ASP A 1 346 ? -16.812 13.120 -7.415 1.00 80.94 346 ASP A CA 1
ATOM 2585 C C . ASP A 1 346 ? -15.604 13.150 -8.362 1.00 80.94 346 ASP A C 1
ATOM 2587 O O . ASP A 1 346 ? -14.619 13.861 -8.155 1.00 80.94 346 ASP A O 1
ATOM 2591 N N . SER A 1 347 ? -15.706 12.416 -9.472 1.00 85.81 347 SER A N 1
ATOM 2592 C CA . SER A 1 347 ? -14.631 12.321 -10.463 1.00 85.81 347 SER A CA 1
ATOM 2593 C C . SER A 1 347 ? -14.191 13.669 -11.051 1.00 85.81 347 SER A C 1
ATOM 2595 O O . SER A 1 347 ? -13.093 13.749 -11.593 1.00 85.81 347 SER A O 1
ATOM 2597 N N . SER A 1 348 ? -15.011 14.726 -10.965 1.00 87.00 348 SER A N 1
ATOM 2598 C CA . SER A 1 348 ? -14.638 16.069 -11.441 1.00 87.00 348 SER A CA 1
ATOM 2599 C C . SER A 1 348 ? -13.612 16.785 -10.549 1.00 87.00 348 SER A C 1
ATOM 2601 O O . SER A 1 348 ? -13.050 17.811 -10.953 1.00 87.00 348 SER A O 1
ATOM 2603 N N . GLN A 1 349 ? -13.360 16.245 -9.351 1.00 87.25 349 GLN A N 1
ATOM 2604 C CA . GLN A 1 349 ? -12.345 16.735 -8.417 1.00 87.25 349 GLN A CA 1
ATOM 2605 C C . GLN A 1 349 ? -10.975 16.079 -8.646 1.00 87.25 349 GLN A C 1
ATOM 2607 O O . GLN A 1 349 ? -9.949 16.658 -8.289 1.00 87.25 349 GLN A O 1
ATOM 2612 N N . ILE A 1 350 ? -10.935 14.889 -9.256 1.00 89.12 350 ILE A N 1
ATOM 2613 C CA . ILE A 1 350 ? -9.694 14.137 -9.474 1.00 89.12 350 ILE A CA 1
ATOM 2614 C C . ILE A 1 350 ? -8.732 14.958 -10.338 1.00 89.12 350 ILE A C 1
ATOM 2616 O O . ILE A 1 350 ? -9.099 15.477 -11.392 1.00 89.12 350 ILE A O 1
ATOM 2620 N N . GLY A 1 351 ? -7.483 15.069 -9.884 1.00 89.75 351 GLY A N 1
ATOM 2621 C CA . GLY A 1 351 ? -6.429 15.814 -10.568 1.00 89.75 351 GLY A CA 1
ATOM 2622 C C . GLY A 1 351 ? -6.383 17.313 -10.270 1.00 89.75 351 GLY A C 1
ATOM 2623 O O . GLY A 1 351 ? -5.451 17.988 -10.711 1.00 89.75 351 GLY A O 1
ATOM 2624 N N . ARG A 1 352 ? -7.341 17.846 -9.501 1.00 92.19 352 ARG A N 1
ATOM 2625 C CA . ARG A 1 352 ? -7.249 19.206 -8.957 1.00 92.19 352 ARG A CA 1
ATOM 2626 C C . ARG A 1 352 ? -6.310 19.245 -7.758 1.00 92.19 352 ARG A C 1
ATOM 2628 O O . ARG A 1 352 ? -5.974 18.217 -7.169 1.00 92.19 352 ARG A O 1
ATOM 2635 N N . ASN A 1 353 ? -5.899 20.449 -7.372 1.00 92.06 353 ASN A N 1
ATOM 2636 C CA . ASN A 1 353 ? -5.089 20.656 -6.179 1.00 92.06 353 ASN A CA 1
ATOM 2637 C C . ASN A 1 353 ? -5.810 21.590 -5.200 1.00 92.06 353 ASN A C 1
ATOM 2639 O O . ASN A 1 353 ? -6.020 22.758 -5.514 1.00 92.06 353 ASN A O 1
ATOM 2643 N N . VAL A 1 354 ? -6.145 21.088 -4.008 1.00 88.56 354 VAL A N 1
ATOM 2644 C CA . VAL A 1 354 ? -6.925 21.818 -2.989 1.00 88.56 354 VAL A CA 1
ATOM 2645 C C . VAL A 1 354 ? -6.257 23.121 -2.543 1.00 88.56 354 VAL A C 1
ATOM 2647 O O . VAL A 1 354 ? -6.942 24.072 -2.178 1.00 88.56 354 VAL A O 1
ATOM 2650 N N . LEU A 1 355 ? -4.925 23.177 -2.582 1.00 88.50 355 LEU A N 1
ATOM 2651 C CA . LEU A 1 355 ? -4.138 24.318 -2.111 1.00 88.50 355 LEU A CA 1
ATOM 2652 C C . LEU A 1 355 ? -3.802 25.325 -3.220 1.00 88.50 355 LEU A C 1
ATOM 2654 O O . LEU A 1 355 ? -3.400 26.444 -2.916 1.00 88.50 355 LEU A O 1
ATOM 2658 N N . LYS A 1 356 ? -3.912 24.931 -4.495 1.00 92.88 356 LYS A N 1
ATOM 2659 C CA . LYS A 1 356 ? -3.432 25.727 -5.641 1.00 92.88 356 LYS A CA 1
ATOM 2660 C C . LYS A 1 356 ? -4.515 26.069 -6.665 1.00 92.88 356 LYS A C 1
ATOM 2662 O O . LYS A 1 356 ? -4.352 27.042 -7.395 1.00 92.88 356 LYS A O 1
ATOM 2667 N N . ASP A 1 357 ? -5.569 25.263 -6.784 1.00 92.81 357 ASP A N 1
ATOM 2668 C CA . ASP A 1 357 ? -6.635 25.471 -7.769 1.00 92.81 357 ASP A CA 1
ATOM 2669 C C . ASP A 1 357 ? -7.588 26.586 -7.289 1.00 92.81 357 ASP A C 1
ATOM 2671 O O . ASP A 1 357 ? -8.195 26.442 -6.220 1.00 92.81 357 ASP A O 1
ATOM 2675 N N . PRO A 1 358 ? -7.781 27.672 -8.072 1.00 92.75 358 PRO A N 1
ATOM 2676 C CA . PRO A 1 358 ? -8.706 28.752 -7.730 1.00 92.75 358 PRO A CA 1
ATOM 2677 C C . PRO A 1 358 ? -10.136 28.297 -7.437 1.00 92.75 358 PRO A C 1
ATOM 2679 O O . PRO A 1 358 ? -10.863 28.997 -6.735 1.00 92.75 358 PRO A O 1
ATOM 2682 N N . PHE A 1 359 ? -10.536 27.121 -7.932 1.00 88.88 359 PHE A N 1
ATOM 2683 C CA . PHE A 1 359 ? -11.817 26.495 -7.615 1.00 88.88 359 PHE A CA 1
ATOM 2684 C C . PHE A 1 359 ? -12.072 26.377 -6.100 1.00 88.88 359 PHE A C 1
ATOM 2686 O O . PHE A 1 359 ? -13.212 26.532 -5.663 1.00 88.88 359 PHE A O 1
ATOM 2693 N N . TYR A 1 360 ? -11.028 26.150 -5.292 1.00 86.38 360 TYR A N 1
ATOM 2694 C CA . TYR A 1 360 ? -11.154 25.977 -3.840 1.00 86.38 360 TYR A CA 1
ATOM 2695 C C . TYR A 1 360 ? -10.945 27.261 -3.028 1.00 86.38 360 TYR A C 1
ATOM 2697 O O . TYR A 1 360 ? -11.117 27.225 -1.811 1.00 86.38 360 TYR A O 1
ATOM 2705 N N . HIS A 1 361 ? -10.610 28.397 -3.651 1.00 86.38 361 HIS A N 1
ATOM 2706 C CA . HIS A 1 361 ? -10.316 29.639 -2.917 1.00 86.38 361 HIS A CA 1
ATOM 2707 C C . HIS A 1 361 ? -11.489 30.121 -2.057 1.00 86.38 361 HIS A C 1
ATOM 2709 O O . HIS A 1 361 ? -11.287 30.578 -0.933 1.00 86.38 361 HIS A O 1
ATOM 2715 N N . ASP A 1 362 ? -12.712 29.968 -2.563 1.00 83.75 362 ASP A N 1
ATOM 2716 C CA . ASP A 1 362 ? -13.925 30.416 -1.877 1.00 83.75 362 ASP A CA 1
ATOM 2717 C C . ASP A 1 362 ? -14.536 29.324 -0.975 1.00 83.75 362 ASP A C 1
ATOM 2719 O O . ASP A 1 362 ? -15.586 29.529 -0.356 1.00 83.75 362 ASP A O 1
ATOM 2723 N N . TYR A 1 363 ? -13.903 28.146 -0.882 1.00 82.19 363 TYR A N 1
ATOM 2724 C CA . TYR A 1 363 ? -14.336 27.107 0.048 1.00 82.19 363 TYR A CA 1
ATOM 2725 C C . TYR A 1 363 ? -13.992 27.520 1.475 1.00 82.19 363 TYR A C 1
ATOM 2727 O O . TYR A 1 363 ? -12.836 27.734 1.840 1.00 82.19 363 TYR A O 1
ATOM 2735 N N . THR A 1 364 ? -15.003 27.536 2.337 1.00 76.81 364 THR A N 1
ATOM 2736 C CA . THR A 1 364 ? -14.772 27.768 3.761 1.00 76.81 364 THR A CA 1
ATOM 2737 C C . THR A 1 364 ? -14.182 26.501 4.372 1.00 76.81 364 THR A C 1
ATOM 2739 O O . THR A 1 364 ? -14.828 25.460 4.345 1.00 76.81 364 THR A O 1
ATOM 2742 N N . GLY A 1 365 ? -12.971 26.573 4.931 1.00 74.44 365 GLY A N 1
ATOM 2743 C CA . GLY A 1 365 ? -12.375 25.531 5.781 1.00 74.44 365 GLY A CA 1
ATOM 2744 C C . GLY A 1 365 ? -11.631 24.388 5.075 1.00 74.44 365 GLY A C 1
ATOM 2745 O O . GLY A 1 365 ? -10.738 23.808 5.694 1.00 74.44 365 GLY A O 1
ATOM 2746 N N . LEU A 1 366 ? -11.926 24.080 3.804 1.00 79.06 366 LEU A N 1
ATOM 2747 C CA . LEU A 1 366 ? -11.296 22.952 3.095 1.00 79.06 366 LEU A CA 1
ATOM 2748 C C . LEU A 1 366 ? -9.784 23.156 2.847 1.00 79.06 366 LEU A C 1
ATOM 2750 O O . LEU A 1 366 ? -9.028 22.256 3.218 1.00 79.06 366 LEU A O 1
ATOM 2754 N N . PRO A 1 367 ? -9.300 24.315 2.342 1.00 83.44 367 PRO A N 1
ATOM 2755 C CA . PRO A 1 367 ? -7.858 24.553 2.201 1.00 83.44 367 PRO A CA 1
ATOM 2756 C C . PRO A 1 367 ? -7.117 24.493 3.541 1.00 83.44 367 PRO A C 1
ATOM 2758 O O . PRO A 1 367 ? -6.116 23.797 3.667 1.00 83.44 367 PRO A O 1
ATOM 2761 N N . ALA A 1 368 ? -7.671 25.113 4.588 1.00 79.44 368 ALA A N 1
ATOM 2762 C CA . ALA A 1 368 ? -7.083 25.079 5.928 1.00 79.44 368 ALA A CA 1
ATOM 2763 C C . ALA A 1 368 ? -7.006 23.652 6.505 1.00 79.44 368 ALA A C 1
ATOM 2765 O O . ALA A 1 368 ? -6.077 23.316 7.238 1.00 79.44 368 ALA A O 1
ATOM 2766 N N . LEU A 1 369 ? -7.979 22.790 6.193 1.00 73.50 369 LEU A N 1
ATOM 2767 C CA . LEU A 1 369 ? -7.921 21.379 6.570 1.00 73.50 369 LEU A CA 1
ATOM 2768 C C . LEU A 1 369 ? -6.847 20.622 5.777 1.00 73.50 369 LEU A C 1
ATOM 2770 O O . LEU A 1 369 ? -6.143 19.795 6.360 1.00 73.50 369 LEU A O 1
ATOM 2774 N N . ALA A 1 370 ? -6.716 20.911 4.481 1.00 77.69 370 ALA A N 1
ATOM 2775 C CA . ALA A 1 370 ? -5.676 20.347 3.632 1.00 77.69 370 ALA A CA 1
ATOM 2776 C C . ALA A 1 370 ? -4.271 20.760 4.101 1.00 77.69 370 ALA A C 1
ATOM 2778 O O . ALA A 1 370 ? -3.398 19.906 4.189 1.00 77.69 370 ALA A O 1
ATOM 2779 N N . GLU A 1 371 ? -4.044 22.004 4.520 1.00 78.19 371 GLU A N 1
ATOM 2780 C CA . GLU A 1 371 ? -2.747 22.453 5.059 1.00 78.19 371 GLU A CA 1
ATOM 2781 C C . GLU A 1 371 ? -2.361 21.726 6.355 1.00 78.19 371 GLU A C 1
ATOM 2783 O O . GLU A 1 371 ? -1.208 21.328 6.546 1.00 78.19 371 GLU A O 1
ATOM 2788 N N . ARG A 1 372 ? -3.341 21.446 7.225 1.00 68.12 372 ARG A N 1
ATOM 2789 C CA . ARG A 1 372 ? -3.121 20.646 8.442 1.00 68.12 372 ARG A CA 1
ATOM 2790 C C . ARG A 1 372 ? -2.725 19.193 8.151 1.00 68.12 372 ARG A C 1
ATOM 2792 O O . ARG A 1 372 ? -2.383 18.457 9.078 1.00 68.12 372 ARG A O 1
ATOM 2799 N N . THR A 1 373 ? -2.749 18.728 6.896 1.00 60.12 373 THR A N 1
ATOM 2800 C CA . THR A 1 373 ? -2.275 17.378 6.529 1.00 60.12 373 THR A CA 1
ATOM 2801 C C . THR A 1 373 ? -0.791 17.145 6.787 1.00 60.12 373 THR A C 1
ATOM 2803 O O . THR A 1 373 ? -0.413 16.018 7.100 1.00 60.12 373 THR A O 1
ATOM 2806 N N . LEU A 1 374 ? 0.024 18.201 6.760 1.00 54.34 374 LEU A N 1
ATOM 2807 C CA . LEU A 1 374 ? 1.457 18.126 7.048 1.00 54.34 374 LEU A CA 1
ATOM 2808 C C . LEU A 1 374 ? 1.775 18.044 8.547 1.00 54.34 374 LEU A C 1
ATOM 2810 O O . LEU A 1 374 ? 2.766 17.418 8.919 1.00 54.34 374 LEU A O 1
ATOM 2814 N N . ALA A 1 375 ? 0.947 18.671 9.388 1.00 57.72 375 ALA A N 1
ATOM 2815 C CA . ALA A 1 375 ? 1.183 18.788 10.827 1.00 57.72 375 ALA A CA 1
ATOM 2816 C C . ALA A 1 375 ? 0.598 17.613 11.626 1.00 57.72 375 ALA A C 1
ATOM 2818 O O . ALA A 1 375 ? 1.268 17.067 12.501 1.00 57.72 375 ALA A O 1
ATOM 2819 N N . ASP A 1 376 ? -0.626 17.189 11.298 1.00 60.03 376 ASP A N 1
ATOM 2820 C CA . ASP A 1 376 ? -1.348 16.199 12.102 1.00 60.03 376 ASP A CA 1
ATOM 2821 C C . ASP A 1 376 ? -1.400 14.828 11.411 1.00 60.03 376 ASP A C 1
ATOM 2823 O O . ASP A 1 376 ? -1.492 14.740 10.188 1.00 60.03 376 ASP A O 1
ATOM 2827 N N . ARG A 1 377 ? -1.434 13.729 12.171 1.00 54.28 377 ARG A N 1
ATOM 2828 C CA . ARG A 1 377 ? -1.674 12.382 11.606 1.00 54.28 377 ARG A CA 1
ATOM 2829 C C . ARG A 1 377 ? -3.155 12.036 11.435 1.00 54.28 377 ARG A C 1
ATOM 2831 O O . ARG A 1 377 ? -3.510 11.119 10.711 1.00 54.28 377 ARG A O 1
ATOM 2838 N N . ALA A 1 378 ? -4.046 12.765 12.087 1.00 60.00 378 ALA A N 1
ATOM 2839 C CA . ALA A 1 378 ? -5.491 12.616 11.953 1.00 60.00 378 ALA A CA 1
ATOM 2840 C C . ALA A 1 378 ? -6.159 13.928 12.375 1.00 60.00 378 ALA A C 1
ATOM 2842 O O . ALA A 1 378 ? -5.517 14.754 13.021 1.00 60.00 378 ALA A O 1
ATOM 2843 N N . GLY A 1 379 ? -7.417 14.152 12.007 1.00 56.12 379 GLY A N 1
ATOM 2844 C CA . GLY A 1 379 ? -8.119 15.364 12.436 1.00 56.12 379 GLY A CA 1
ATOM 2845 C C . GLY A 1 379 ? -9.524 15.505 11.870 1.00 56.12 379 GLY A C 1
ATOM 2846 O O . GLY A 1 379 ? -9.832 14.979 10.806 1.00 56.12 379 GLY A O 1
ATOM 2847 N N . VAL A 1 380 ? -10.404 16.173 12.610 1.00 60.84 380 VAL A N 1
ATOM 2848 C CA . VAL A 1 380 ? -11.753 16.514 12.145 1.00 60.84 380 VAL A CA 1
ATOM 2849 C C . VAL A 1 380 ? -11.735 17.968 11.692 1.00 60.84 380 VAL A C 1
ATOM 2851 O O . VAL A 1 380 ? -11.154 18.825 12.357 1.00 60.84 380 VAL A O 1
ATOM 2854 N N . GLY A 1 381 ? -12.398 18.271 10.586 1.00 60.66 381 GLY A N 1
ATOM 2855 C CA . GLY A 1 381 ? -12.720 19.640 10.200 1.00 60.66 381 GLY A CA 1
ATOM 2856 C C . GLY A 1 381 ? -14.161 19.761 9.744 1.00 60.66 381 GLY A C 1
ATOM 2857 O O . GLY A 1 381 ? -14.841 18.764 9.527 1.00 60.66 381 GLY A O 1
ATOM 2858 N N . THR A 1 382 ? -14.620 20.989 9.560 1.00 63.56 382 THR A N 1
ATOM 2859 C CA . THR A 1 382 ? -15.831 21.269 8.793 1.00 63.56 382 THR A CA 1
ATOM 2860 C C . THR A 1 382 ? -15.483 22.168 7.624 1.00 63.56 382 THR A C 1
ATOM 2862 O O . THR A 1 382 ? -14.567 22.990 7.709 1.00 63.56 382 THR A O 1
ATOM 2865 N N . TYR A 1 383 ? -16.194 21.991 6.519 1.00 69.06 383 TYR A N 1
ATOM 2866 C CA . TYR A 1 383 ? -16.040 22.834 5.349 1.00 69.06 383 TYR A CA 1
ATOM 2867 C C . TYR A 1 383 ? -17.370 23.042 4.619 1.00 69.06 383 TYR A C 1
ATOM 2869 O O . TYR A 1 383 ? -18.361 22.344 4.866 1.00 69.06 383 TYR A O 1
ATOM 2877 N N . ALA A 1 384 ? -17.401 24.034 3.731 1.00 67.38 384 ALA A N 1
ATOM 2878 C CA . ALA A 1 384 ? -18.528 24.281 2.840 1.00 67.38 384 ALA A CA 1
ATOM 2879 C C . ALA A 1 384 ? -18.086 24.853 1.487 1.00 67.38 384 ALA A C 1
ATOM 2881 O O . ALA A 1 384 ? -17.124 25.627 1.442 1.00 67.38 384 ALA A O 1
ATOM 2882 N N . PRO A 1 385 ? -18.814 24.520 0.403 1.00 70.25 385 PRO A N 1
ATOM 2883 C CA . PRO A 1 385 ? -18.719 25.235 -0.862 1.00 70.25 385 PRO A CA 1
ATOM 2884 C C . PRO A 1 385 ? -19.113 26.719 -0.724 1.00 70.25 385 PRO A C 1
ATOM 2886 O O . PRO A 1 385 ? -19.804 27.089 0.235 1.00 70.25 385 PRO A O 1
ATOM 2889 N N . PRO A 1 386 ? -18.754 27.563 -1.706 1.00 74.50 386 PRO A N 1
ATOM 2890 C CA . PRO A 1 386 ? -19.064 28.989 -1.685 1.00 74.50 386 PRO A CA 1
ATOM 2891 C C . PRO A 1 386 ? -20.566 29.261 -1.520 1.00 74.50 386 PRO A C 1
ATOM 2893 O O . PRO A 1 386 ? -21.408 28.640 -2.172 1.00 74.50 386 PRO A O 1
ATOM 2896 N N . GLY A 1 387 ? -20.910 30.209 -0.644 1.00 67.31 387 GLY A N 1
ATOM 2897 C CA . GLY A 1 387 ? -22.296 30.634 -0.414 1.00 67.31 387 GLY A CA 1
ATOM 2898 C C . GLY A 1 387 ? -23.161 29.657 0.395 1.00 67.31 387 GLY A C 1
ATOM 2899 O O . GLY A 1 387 ? -24.372 29.866 0.490 1.00 67.31 387 GLY A O 1
ATOM 2900 N N . GLN A 1 388 ? -22.576 28.611 0.988 1.00 60.00 388 GLN A N 1
ATOM 2901 C CA . GLN A 1 388 ? -23.275 27.660 1.858 1.00 60.00 388 GLN A CA 1
ATOM 2902 C C . GLN A 1 388 ? -22.704 27.701 3.284 1.00 60.00 388 GLN A C 1
ATOM 2904 O O . GLN A 1 388 ? -21.504 27.917 3.457 1.00 60.00 388 GLN A O 1
ATOM 2909 N N . PRO A 1 389 ? -23.528 27.509 4.333 1.00 47.59 389 PRO A N 1
ATOM 2910 C CA . PRO A 1 389 ? -23.005 27.389 5.690 1.00 47.59 389 PRO A CA 1
ATOM 2911 C C . PRO A 1 389 ? -22.191 26.087 5.836 1.00 47.59 389 PRO A C 1
ATOM 2913 O O . PRO A 1 389 ? -22.450 25.141 5.088 1.00 47.59 389 PRO A O 1
ATOM 2916 N N . PRO A 1 390 ? -21.247 25.997 6.797 1.00 56.16 390 PRO A N 1
ATOM 2917 C CA . PRO A 1 390 ? -20.485 24.779 7.082 1.00 56.16 390 PRO A CA 1
ATOM 2918 C C . PRO A 1 390 ? -21.425 23.589 7.293 1.00 56.16 390 PRO A C 1
ATOM 2920 O O . PRO A 1 390 ? -22.165 23.543 8.273 1.00 56.16 390 PRO A O 1
ATOM 2923 N N . GLN A 1 391 ? -21.428 22.651 6.348 1.00 56.88 391 GLN A N 1
ATOM 2924 C CA . GLN A 1 391 ? -22.348 21.507 6.345 1.00 56.88 391 GLN A CA 1
ATOM 2925 C C . GLN A 1 391 ? -21.632 20.171 6.174 1.00 56.88 391 GLN A C 1
ATOM 2927 O O . GLN A 1 391 ? -22.219 19.137 6.500 1.00 56.88 391 GLN A O 1
ATOM 2932 N N . LYS A 1 392 ? -20.388 20.176 5.671 1.00 52.34 392 LYS A N 1
ATOM 2933 C CA . LYS A 1 392 ? -19.620 18.951 5.483 1.00 52.34 392 LYS A CA 1
ATOM 2934 C C . LYS A 1 392 ? -18.619 18.768 6.611 1.00 52.34 392 LYS A C 1
ATOM 2936 O O . LYS A 1 392 ? -17.809 19.657 6.868 1.00 52.34 392 LYS A O 1
ATOM 2941 N N . GLN A 1 393 ? -18.678 17.625 7.284 1.00 52.16 393 GLN A N 1
ATOM 2942 C CA . GLN A 1 393 ? -17.680 17.230 8.273 1.00 52.16 393 GLN A CA 1
ATOM 2943 C C . GLN A 1 393 ? -16.620 16.402 7.564 1.00 52.16 393 GLN A C 1
ATOM 2945 O O . GLN A 1 393 ? -16.936 15.421 6.908 1.00 52.16 393 GLN A O 1
ATOM 2950 N N . ALA A 1 394 ? -15.363 16.795 7.678 1.00 53.44 394 ALA A N 1
ATOM 2951 C CA . ALA A 1 394 ? -14.261 16.063 7.102 1.00 53.44 394 ALA A CA 1
ATOM 2952 C C . ALA A 1 394 ? -13.510 15.288 8.184 1.00 53.44 394 ALA A C 1
ATOM 2954 O O . ALA A 1 394 ? -13.088 15.866 9.187 1.00 53.44 394 ALA A O 1
ATOM 2955 N N . VAL A 1 395 ? -13.346 13.987 7.975 1.00 53.88 395 VAL A N 1
ATOM 2956 C CA . VAL A 1 395 ? -12.546 13.102 8.815 1.00 53.88 395 VAL A CA 1
ATOM 2957 C C . VAL A 1 395 ? -11.243 12.811 8.101 1.00 53.88 395 VAL A C 1
ATOM 2959 O O . VAL A 1 395 ? -11.249 12.244 7.015 1.00 53.88 395 VAL A O 1
ATOM 2962 N N . LYS A 1 396 ? -10.127 13.162 8.727 1.00 59.53 396 LYS A N 1
ATOM 2963 C CA . LYS A 1 396 ? -8.792 12.885 8.220 1.00 59.53 396 LYS A CA 1
ATOM 2964 C C . LYS A 1 396 ? -8.118 11.791 9.024 1.00 59.53 396 LYS A C 1
ATOM 2966 O O . LYS A 1 396 ? -8.055 11.868 10.252 1.00 59.53 396 LYS A O 1
ATOM 2971 N N . THR A 1 397 ? -7.488 10.873 8.305 1.00 49.94 397 THR A N 1
ATOM 2972 C CA . THR A 1 397 ? -6.541 9.898 8.845 1.00 49.94 397 THR A CA 1
ATOM 2973 C C . THR A 1 397 ? -5.357 9.775 7.893 1.00 49.94 397 THR A C 1
ATOM 2975 O O . THR A 1 397 ? -5.554 9.698 6.679 1.00 49.94 397 THR A O 1
ATOM 2978 N N . SER A 1 398 ? -4.137 9.759 8.424 1.00 48.44 398 SER A N 1
ATOM 2979 C CA . SER A 1 398 ? -2.939 9.442 7.657 1.00 48.44 398 SER A CA 1
ATOM 2980 C C . SER A 1 398 ? -2.462 8.032 7.965 1.00 48.44 398 SER A C 1
ATOM 2982 O O . SER A 1 398 ? -2.188 7.746 9.133 1.00 48.44 398 SER A O 1
ATOM 2984 N N . ALA A 1 399 ? -2.415 7.178 6.938 1.00 40.72 399 ALA A N 1
ATOM 2985 C CA . ALA A 1 399 ? -1.848 5.826 6.997 1.00 40.72 399 ALA A CA 1
ATOM 2986 C C . ALA A 1 399 ? -0.341 5.891 7.216 1.00 40.72 399 ALA A C 1
ATOM 2988 O O . ALA A 1 399 ? 0.273 6.650 6.445 1.00 40.72 399 ALA A O 1
#

Secondary structure (DSSP, 8-state):
---------EEEEEEE-------S---------------------PPPPPP-PPPSS-B-EEEETTEEPP-SS--EEETTEEEEEHHHHHHHTT-EEEEETTTTEEEEEETTEEEEEETT-SEEEETTEEEE-SSPPEEETTEEEE-HHHHHHHHTEEEEEETTTTEEEEEE-SS-TT--HHHHHHHHHHHHHHHHHHHHHHHHHHHHHHH-SSHHHHHHHHHHHHTT-TTEEEEEEEETTSBEEEEESGGGGGGTT-B-TTSHHHHHHHHH-S-EEPPSEE-TTSSEEEEEEEEEE-TTS-EEEEEEEEE-HHHHHHTS----BTTB--EEEEE-TTSBEEEESSTTTTT-BTTT-GGGTT-BSHHHHHHTTTT-SEEEEEEB-TTS-S-EEEEEEE-

Mean predicted aligned error: 16.17 Å

Sequence (399 aa):
MKNKIFYPVFCLLVLTVFLLVAVNGRAMAQEGKAEVLPRQDSVLSTGAAASSGPAAGTGFSVKLNGRPVTFDVPPRLESGRFLIPLRPVLEAMGAKVSWSGDTGTAVACLPGATLAVTAGSQDAGINGREWPMPVVAGIDNGRLIVPPEIILEATGAQARWDDAARTLALFREGPVAGFPAPLLDLQRDIQDELDRVDRDLAAAAGELSRTGLDGEEARRILSGLAARYPYVADACTVDKNGMIVAVEPAAYHKFAGSDISGQEQVGRLKETGRPVISSVFTAVEGFPALDLERPVFNRQNELIGSVSLLIKPQLLFAGFAVPELQGQRPEMMVMQKDGYILYDSDSSQIGRNVLKDPFYHDYTGLPALAERTLADRAGVGTYAPPGQPPQKQAVKTSA

Foldseek 3Di:
DDDDDDDAFFAEAEEAADPDQPDPDDDDDYDDDDDDDDDDDDDDDDDDDDDQADDFDDFFWEAELNHTQDDPDTWTQHPRFTKDQPPSNLVVQVWDWDADPVQQWIWTDHVVWIWIAHAQDQWIAIPNDTDGFPDGFHDDPNTTIGGCVSVCVNQVWDWDADPVRRYIYIYHDDVPPDDRSLSVVLSVVLVVVVVVLVVLQVVLLVQCLEVPQDDPSNQVSFQVSQVVDPQWPKKFWAFLQQATQDMDDPVCRVRHRPRPCPAPQQVVCSVPVGWDKHDWDQDPVGHTWIKTKHFHAHPVRHGGTIMITTGQLARSSVPTQQDDDPNHRHWYWYAYLQQATSYTPPPVNHGDGCQPDPQNVQKAWSNVVSNCVVVDQWDWTFIDHHPDDGRYIYTYHYD

Nearest PDB structures (foldseek):
  5ere-assembly1_A  TM=7.449E-01  e=6.148E-18  Desulfohalobium retbaense DSM 5692
  1qak-assembly1_B  TM=8.836E-01  e=6.380E-04  Escherichia coli
  1qal-assembly1_A  TM=8.896E-01  e=3.466E-03  Escherichia coli
  6grr-assembly1_A  TM=6.104E-01  e=7.170E-04  Escherichia coli
  6ezz-assembly1_A  TM=3.750E-01  e=4.240E-04  Escherichia coli K-12

pLDDT: mean 76.36, std 23.69, range [20.8, 98.75]

Organism: Pelotomaculum thermopropionicum (strain DSM 13744 / JCM 10971 / SI) (NCBI:txid370438)

Solvent-accessible surface area (backbone atoms only — not comparable to full-atom values): 22636 Å² total; per-residue (Å²): 133,89,81,81,81,86,75,81,72,49,44,35,36,40,38,36,70,52,88,66,81,77,70,95,69,94,82,83,89,83,88,88,81,93,81,90,78,82,91,79,81,93,74,89,80,79,85,76,80,82,77,86,64,66,80,53,79,46,74,50,45,45,22,53,55,88,40,75,57,77,67,94,61,78,29,36,28,52,92,51,37,61,36,33,48,49,61,58,57,41,45,73,70,68,22,56,74,47,74,41,81,92,71,44,27,40,39,33,47,41,96,94,31,38,40,35,42,32,58,77,30,43,47,30,30,42,74,87,39,82,42,83,46,100,56,58,24,38,76,53,99,90,33,54,32,33,56,60,65,60,56,23,68,50,66,52,33,45,78,47,81,38,77,92,75,40,30,42,38,33,42,69,62,61,106,45,94,83,69,62,58,60,57,58,44,48,49,47,52,54,49,55,51,53,54,47,52,50,51,53,49,49,51,49,21,63,50,34,29,75,59,40,61,45,61,73,68,31,48,50,53,25,36,56,56,21,73,71,37,93,29,36,73,28,12,34,21,29,38,73,78,27,32,29,57,32,45,14,46,77,94,46,44,86,52,40,70,39,81,47,45,87,39,70,40,55,44,50,25,70,74,64,68,38,57,37,64,42,68,80,42,75,42,98,89,72,47,71,27,32,42,42,37,32,57,18,38,38,92,85,71,44,76,55,24,32,36,38,37,38,29,33,48,48,53,51,57,67,71,59,78,70,58,72,52,97,94,38,76,46,44,50,34,31,31,46,79,83,26,41,24,50,28,36,72,53,69,90,49,42,74,41,29,52,73,74,38,75,88,37,69,62,30,45,45,49,41,64,51,50,62,44,52,76,79,42,60,54,50,80,46,55,20,22,60,70,98,50,71,77,47,29,40,32,44,33,44,47,85